Protein AF-0000000081440438 (afdb_homodimer)

Sequence (414 aa):
MAPPKVKLTYFAARGWAEASRMILHYSGVPFEDKRVTMEEWPSFKASTPFGKMPVLEYNGQTLPESQAIARFLARKYGLAGKDDWEQAQVDSVADLYKDFGQKIRAYFNVAMGRGEGDKDALLKEFMEAFEEQMGHVENFLKTAKNGFLMPSGLTWIDFLAAELHDTLGNVIPDLYKNHHEIVKHSEKVHSLPQLQEYLQNRPKTINMAPPKVKLTYFAARGWAEASRMILHYSGVPFEDKRVTMEEWPSFKASTPFGKMPVLEYNGQTLPESQAIARFLARKYGLAGKDDWEQAQVDSVADLYKDFGQKIRAYFNVAMGRGEGDKDALLKEFMEAFEEQMGHVENFLKTAKNGFLMPSGLTWIDFLAAELHDTLGNVIPDLYKNHHEIVKHSEKVHSLPQLQEYLQNRPKTIN

Nearest PDB structures (foldseek):
  4oft-assembly1_B  TM=9.667E-01  e=1.971E-19  Necator americanus
  3w8s-assembly1_A-2  TM=9.475E-01  e=1.614E-18  Necator americanus
  1tw9-assembly3_F  TM=9.546E-01  e=6.397E-17  Heligmosomoides polygyrus
  2ws2-assembly1_B  TM=9.276E-01  e=1.129E-17  Haemonchus contortus
  1tw9-assembly2_C  TM=9.507E-01  e=1.830E-16  Heligmosomoides polygyrus

Organism: NCBI:txid290746

pLDDT: mean 94.92, std 6.29, range [58.41, 98.94]

Secondary structure (DSSP, 8-state):
-PPPPEEEEEESS-GGGHHHHHHHHHTT---EEEEE-TTTHHHHHTTSSSS-S-EEEETTEEEESHHHHHHHHHHHTT-S-SSHHHHHHHHHHHHHHHHHHHHHHHHHHHHTTSS-S-HHHHHHHHHHHHHHHHHHHHHHHHHH-SSSSBTTB--HHHHHHHHHHHHHHHHSTTTTTT-HHHHHHHHHHHT-HHHHHHHHHS-----/-PPP-EEEEEESS-GGGHHHHHHHHHTT---EEEEE-TTTHHHHGGGSSSS-S-EEEETTEEEESHHHHHHHHHHHTT-S-SSHHHHHHHHHHHHHHHHHHHHHHHHHHHHTTSS-S-HHHHHHHHHHHHHHHHHHHHHHHHHH-SSSSBTTB--HHHHHHHHHHHHHHHHSTTTTTT-HHHHHHHHHHHT-HHHHHHHHHS-----

Radius of gyration: 21.21 Å; Cα contacts (8 Å, |Δi|>4): 562; chains: 2; bounding box: 56×59×46 Å

Structure (mmCIF, N/CA/C/O backbone):
data_AF-0000000081440438-model_v1
#
loop_
_entity.id
_entity.type
_entity.pdbx_description
1 polymer 'glutathione transferase'
#
loop_
_atom_site.group_PDB
_atom_site.id
_atom_site.type_symbol
_atom_site.label_atom_id
_atom_site.label_alt_id
_atom_site.label_comp_id
_atom_site.label_asym_id
_atom_site.label_entity_id
_atom_site.label_seq_id
_atom_site.pdbx_PDB_ins_code
_atom_site.Cartn_x
_atom_site.Cartn_y
_atom_site.Cartn_z
_atom_site.occupancy
_atom_site.B_iso_or_equiv
_atom_site.auth_seq_id
_atom_site.auth_comp_id
_atom_site.auth_asym_id
_atom_site.auth_atom_id
_atom_site.pdbx_PDB_model_num
ATOM 1 N N . MET A 1 1 ? 22.047 17.578 -17.219 1 61.41 1 MET A N 1
ATOM 2 C CA . MET A 1 1 ? 20.953 16.844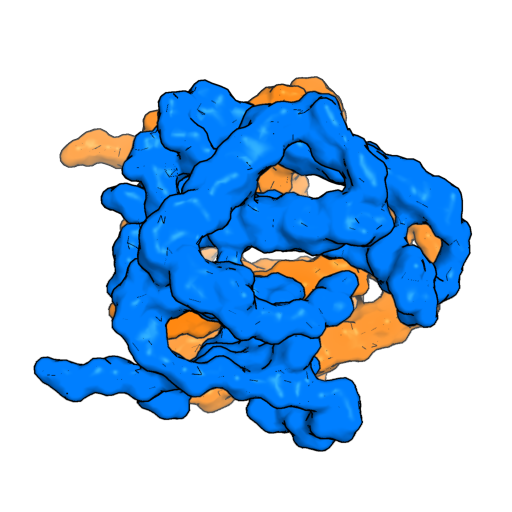 -17.844 1 61.41 1 MET A CA 1
ATOM 3 C C . MET A 1 1 ? 19.656 17.641 -17.797 1 61.41 1 MET A C 1
ATOM 5 O O . MET A 1 1 ? 19.438 18.438 -16.875 1 61.41 1 MET A O 1
ATOM 9 N N . ALA A 1 2 ? 18.844 17.578 -18.844 1 77.19 2 ALA A N 1
ATOM 10 C CA . ALA A 1 2 ? 17.609 18.359 -18.875 1 77.19 2 ALA A CA 1
ATOM 11 C C . ALA A 1 2 ? 16.688 17.969 -17.734 1 77.19 2 ALA A C 1
ATOM 13 O O . ALA A 1 2 ? 16.609 16.797 -17.344 1 77.19 2 ALA A O 1
ATOM 14 N N . PRO A 1 3 ? 16.078 18.906 -16.969 1 87.5 3 PRO A N 1
ATOM 15 C CA . PRO A 1 3 ? 15.117 18.562 -15.914 1 87.5 3 PRO A CA 1
ATOM 16 C C . PRO A 1 3 ? 14.023 17.609 -16.406 1 87.5 3 PRO A C 1
ATOM 18 O O . PRO A 1 3 ? 13.672 17.625 -17.594 1 87.5 3 PRO A O 1
ATOM 21 N N . PRO A 1 4 ? 13.648 16.719 -15.562 1 92.5 4 PRO A N 1
ATOM 22 C CA . PRO A 1 4 ? 12.578 15.812 -15.984 1 92.5 4 PRO A CA 1
ATOM 23 C C . PRO A 1 4 ? 11.281 16.547 -16.328 1 92.5 4 PRO A C 1
ATOM 25 O O . PRO A 1 4 ? 11.016 17.625 -15.789 1 92.5 4 PRO A O 1
ATOM 28 N N . LYS A 1 5 ? 10.594 16.016 -17.328 1 97.56 5 LYS A N 1
ATOM 29 C CA . LYS A 1 5 ? 9.227 16.453 -17.578 1 97.56 5 LYS A CA 1
ATOM 30 C C . LYS A 1 5 ? 8.234 15.719 -16.688 1 97.56 5 LYS A C 1
ATOM 32 O O . LYS A 1 5 ? 8.094 14.5 -16.766 1 97.56 5 LYS A O 1
ATOM 37 N N . VAL A 1 6 ? 7.543 16.516 -15.789 1 98.69 6 VAL A N 1
ATOM 38 C CA . VAL A 1 6 ? 6.68 15.93 -14.773 1 98.69 6 VAL A CA 1
ATOM 39 C C . VAL A 1 6 ? 5.262 16.484 -14.914 1 98.69 6 VAL A C 1
ATOM 41 O O . VAL A 1 6 ? 5.07 17.688 -15.055 1 98.69 6 VAL A O 1
ATOM 44 N N . LYS A 1 7 ? 4.305 15.562 -14.984 1 98.81 7 LYS A N 1
ATOM 45 C CA . LYS A 1 7 ? 2.889 15.914 -14.984 1 98.81 7 LYS A CA 1
ATOM 46 C C . LYS A 1 7 ? 2.107 15.062 -13.992 1 98.81 7 LYS A C 1
ATOM 48 O O . LYS A 1 7 ? 2.217 13.828 -14 1 98.81 7 LYS A O 1
ATOM 53 N N . LEU A 1 8 ? 1.438 15.703 -13.055 1 98.88 8 LEU A N 1
ATOM 54 C CA . LEU A 1 8 ? 0.545 15.031 -12.117 1 98.88 8 LEU A CA 1
ATOM 55 C C . LEU A 1 8 ? -0.913 15.344 -12.438 1 98.88 8 LEU A C 1
ATOM 57 O O . LEU A 1 8 ? -1.303 16.516 -12.508 1 98.88 8 LEU A O 1
ATOM 61 N N . THR A 1 9 ? -1.688 14.281 -12.656 1 98.75 9 THR A N 1
ATOM 62 C CA . THR A 1 9 ? -3.094 14.438 -13.023 1 98.75 9 THR A CA 1
ATOM 63 C C . THR A 1 9 ? -3.998 13.914 -11.914 1 98.75 9 THR A C 1
ATOM 65 O O . THR A 1 9 ? -3.834 12.781 -11.453 1 98.75 9 THR A O 1
ATOM 68 N N . TYR A 1 10 ? -4.91 14.727 -11.523 1 97.88 10 TYR A N 1
ATOM 69 C CA . TYR A 1 10 ? -5.91 14.391 -10.523 1 97.88 10 TYR A CA 1
ATOM 70 C C . TYR A 1 10 ? -7.133 15.289 -10.641 1 97.88 10 TYR A C 1
ATOM 72 O O . TYR A 1 10 ? -7.191 16.156 -11.516 1 97.88 10 TYR A O 1
ATOM 80 N N . PHE A 1 11 ? -8.141 14.992 -9.828 1 96.12 11 PHE A N 1
ATOM 81 C CA . PHE A 1 11 ? -9.312 15.859 -9.781 1 96.12 11 PHE A CA 1
ATOM 82 C C . PHE A 1 11 ? -8.945 17.25 -9.305 1 96.12 11 PHE A C 1
ATOM 84 O O . PHE A 1 11 ? -7.875 17.453 -8.719 1 96.12 11 PHE A O 1
ATOM 91 N N . ALA A 1 12 ? -9.875 18.156 -9.578 1 93.12 12 ALA A N 1
ATOM 92 C CA . ALA A 1 12 ? -9.719 19.484 -8.992 1 93.12 12 ALA A CA 1
ATOM 93 C C . ALA A 1 12 ? -9.961 19.453 -7.488 1 93.12 12 ALA A C 1
ATOM 95 O O . ALA A 1 12 ? -10.891 20.094 -6.988 1 93.12 12 ALA A O 1
ATOM 96 N N . ALA A 1 13 ? -9.078 18.781 -6.762 1 92.75 13 ALA A N 1
ATOM 97 C CA . ALA A 1 13 ? -9.117 18.531 -5.324 1 92.75 13 ALA A CA 1
ATOM 98 C C . ALA A 1 13 ? -7.742 18.125 -4.801 1 92.75 13 ALA A C 1
ATOM 100 O O . ALA A 1 13 ? -6.84 17.812 -5.582 1 92.75 13 ALA A O 1
ATOM 101 N N . ARG A 1 14 ? -7.445 18.219 -3.564 1 93.5 14 ARG A N 1
ATOM 102 C CA . ARG A 1 14 ? -6.195 17.75 -2.971 1 93.5 14 ARG A CA 1
ATOM 103 C C . ARG A 1 14 ? -6.141 16.234 -2.945 1 93.5 14 ARG A C 1
ATOM 105 O O . ARG A 1 14 ? -5.512 15.609 -3.807 1 93.5 14 ARG A O 1
ATOM 112 N N . GLY A 1 15 ? -7.07 15.664 -2.043 1 90.62 15 GLY A N 1
ATOM 113 C CA . GLY A 1 15 ? -7.27 14.219 -2.004 1 90.62 15 GLY A CA 1
ATOM 114 C C . GLY A 1 15 ? -5.969 13.438 -2.029 1 90.62 15 GLY A C 1
ATOM 115 O O . GLY A 1 15 ? -5.012 13.797 -1.344 1 90.62 15 GLY A O 1
ATOM 116 N N . TRP A 1 16 ? -5.941 12.414 -2.848 1 93.5 16 TRP A N 1
ATOM 117 C CA . TRP A 1 16 ? -4.867 11.422 -2.854 1 93.5 16 TRP A CA 1
ATOM 118 C C . TRP A 1 16 ? -3.654 11.938 -3.617 1 93.5 16 TRP A C 1
ATOM 120 O O . TRP A 1 16 ? -2.568 11.359 -3.535 1 93.5 16 TRP A O 1
ATOM 130 N N . ALA A 1 17 ? -3.73 13.031 -4.277 1 97.19 17 ALA A N 1
ATOM 131 C CA . ALA A 1 17 ? -2.611 13.562 -5.051 1 97.19 17 ALA A CA 1
ATOM 132 C C . ALA A 1 17 ? -1.821 14.586 -4.238 1 97.19 17 ALA A C 1
ATOM 134 O O . ALA A 1 17 ? -0.718 14.977 -4.625 1 97.19 17 ALA A O 1
ATOM 135 N N . GLU A 1 18 ? -2.365 14.977 -3.125 1 97.25 18 GLU A N 1
ATOM 136 C CA . GLU A 1 18 ? -1.812 16.141 -2.43 1 97.25 18 GLU A CA 1
ATOM 137 C C . GLU A 1 18 ? -0.421 15.836 -1.877 1 97.25 18 GLU A C 1
ATOM 139 O O . GLU A 1 18 ? 0.459 16.703 -1.896 1 97.25 18 GLU A O 1
ATOM 144 N N . ALA A 1 19 ? -0.237 14.664 -1.311 1 98.31 19 ALA A N 1
ATOM 145 C CA . ALA A 1 19 ? 1.097 14.336 -0.816 1 98.31 19 ALA A CA 1
ATOM 146 C C . ALA A 1 19 ? 2.139 14.461 -1.924 1 98.31 19 ALA A C 1
ATOM 148 O O . ALA A 1 19 ? 3.229 14.992 -1.704 1 98.31 19 ALA A O 1
ATOM 149 N N . SER A 1 20 ? 1.812 13.984 -3.08 1 98.88 20 SER A N 1
ATOM 150 C CA . SER A 1 20 ? 2.73 14.062 -4.211 1 98.88 20 SER A CA 1
ATOM 151 C C . SER A 1 20 ? 2.961 15.508 -4.633 1 98.88 20 SER A C 1
ATOM 153 O O . SER A 1 20 ? 4.082 15.898 -4.969 1 98.88 20 SER A O 1
ATOM 155 N N . ARG A 1 21 ? 1.903 16.328 -4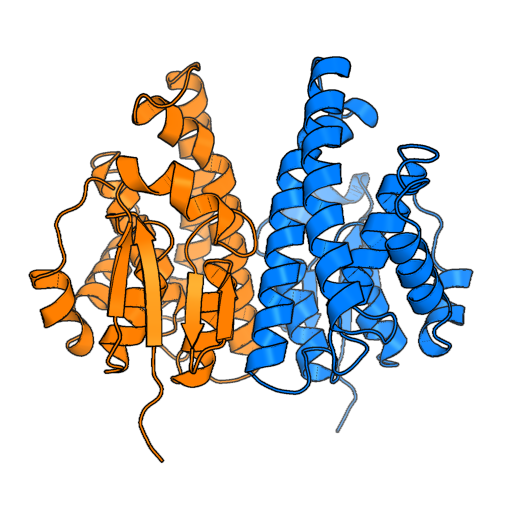.637 1 98.62 21 ARG A N 1
ATOM 156 C CA . ARG A 1 21 ? 2.062 17.75 -4.906 1 98.62 21 ARG A CA 1
ATOM 157 C C . ARG A 1 21 ? 3.031 18.391 -3.918 1 98.62 21 ARG A C 1
ATOM 159 O O . ARG A 1 21 ? 3.906 19.172 -4.309 1 98.62 21 ARG A O 1
ATOM 166 N N . MET A 1 22 ? 2.873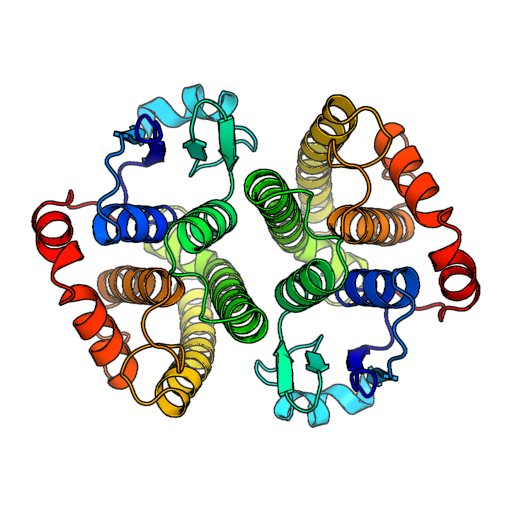 18.031 -2.689 1 98.81 22 MET A N 1
ATOM 167 C CA . MET A 1 22 ? 3.732 18.609 -1.66 1 98.81 22 MET A CA 1
ATOM 168 C C . MET A 1 22 ? 5.176 18.156 -1.834 1 98.81 22 MET A C 1
ATOM 170 O O . MET A 1 22 ? 6.109 18.922 -1.627 1 98.81 22 MET A O 1
ATOM 174 N N . ILE A 1 23 ? 5.387 16.859 -2.191 1 98.88 23 ILE A N 1
ATOM 175 C CA . ILE A 1 23 ? 6.734 16.375 -2.467 1 98.88 23 ILE A CA 1
ATOM 176 C C . ILE A 1 23 ? 7.367 17.219 -3.576 1 98.88 23 ILE A C 1
ATOM 178 O O . ILE A 1 23 ? 8.508 17.656 -3.453 1 98.88 23 ILE A O 1
ATOM 182 N N . LEU A 1 24 ? 6.629 17.422 -4.645 1 98.81 24 LEU A N 1
ATOM 183 C CA . LEU A 1 24 ? 7.152 18.125 -5.816 1 98.81 24 LEU A CA 1
ATOM 184 C C . LEU A 1 24 ? 7.465 19.578 -5.484 1 98.81 24 LEU A C 1
ATOM 186 O O . LEU A 1 24 ? 8.523 20.094 -5.855 1 98.81 24 LEU A O 1
ATOM 190 N N . HIS A 1 25 ? 6.586 20.234 -4.789 1 98.75 25 HIS A N 1
ATOM 191 C CA . HIS A 1 25 ? 6.816 21.625 -4.398 1 98.75 25 HIS A CA 1
ATOM 192 C C . HIS A 1 25 ? 7.977 21.734 -3.414 1 98.75 25 HIS A C 1
ATOM 194 O O . HIS A 1 25 ? 8.844 22.594 -3.568 1 98.75 25 HIS A O 1
ATOM 200 N N . TYR A 1 26 ? 7.953 20.891 -2.443 1 98.81 26 TYR A N 1
ATOM 201 C CA . TYR A 1 26 ? 9.016 20.891 -1.442 1 98.81 26 TYR A CA 1
ATOM 202 C C . TYR A 1 26 ? 10.383 20.719 -2.094 1 98.81 26 TYR A C 1
ATOM 204 O O . TYR A 1 26 ? 11.359 21.344 -1.674 1 98.81 26 TYR A O 1
ATOM 212 N N . SER A 1 27 ? 10.406 19.891 -3.082 1 98.5 27 SER A N 1
ATOM 213 C CA . SER A 1 27 ? 11.672 19.531 -3.715 1 98.5 27 SER A CA 1
ATOM 214 C C . SER A 1 27 ? 12.023 20.5 -4.84 1 98.5 27 SER A C 1
ATOM 216 O O . SER A 1 27 ? 13.062 20.344 -5.492 1 98.5 27 SER A O 1
ATOM 218 N N . GLY A 1 28 ? 11.148 21.406 -5.133 1 98 28 GLY A N 1
ATOM 219 C CA . GLY A 1 28 ? 11.406 22.406 -6.148 1 98 28 GLY A CA 1
ATOM 220 C C . GLY A 1 28 ? 11.359 21.859 -7.562 1 98 28 GLY A C 1
ATOM 221 O O . GLY A 1 28 ? 12.094 22.328 -8.438 1 98 28 GLY A O 1
ATOM 222 N N . VAL A 1 29 ? 10.555 20.875 -7.812 1 98.06 29 VAL A N 1
ATOM 223 C CA . VAL A 1 29 ? 10.453 20.234 -9.125 1 98.06 29 VAL A CA 1
ATOM 224 C C . VAL A 1 29 ? 9.312 20.875 -9.922 1 98.06 29 VAL A C 1
ATOM 226 O O . VAL A 1 29 ? 8.148 20.781 -9.539 1 98.06 29 VAL A O 1
ATOM 229 N N . PRO A 1 30 ? 9.664 21.547 -10.992 1 97.81 30 PRO A N 1
ATOM 230 C CA . PRO A 1 30 ? 8.578 22.016 -11.852 1 97.81 30 PRO A CA 1
ATOM 231 C C . PRO A 1 30 ? 7.73 20.875 -12.414 1 97.81 30 PRO A C 1
ATOM 233 O O . PRO A 1 30 ? 8.266 19.828 -12.766 1 97.81 30 PRO A O 1
ATOM 236 N N . PHE A 1 31 ? 6.434 21.125 -12.422 1 98.56 31 PHE A N 1
ATOM 237 C CA . PHE A 1 31 ? 5.551 20.109 -12.969 1 98.56 31 PHE A CA 1
ATOM 238 C C . PHE A 1 31 ? 4.234 20.719 -13.438 1 98.56 31 PHE A C 1
ATOM 240 O O . PHE A 1 31 ? 3.869 21.812 -13.008 1 98.56 31 PHE A O 1
ATOM 247 N N . GLU A 1 32 ? 3.6 20.016 -14.328 1 98.5 32 GLU A N 1
ATOM 248 C CA . GLU A 1 32 ? 2.229 20.344 -14.703 1 98.5 32 GLU A CA 1
ATOM 249 C C . GLU A 1 32 ? 1.225 19.688 -13.758 1 98.5 32 GLU A C 1
ATOM 251 O O . GLU A 1 32 ? 1.194 18.469 -13.617 1 98.5 32 GLU A O 1
ATOM 256 N N . ASP A 1 33 ? 0.476 20.484 -13.078 1 97.88 33 ASP A N 1
ATOM 257 C CA . ASP A 1 33 ? -0.616 20.016 -12.234 1 97.88 33 ASP A CA 1
ATOM 258 C C . ASP A 1 33 ? -1.938 20.016 -13 1 97.88 33 ASP A C 1
ATOM 260 O O . ASP A 1 33 ? -2.686 20.984 -12.961 1 97.88 33 ASP A O 1
ATOM 264 N N . LYS A 1 34 ? -2.227 18.891 -13.586 1 97.81 34 LYS A N 1
ATOM 265 C CA . LYS A 1 34 ? -3.451 18.797 -14.375 1 97.81 34 LYS A CA 1
ATOM 266 C C . LYS A 1 34 ? -4.645 18.422 -13.508 1 97.81 34 LYS A C 1
ATOM 268 O O . LYS A 1 34 ? -4.66 17.359 -12.898 1 97.81 34 LYS A O 1
ATOM 273 N N . ARG A 1 35 ? -5.566 19.234 -13.484 1 96.44 35 ARG A N 1
ATOM 274 C CA . ARG A 1 35 ? -6.777 19.031 -12.695 1 96.44 35 ARG A CA 1
ATOM 275 C C . ARG A 1 35 ? -7.965 18.688 -13.586 1 96.44 35 ARG A C 1
ATOM 277 O O . ARG A 1 35 ? -8.391 19.531 -14.391 1 96.44 35 ARG A O 1
ATOM 284 N N . VAL A 1 36 ? -8.43 17.516 -13.469 1 96.69 36 VAL A N 1
ATOM 285 C CA . VAL A 1 36 ? -9.539 17 -14.266 1 96.69 36 VAL A CA 1
ATOM 286 C C . VAL A 1 36 ? -10.859 17.297 -13.555 1 96.69 36 VAL A C 1
ATOM 288 O O . VAL A 1 36 ? -11.023 16.984 -12.375 1 96.69 36 VAL A O 1
ATOM 291 N N . THR A 1 37 ? -11.836 17.875 -14.25 1 94.44 37 THR A N 1
ATOM 292 C CA . THR A 1 37 ? -13.133 18.188 -13.672 1 94.44 37 THR A CA 1
ATOM 293 C C . THR A 1 37 ? -14.023 16.953 -13.656 1 94.44 37 THR A C 1
ATOM 295 O O . THR A 1 37 ? -13.742 15.961 -14.344 1 94.44 37 THR A O 1
ATOM 298 N N . MET A 1 38 ? -15.047 17 -12.875 1 91.94 38 MET A N 1
ATOM 299 C CA . MET A 1 38 ? -16 15.906 -12.812 1 91.94 38 MET A CA 1
ATOM 300 C C . MET A 1 38 ? -16.656 15.68 -14.172 1 91.94 38 MET A C 1
ATOM 302 O O . MET A 1 38 ? -16.984 14.539 -14.523 1 91.94 38 MET A O 1
ATOM 306 N N . GLU A 1 39 ? -16.859 16.703 -14.906 1 95.06 39 GLU A N 1
ATOM 307 C CA . GLU A 1 39 ? -17.453 16.625 -16.234 1 95.06 39 GLU A CA 1
ATOM 308 C C . GLU A 1 39 ? -16.531 15.914 -17.219 1 95.06 39 GLU A C 1
ATOM 310 O O . GLU A 1 39 ? -17 15.195 -18.109 1 95.06 39 GLU A O 1
ATOM 315 N N . GLU A 1 40 ? -15.242 16.078 -17.016 1 96.38 40 GLU A N 1
ATOM 316 C CA . GLU A 1 40 ? -14.242 15.508 -17.922 1 96.38 40 GLU A CA 1
ATOM 317 C C . GLU A 1 40 ? -13.938 14.055 -17.578 1 96.38 40 GLU A C 1
ATOM 319 O O . GLU A 1 40 ? -13.492 13.289 -18.422 1 96.38 40 GLU A O 1
ATOM 324 N N . TRP A 1 41 ? -14.219 13.664 -16.406 1 96.31 41 TRP A N 1
ATOM 325 C CA . TRP A 1 41 ? -13.727 12.422 -15.828 1 96.31 41 TRP A CA 1
ATOM 326 C C . TRP A 1 41 ? -14.227 11.219 -16.625 1 96.31 41 TRP A C 1
ATOM 328 O O . TRP A 1 41 ? -13.438 10.344 -17 1 96.31 41 TRP A O 1
ATOM 338 N N . PRO A 1 42 ? -15.5 11.172 -16.984 1 96.06 42 PRO A N 1
ATOM 339 C CA . PRO A 1 42 ? -15.984 9.969 -17.672 1 96.06 42 PRO A CA 1
ATOM 340 C C . PRO A 1 42 ? -15.211 9.688 -18.969 1 96.06 42 PRO A C 1
ATOM 342 O O . PRO A 1 42 ? -14.906 8.523 -19.266 1 96.06 42 PRO A O 1
ATOM 345 N N . SER A 1 43 ? -14.844 10.648 -19.672 1 96.44 43 SER A N 1
ATOM 346 C CA . SER A 1 43 ? -14.078 10.469 -20.906 1 96.44 43 SER A CA 1
ATOM 347 C C . SER A 1 43 ? -12.602 10.234 -20.609 1 96.44 43 SER A C 1
ATOM 349 O O . SER A 1 43 ? -11.93 9.5 -21.344 1 96.44 43 SER A O 1
ATOM 351 N N . PHE A 1 44 ? -12.133 10.828 -19.531 1 97.19 44 PHE A N 1
ATOM 352 C CA . PHE A 1 44 ? -10.711 10.766 -19.203 1 97.19 44 PHE A CA 1
ATOM 353 C C . PHE A 1 44 ? -10.367 9.414 -18.578 1 97.19 44 PHE A C 1
ATOM 355 O O . PHE A 1 44 ? -9.242 8.938 -18.703 1 97.19 44 PHE A O 1
ATOM 362 N N . LYS A 1 45 ? -11.32 8.82 -17.953 1 96.94 45 LYS A N 1
ATOM 363 C CA . LYS A 1 45 ? -11.133 7.582 -17.203 1 96.94 45 LYS A CA 1
ATOM 364 C C . LYS A 1 45 ? -10.5 6.504 -18.062 1 96.94 45 LYS A C 1
ATOM 366 O O . LYS A 1 45 ? -9.594 5.789 -17.625 1 96.94 45 LYS A O 1
ATOM 371 N N . ALA A 1 46 ? -10.898 6.391 -19.281 1 94.69 46 ALA A N 1
ATOM 372 C CA . ALA A 1 46 ? -10.438 5.352 -20.203 1 94.69 46 ALA A CA 1
ATOM 373 C C . ALA A 1 46 ? -8.969 5.551 -20.562 1 94.69 46 ALA A C 1
ATOM 375 O O . ALA A 1 46 ? -8.297 4.617 -21 1 94.69 46 ALA A O 1
ATOM 376 N N . SER A 1 47 ? -8.477 6.746 -20.328 1 95.31 47 SER A N 1
ATOM 377 C CA . SER A 1 47 ? -7.094 7.055 -20.703 1 95.31 47 SER A CA 1
ATOM 378 C C . SER A 1 47 ? -6.133 6.734 -19.562 1 95.31 47 SER A C 1
ATOM 380 O O . SER A 1 47 ? -4.914 6.758 -19.75 1 95.31 47 SER A O 1
ATOM 382 N N . THR A 1 48 ? -6.691 6.445 -18.406 1 97 48 THR A N 1
ATOM 383 C CA . THR A 1 48 ? -5.84 6.141 -17.266 1 97 48 THR A CA 1
ATOM 384 C C . THR A 1 48 ? -5.457 4.664 -17.25 1 97 48 THR A C 1
ATOM 386 O O . THR A 1 48 ? -6.203 3.82 -17.75 1 97 48 THR A O 1
ATOM 389 N N . PRO A 1 49 ? -4.332 4.352 -16.641 1 96 49 PRO A N 1
ATOM 390 C CA . PRO A 1 49 ? -3.869 2.963 -16.656 1 96 49 PRO A CA 1
ATOM 391 C C . PRO A 1 49 ? -4.832 2.01 -15.953 1 96 49 PRO A C 1
ATOM 393 O O . PRO A 1 49 ? -5.082 0.905 -16.438 1 96 49 PRO A O 1
ATOM 396 N N . PHE A 1 50 ? -5.355 2.426 -14.758 1 96.69 50 PHE A N 1
ATOM 397 C CA . PHE A 1 50 ? -6.176 1.524 -13.961 1 96.69 50 PHE A CA 1
ATOM 398 C C . PHE A 1 50 ? -7.602 2.049 -13.844 1 96.69 50 PHE A C 1
ATOM 400 O O . PHE A 1 50 ? -8.375 1.577 -13.008 1 96.69 50 PHE A O 1
ATOM 407 N N . GLY A 1 51 ? -7.945 3.086 -14.641 1 95.62 51 GLY A N 1
ATOM 408 C CA . GLY A 1 51 ? -9.273 3.662 -14.547 1 95.62 51 GLY A CA 1
ATOM 409 C C . GLY A 1 51 ? -9.469 4.523 -13.312 1 95.62 51 GLY A C 1
ATOM 410 O O . GLY A 1 51 ? -10.594 4.688 -12.828 1 95.62 51 GLY A O 1
ATOM 411 N N . LYS A 1 52 ? -8.43 4.957 -12.766 1 95.5 52 LYS A N 1
ATOM 412 C CA . LYS A 1 52 ? -8.477 5.809 -11.578 1 95.5 52 LYS A CA 1
ATOM 413 C C . LYS A 1 52 ? -7.352 6.836 -11.594 1 95.5 52 LYS A C 1
ATOM 415 O O . LYS A 1 52 ? -6.434 6.746 -12.414 1 95.5 52 LYS A O 1
ATOM 420 N N . MET A 1 53 ? -7.418 7.844 -10.805 1 97.19 53 MET A N 1
ATOM 421 C CA . MET A 1 53 ? -6.434 8.891 -10.57 1 97.19 53 MET A CA 1
ATOM 422 C C . MET A 1 53 ? -6.02 8.938 -9.102 1 97.19 53 MET A C 1
ATOM 424 O O . MET A 1 53 ? -6.73 8.422 -8.242 1 97.19 53 MET A O 1
ATOM 428 N N . PRO A 1 54 ? -4.801 9.359 -8.844 1 98.31 54 PRO A N 1
ATOM 429 C CA . PRO A 1 54 ? -3.867 10.164 -9.641 1 98.31 54 PRO A CA 1
ATOM 430 C C . PRO A 1 54 ? -3.01 9.32 -10.578 1 98.31 54 PRO A C 1
ATOM 432 O O . PRO A 1 54 ? -2.881 8.109 -10.375 1 98.31 54 PRO A O 1
ATOM 435 N N . VAL A 1 55 ? -2.516 9.984 -11.602 1 98.75 55 VAL A N 1
ATOM 436 C CA . VAL A 1 55 ? -1.548 9.438 -12.539 1 98.75 55 VAL A CA 1
ATOM 437 C C . VAL A 1 55 ? -0.369 10.398 -12.688 1 98.75 55 VAL A C 1
ATOM 439 O O . VAL A 1 55 ? -0.56 11.602 -12.883 1 98.75 55 VAL A O 1
ATOM 442 N N . LEU A 1 56 ? 0.798 9.867 -12.547 1 98.88 56 LEU A N 1
ATOM 443 C CA . LEU A 1 56 ? 2.023 10.617 -12.797 1 98.88 56 LEU A CA 1
ATOM 444 C C . LEU A 1 56 ? 2.582 10.297 -14.18 1 98.88 56 LEU A C 1
ATOM 446 O O . LEU A 1 56 ? 2.65 9.133 -14.578 1 98.88 56 LEU A O 1
ATOM 450 N N . GLU A 1 57 ? 2.83 11.258 -14.961 1 98.62 57 GLU A N 1
ATOM 451 C CA . GLU A 1 57 ? 3.701 11.133 -16.125 1 98.62 57 GLU A CA 1
ATOM 452 C C . GLU A 1 57 ? 5.098 11.672 -15.836 1 98.62 57 GLU A C 1
ATOM 454 O O . GLU A 1 57 ? 5.254 12.828 -15.438 1 98.62 57 GLU A O 1
ATOM 459 N N . TYR A 1 58 ? 6.055 10.836 -15.945 1 98.25 58 TYR A N 1
ATOM 460 C CA . TYR A 1 58 ? 7.449 11.18 -15.688 1 98.25 58 TYR A CA 1
ATOM 461 C C . TYR A 1 58 ? 8.32 10.828 -16.891 1 98.25 58 TYR A C 1
ATOM 463 O O . TYR A 1 58 ? 8.547 9.656 -17.188 1 98.25 58 TYR A O 1
ATOM 471 N N . ASN A 1 59 ? 8.836 11.812 -17.594 1 97.44 59 ASN A N 1
ATOM 472 C CA . ASN A 1 59 ? 9.625 11.656 -18.797 1 97.44 59 ASN A CA 1
ATOM 473 C C . ASN A 1 59 ? 8.922 10.742 -19.812 1 97.44 59 ASN A C 1
ATOM 475 O O . ASN A 1 59 ? 9.539 9.812 -20.344 1 97.44 59 ASN A O 1
ATOM 479 N N . GLY A 1 60 ? 7.594 10.938 -19.859 1 95.75 60 GLY A N 1
ATOM 480 C CA . GLY A 1 60 ? 6.824 10.281 -20.906 1 95.75 60 GLY A CA 1
ATOM 481 C C . GLY A 1 60 ? 6.266 8.938 -20.469 1 95.75 60 GLY A C 1
ATOM 482 O O . GLY A 1 60 ? 5.477 8.32 -21.188 1 95.75 60 GLY A O 1
ATOM 483 N N . GLN A 1 61 ? 6.613 8.5 -19.312 1 96.62 61 GLN A N 1
ATOM 484 C CA . GLN A 1 61 ? 6.074 7.242 -18.797 1 96.62 61 GLN A CA 1
ATOM 485 C C . GLN A 1 61 ? 5.023 7.496 -17.719 1 96.62 61 GLN A C 1
ATOM 487 O O . GLN A 1 61 ? 5.102 8.484 -16.984 1 96.62 61 GLN A O 1
ATOM 492 N N . THR A 1 62 ? 4.082 6.582 -17.547 1 97.88 62 THR A N 1
ATOM 493 C CA . THR A 1 62 ? 2.926 6.797 -16.688 1 97.88 62 THR A CA 1
ATOM 494 C C . THR A 1 62 ? 2.977 5.879 -15.477 1 97.88 62 THR A C 1
ATOM 496 O O . THR A 1 62 ? 3.344 4.707 -15.594 1 97.88 62 THR A O 1
ATOM 499 N N . LEU A 1 63 ? 2.623 6.426 -14.375 1 98.56 63 LEU A N 1
ATOM 500 C CA . LEU A 1 63 ? 2.568 5.699 -13.117 1 98.56 63 LEU A CA 1
ATOM 501 C C . LEU A 1 63 ? 1.26 5.98 -12.383 1 98.56 63 LEU A C 1
ATOM 503 O O . LEU A 1 63 ? 0.974 7.125 -12.031 1 98.56 63 LEU A O 1
ATOM 507 N N . PRO A 1 64 ? 0.474 4.941 -12.172 1 98.38 64 PRO A N 1
ATOM 508 C CA . PRO A 1 64 ? -0.742 5.086 -11.375 1 98.38 64 PRO A CA 1
ATOM 509 C C . PRO A 1 64 ? -0.511 4.781 -9.891 1 98.38 64 PRO A C 1
ATOM 511 O O . PRO A 1 64 ? 0.591 4.387 -9.508 1 98.38 64 PRO A O 1
ATOM 514 N N . GLU A 1 65 ? -1.552 4.953 -9.117 1 98.25 65 GLU A N 1
ATOM 515 C CA . GLU A 1 65 ? -1.613 4.664 -7.688 1 98.25 65 GLU A CA 1
ATOM 516 C C . GLU A 1 65 ? -0.918 5.75 -6.875 1 98.25 65 GLU A C 1
ATOM 518 O O . GLU A 1 65 ? 0.294 5.941 -6.992 1 98.25 65 GLU A O 1
ATOM 523 N N . SER A 1 66 ? -1.674 6.359 -6 1 98.12 66 SER A N 1
ATOM 524 C CA . SER A 1 66 ? -1.239 7.543 -5.273 1 98.12 66 SER A CA 1
ATOM 525 C C . SER A 1 66 ? 0.006 7.258 -4.441 1 98.12 66 SER A C 1
ATOM 527 O O . SER A 1 66 ? 0.978 8.016 -4.484 1 98.12 66 SER A O 1
ATOM 529 N N . GLN A 1 67 ? 0.032 6.086 -3.777 1 98.44 67 GLN A N 1
ATOM 530 C CA . GLN A 1 67 ? 1.169 5.848 -2.893 1 98.44 67 GLN A CA 1
ATOM 531 C C . GLN A 1 67 ? 2.387 5.367 -3.678 1 98.44 67 GLN A C 1
ATOM 533 O O . GLN A 1 67 ? 3.525 5.637 -3.291 1 98.44 67 GLN A O 1
ATOM 538 N N . ALA A 1 68 ? 2.15 4.676 -4.789 1 98.75 68 ALA A N 1
ATOM 539 C CA . ALA A 1 68 ? 3.271 4.34 -5.66 1 98.75 68 ALA A CA 1
ATOM 540 C C . ALA A 1 68 ? 3.938 5.598 -6.207 1 98.75 68 ALA A C 1
ATOM 542 O O . ALA A 1 68 ? 5.168 5.691 -6.242 1 98.75 68 ALA A O 1
ATOM 543 N N . ILE A 1 69 ? 3.125 6.547 -6.586 1 98.88 69 ILE A N 1
ATOM 544 C CA . ILE A 1 69 ? 3.613 7.82 -7.094 1 98.88 69 ILE A CA 1
ATOM 545 C C . ILE A 1 69 ? 4.418 8.539 -6.012 1 98.88 69 ILE A C 1
ATOM 547 O O . ILE A 1 69 ? 5.551 8.961 -6.25 1 98.88 69 ILE A O 1
ATOM 551 N N . ALA A 1 70 ? 3.854 8.602 -4.84 1 98.88 70 ALA A N 1
ATOM 552 C CA . ALA A 1 70 ? 4.512 9.297 -3.74 1 98.88 70 ALA A CA 1
ATOM 553 C C . ALA A 1 70 ? 5.828 8.625 -3.371 1 98.88 70 ALA A C 1
ATOM 555 O O . ALA A 1 70 ? 6.84 9.297 -3.148 1 98.88 70 ALA A O 1
ATOM 556 N N . ARG A 1 71 ? 5.828 7.312 -3.318 1 98.75 71 ARG A N 1
ATOM 557 C CA . ARG A 1 71 ? 7.047 6.574 -3.008 1 98.75 71 ARG A CA 1
ATOM 558 C C . ARG A 1 71 ? 8.125 6.832 -4.055 1 98.75 71 ARG A C 1
ATOM 560 O O . ARG A 1 71 ? 9.297 7.016 -3.713 1 98.75 71 ARG A O 1
ATOM 567 N N . PHE A 1 72 ? 7.734 6.84 -5.312 1 98.88 72 PHE A N 1
ATOM 568 C CA . PHE A 1 72 ? 8.672 7.074 -6.402 1 98.88 72 PHE A CA 1
ATOM 569 C C . PHE A 1 72 ? 9.297 8.461 -6.285 1 98.88 72 PHE A C 1
ATOM 571 O O . PHE A 1 72 ? 10.523 8.594 -6.301 1 98.88 72 PHE A O 1
ATOM 578 N N . LEU A 1 73 ? 8.5 9.469 -6.113 1 98.88 73 LEU A N 1
ATOM 579 C CA . LEU A 1 73 ? 8.984 10.836 -5.996 1 98.88 73 LEU A CA 1
ATOM 580 C C . LEU A 1 73 ? 9.844 11.008 -4.746 1 98.88 73 LEU A C 1
ATOM 582 O O . LEU A 1 73 ? 10.859 11.703 -4.777 1 98.88 73 LEU A O 1
ATOM 586 N N . ALA A 1 74 ? 9.398 10.367 -3.684 1 98.75 74 ALA A N 1
ATOM 587 C CA . ALA A 1 74 ? 10.133 10.461 -2.424 1 98.75 74 ALA A CA 1
ATOM 588 C C . ALA A 1 74 ? 11.547 9.891 -2.566 1 98.75 74 ALA A C 1
ATOM 590 O O . ALA A 1 74 ? 12.508 10.461 -2.043 1 98.75 74 ALA A O 1
ATOM 591 N N . ARG A 1 75 ? 11.633 8.75 -3.232 1 98.12 75 ARG A N 1
ATOM 592 C CA . ARG A 1 75 ? 12.961 8.18 -3.463 1 98.12 75 ARG A CA 1
ATOM 593 C C . ARG A 1 75 ? 13.805 9.094 -4.34 1 98.12 75 ARG A C 1
ATOM 595 O O . ARG A 1 75 ? 14.984 9.32 -4.055 1 98.12 75 ARG A O 1
ATOM 602 N N . LYS A 1 76 ? 13.203 9.625 -5.324 1 97.56 76 LYS A N 1
ATOM 603 C CA . LYS A 1 76 ? 13.906 10.469 -6.285 1 97.56 76 LYS A CA 1
ATOM 604 C C . LYS A 1 76 ? 14.43 11.742 -5.621 1 97.56 76 LYS A C 1
ATOM 606 O O . LYS A 1 76 ? 15.5 12.234 -5.977 1 97.56 76 LYS A O 1
ATOM 611 N N . TYR A 1 77 ? 13.719 12.195 -4.652 1 97.69 77 TYR A N 1
ATOM 612 C CA . TYR A 1 77 ? 14.031 13.531 -4.164 1 97.69 77 TYR A CA 1
ATOM 613 C C . TYR A 1 77 ? 14.406 13.5 -2.686 1 97.69 77 TYR A C 1
ATOM 615 O O . TYR A 1 77 ? 14.32 14.516 -1.993 1 97.69 77 TYR A O 1
ATOM 623 N N . GLY A 1 78 ? 14.703 12.359 -2.143 1 97.81 78 GLY A N 1
ATOM 624 C CA . GLY A 1 78 ? 15.359 12.234 -0.853 1 97.81 78 GLY A CA 1
ATOM 625 C C . GLY A 1 78 ? 14.406 12.359 0.32 1 97.81 78 GLY A C 1
ATOM 626 O O . GLY A 1 78 ? 14.758 12.938 1.353 1 97.81 78 GLY A O 1
ATOM 627 N N . LEU A 1 79 ? 13.203 11.836 0.198 1 98.75 79 LEU A N 1
ATOM 628 C CA . LEU A 1 79 ? 12.188 11.969 1.238 1 98.75 79 LEU A CA 1
ATOM 629 C C . LEU A 1 79 ? 11.648 10.594 1.646 1 98.75 79 LEU A C 1
ATOM 631 O O . LEU A 1 79 ? 10.586 10.5 2.256 1 98.75 79 LEU A O 1
ATOM 635 N N . ALA A 1 80 ? 12.367 9.484 1.29 1 98.56 80 ALA A N 1
ATOM 636 C CA . ALA A 1 80 ? 11.836 8.133 1.464 1 98.56 80 ALA A CA 1
ATOM 637 C C . ALA A 1 80 ? 12.273 7.543 2.801 1 98.56 80 ALA A C 1
ATOM 639 O O . ALA A 1 80 ? 11.758 6.504 3.223 1 98.56 80 ALA A O 1
ATOM 640 N N . GLY A 1 81 ? 13.148 8.188 3.549 1 98.19 81 GLY A N 1
ATOM 641 C CA . GLY A 1 81 ? 13.82 7.66 4.723 1 98.19 81 GLY A CA 1
ATOM 642 C C . GLY A 1 81 ? 15.328 7.598 4.57 1 98.19 81 GLY A C 1
ATOM 643 O O . GLY A 1 81 ? 15.844 7.512 3.451 1 98.19 81 GLY A O 1
ATOM 644 N N . LYS A 1 82 ? 16.062 7.527 5.633 1 97.81 82 LYS A N 1
ATOM 645 C CA . LYS A 1 82 ? 17.516 7.688 5.605 1 97.81 82 LYS A CA 1
ATOM 646 C C . LYS A 1 82 ? 18.188 6.406 5.129 1 97.81 82 LYS A C 1
ATOM 648 O O . LYS A 1 82 ? 19.359 6.43 4.738 1 97.81 82 LYS A O 1
ATOM 653 N N . ASP A 1 83 ? 17.547 5.305 5.285 1 97.12 83 ASP A N 1
ATOM 654 C CA . ASP A 1 83 ? 18.078 4.012 4.863 1 97.12 83 ASP A CA 1
ATOM 655 C C . ASP A 1 83 ? 16.953 3.021 4.59 1 97.12 83 ASP A C 1
ATOM 657 O O . ASP A 1 83 ? 15.773 3.381 4.641 1 97.12 83 ASP A O 1
ATOM 661 N N . ASP A 1 84 ? 17.312 1.819 4.301 1 96.31 84 ASP A N 1
ATOM 662 C CA . ASP A 1 84 ? 16.344 0.804 3.887 1 96.31 84 ASP A CA 1
ATOM 663 C C . ASP A 1 84 ? 15.336 0.519 4.996 1 96.31 84 ASP A C 1
ATOM 665 O O . ASP A 1 84 ? 14.148 0.323 4.727 1 96.31 84 ASP A O 1
ATOM 669 N N . TRP A 1 85 ? 15.828 0.488 6.168 1 97.69 85 TRP A N 1
ATOM 670 C CA . TRP A 1 85 ? 14.938 0.16 7.273 1 97.69 85 TRP A CA 1
ATOM 671 C C . TRP A 1 85 ? 13.945 1.288 7.527 1 97.69 85 TRP A C 1
ATOM 673 O O . TRP A 1 85 ? 12.742 1.043 7.703 1 97.69 85 TRP A O 1
ATOM 683 N N . GLU A 1 86 ? 14.422 2.516 7.578 1 98.31 86 GLU A N 1
ATOM 684 C CA . GLU A 1 86 ? 13.5 3.625 7.797 1 98.31 86 GLU A CA 1
ATOM 685 C C . GLU A 1 86 ? 12.516 3.762 6.641 1 98.31 86 GLU A C 1
ATOM 687 O O . GLU A 1 86 ? 11.344 4.109 6.852 1 98.31 86 GLU A O 1
ATOM 692 N N . GLN A 1 87 ? 12.984 3.545 5.395 1 98.56 87 GLN A N 1
ATOM 693 C CA . GLN A 1 87 ? 12.062 3.518 4.266 1 98.56 87 GLN A CA 1
ATOM 694 C C . GLN A 1 87 ? 10.961 2.48 4.48 1 98.56 87 GLN A C 1
ATOM 696 O O . GLN A 1 87 ? 9.805 2.713 4.121 1 98.56 87 GLN A O 1
ATOM 701 N N . ALA A 1 88 ? 11.297 1.354 5.051 1 98.75 88 ALA A N 1
ATOM 702 C CA . ALA A 1 88 ? 10.312 0.312 5.344 1 98.75 88 ALA A CA 1
ATOM 703 C C . ALA A 1 88 ? 9.32 0.779 6.406 1 98.75 88 ALA A C 1
ATOM 705 O O . ALA A 1 88 ? 8.125 0.489 6.316 1 98.75 88 ALA A O 1
ATOM 706 N N . GLN A 1 89 ? 9.82 1.441 7.367 1 98.44 89 GLN A N 1
ATOM 707 C CA . GLN A 1 89 ? 8.93 2.002 8.383 1 98.44 89 GLN A CA 1
ATOM 708 C C . GLN A 1 89 ? 7.969 3.018 7.777 1 98.44 89 GLN A C 1
ATOM 710 O O . GLN A 1 89 ? 6.781 3.023 8.102 1 98.44 89 GLN A O 1
ATOM 715 N N . VAL A 1 90 ? 8.5 3.818 6.914 1 98.75 90 VAL A N 1
ATOM 716 C CA . VAL A 1 90 ? 7.676 4.785 6.199 1 98.75 90 VAL A CA 1
ATOM 717 C C . VAL A 1 90 ? 6.578 4.055 5.426 1 98.75 90 VAL A C 1
ATOM 719 O O . VAL A 1 90 ? 5.406 4.434 5.496 1 98.75 90 VAL A O 1
ATOM 722 N N . ASP A 1 91 ? 6.961 3.02 4.738 1 98.62 91 ASP A N 1
ATOM 723 C CA . ASP A 1 91 ? 6 2.223 3.986 1 98.62 91 ASP A CA 1
ATOM 724 C C . ASP A 1 91 ? 4.926 1.64 4.906 1 98.62 91 ASP A C 1
ATOM 726 O O . ASP A 1 91 ? 3.756 1.559 4.531 1 98.62 91 ASP A O 1
ATOM 730 N N . SER A 1 92 ? 5.305 1.204 6.047 1 98.5 92 SER A N 1
ATOM 731 C CA . SER A 1 92 ? 4.352 0.629 6.996 1 98.5 92 SER A CA 1
ATOM 732 C C . SER A 1 92 ? 3.328 1.664 7.445 1 98.5 92 SER A C 1
ATOM 734 O O . SER A 1 92 ? 2.137 1.36 7.555 1 98.5 92 SER A O 1
ATOM 736 N N . VAL A 1 93 ? 3.783 2.84 7.699 1 98.25 93 VAL A N 1
ATOM 737 C CA . VAL A 1 93 ? 2.881 3.916 8.102 1 98.25 93 VAL A CA 1
ATOM 738 C C . VAL A 1 93 ? 1.961 4.281 6.938 1 98.25 93 VAL A C 1
ATOM 740 O O . VAL A 1 93 ? 0.773 4.547 7.137 1 98.25 93 VAL A O 1
ATOM 743 N N . ALA A 1 94 ? 2.518 4.305 5.738 1 98.12 94 ALA A N 1
ATOM 744 C CA . ALA A 1 94 ? 1.709 4.578 4.551 1 98.12 94 ALA A CA 1
ATOM 745 C C . ALA A 1 94 ? 0.585 3.555 4.41 1 98.12 94 ALA A C 1
ATOM 747 O O . ALA A 1 94 ? -0.553 3.912 4.102 1 98.12 94 ALA A O 1
ATOM 748 N N . ASP A 1 95 ? 0.951 2.297 4.594 1 97.19 95 ASP A N 1
ATOM 749 C CA . ASP A 1 95 ? -0.047 1.236 4.504 1 97.19 95 ASP A CA 1
ATOM 750 C C . ASP A 1 95 ? -1.104 1.383 5.598 1 97.19 95 ASP A C 1
ATOM 752 O O . ASP A 1 95 ? -2.285 1.115 5.367 1 97.19 95 ASP A O 1
ATOM 756 N N . LEU A 1 96 ? -0.685 1.769 6.77 1 96.19 96 LEU A N 1
ATOM 757 C CA . LEU A 1 96 ? -1.604 2.061 7.863 1 96.19 96 LEU A CA 1
ATOM 758 C C . LEU A 1 96 ? -2.613 3.129 7.453 1 96.19 96 LEU A C 1
ATOM 760 O O . LEU A 1 96 ? -3.814 2.979 7.688 1 96.19 96 LEU A O 1
ATOM 764 N N . TYR A 1 97 ? -2.109 4.148 6.832 1 96 97 TYR A N 1
ATOM 765 C CA . TYR A 1 97 ? -2.977 5.238 6.398 1 96 97 TYR A CA 1
ATOM 766 C C . TYR A 1 97 ? -3.914 4.781 5.285 1 96 97 TYR A C 1
ATOM 768 O O . TYR A 1 97 ? -5.066 5.211 5.219 1 96 97 TYR A O 1
ATOM 776 N N . LYS A 1 98 ? -3.396 4 4.418 1 94.5 98 LYS A N 1
ATOM 777 C CA . LYS A 1 98 ? -4.246 3.484 3.348 1 94.5 98 LYS A CA 1
ATOM 778 C C . LYS A 1 98 ? -5.402 2.66 3.914 1 94.5 98 LYS A C 1
ATOM 780 O O . LYS A 1 98 ? -6.547 2.816 3.49 1 94.5 98 LYS A O 1
ATOM 785 N N . ASP A 1 99 ? -5.117 1.765 4.836 1 92.94 99 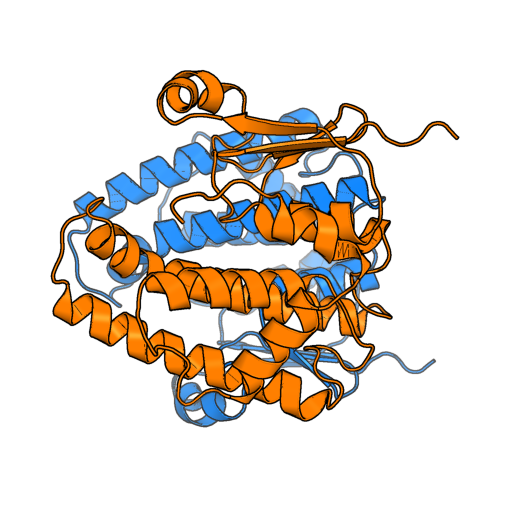ASP A N 1
ATOM 786 C CA . ASP A 1 99 ? -6.141 0.949 5.48 1 92.94 99 ASP A CA 1
ATOM 787 C C . ASP A 1 99 ? -7.16 1.821 6.211 1 92.94 99 ASP A C 1
ATOM 789 O O . ASP A 1 99 ? -8.359 1.554 6.164 1 92.94 99 ASP A O 1
ATOM 793 N N . PHE A 1 100 ? -6.68 2.818 6.879 1 94.56 100 PHE A N 1
ATOM 794 C CA . PHE A 1 100 ? -7.551 3.746 7.59 1 94.56 100 PHE A CA 1
ATOM 795 C C . PHE A 1 100 ? -8.484 4.461 6.621 1 94.56 100 PHE A C 1
ATOM 797 O O . PHE A 1 100 ? -9.688 4.562 6.871 1 94.56 100 PHE A O 1
ATOM 804 N N . GLY A 1 101 ? -7.918 4.941 5.504 1 90.31 101 GLY A N 1
ATOM 805 C CA . GLY A 1 101 ? -8.727 5.605 4.496 1 90.31 101 GLY A CA 1
ATOM 806 C C . GLY A 1 101 ? -9.859 4.742 3.98 1 90.31 101 GLY A C 1
ATOM 807 O O . GLY A 1 101 ? -10.969 5.234 3.76 1 90.31 101 GLY A O 1
ATOM 808 N N . GLN A 1 102 ? -9.57 3.506 3.848 1 87.56 102 GLN A N 1
ATOM 809 C CA . GLN A 1 102 ? -10.594 2.576 3.369 1 87.56 102 GLN A CA 1
ATOM 810 C C . GLN A 1 102 ? -11.68 2.369 4.414 1 87.56 102 GLN A C 1
ATOM 812 O O . GLN A 1 102 ? -12.859 2.271 4.078 1 87.56 102 GLN A O 1
ATOM 817 N N . LYS A 1 103 ? -11.297 2.285 5.629 1 87.81 103 LYS A N 1
ATOM 818 C CA . LYS A 1 103 ? -12.234 2.049 6.723 1 87.81 103 LYS A CA 1
ATOM 819 C C . LYS A 1 103 ? -13.219 3.207 6.859 1 87.81 103 LYS A C 1
ATOM 821 O O . LYS A 1 103 ? -14.375 3.006 7.242 1 87.81 103 LYS A O 1
ATOM 826 N N . ILE A 1 104 ? -12.758 4.348 6.562 1 89.56 104 ILE A N 1
ATOM 827 C CA . ILE A 1 104 ? -13.578 5.508 6.887 1 89.56 104 ILE A CA 1
ATOM 828 C C . ILE A 1 104 ? -14.312 5.988 5.641 1 89.56 104 ILE A C 1
ATOM 830 O O . ILE A 1 104 ? -15.078 6.953 5.691 1 89.56 104 ILE A O 1
ATOM 834 N N . ARG A 1 105 ? -14.07 5.363 4.543 1 84.94 105 ARG A N 1
ATOM 835 C CA . ARG A 1 105 ? -14.602 5.801 3.258 1 84.94 105 ARG A CA 1
ATOM 836 C C . ARG A 1 105 ? -16.125 5.883 3.291 1 84.94 105 ARG A C 1
ATOM 838 O O . ARG A 1 105 ? -16.719 6.82 2.754 1 84.94 105 ARG A O 1
ATOM 845 N N . ALA A 1 106 ? -16.734 4.883 3.912 1 84.88 106 ALA A N 1
ATOM 846 C CA . ALA A 1 106 ? -18.203 4.828 3.936 1 84.88 106 ALA A CA 1
ATOM 847 C C . ALA A 1 106 ? -18.781 6.047 4.648 1 84.88 106 ALA A C 1
ATOM 849 O O . ALA A 1 106 ? -19.766 6.637 4.18 1 84.88 106 ALA A O 1
ATOM 850 N N . TYR A 1 107 ? -18.219 6.422 5.699 1 89.56 107 TYR A N 1
ATOM 851 C CA . TYR A 1 107 ? -18.703 7.582 6.441 1 89.56 107 TYR A CA 1
ATOM 852 C C . TYR A 1 107 ? -18.578 8.852 5.605 1 89.56 107 TYR A C 1
ATOM 854 O O . TYR A 1 107 ? -19.531 9.633 5.52 1 89.56 107 TYR A O 1
ATOM 862 N N . PHE A 1 108 ? -17.516 9 4.938 1 83.75 108 PHE A N 1
ATOM 863 C CA . PHE A 1 108 ? -17.281 10.219 4.176 1 83.75 108 PHE A CA 1
ATOM 864 C C . PHE A 1 108 ? -18.188 10.289 2.959 1 83.75 108 PHE A C 1
ATOM 866 O O . PHE A 1 108 ? -18.656 11.367 2.588 1 83.75 108 PHE A O 1
ATOM 873 N N . ASN A 1 109 ? -18.375 9.156 2.381 1 82.94 109 ASN A N 1
ATOM 874 C CA . ASN A 1 109 ? -19.312 9.125 1.263 1 82.94 109 ASN A CA 1
ATOM 875 C C . ASN A 1 109 ? -20.703 9.594 1.683 1 82.94 109 ASN A C 1
ATOM 877 O O . ASN A 1 109 ? -21.344 10.383 0.978 1 82.94 109 ASN A O 1
ATOM 881 N N . VAL A 1 110 ? -21.125 9.156 2.822 1 85 110 VAL A N 1
ATOM 882 C CA . VAL A 1 110 ? -22.453 9.516 3.32 1 85 110 VAL A CA 1
ATOM 883 C C . VAL A 1 110 ? -22.438 10.969 3.801 1 85 110 VAL A C 1
ATOM 885 O O . VAL A 1 110 ? -23.359 11.727 3.506 1 85 110 VAL A O 1
ATOM 888 N N . ALA A 1 111 ? -21.438 11.297 4.512 1 81.69 111 ALA A N 1
ATOM 889 C CA . ALA A 1 111 ? -21.328 12.641 5.07 1 81.69 111 ALA A CA 1
ATOM 890 C C . ALA A 1 111 ? -21.266 13.688 3.963 1 81.69 111 ALA A C 1
ATOM 892 O O . ALA A 1 111 ? -21.75 14.812 4.133 1 81.69 111 ALA A O 1
ATOM 893 N N . MET A 1 112 ? -20.766 13.281 2.807 1 77.38 112 MET A N 1
ATOM 894 C CA . MET A 1 112 ? -20.625 14.211 1.688 1 77.38 112 MET A CA 1
ATOM 895 C C . MET A 1 112 ? -21.812 14.086 0.73 1 77.38 112 MET A C 1
ATOM 897 O O . MET A 1 112 ? -21.812 14.695 -0.34 1 77.38 112 MET A O 1
ATOM 901 N N . GLY A 1 113 ? -22.75 13.242 1.039 1 79.06 113 GLY A N 1
ATOM 902 C CA . GLY A 1 113 ? -23.969 13.117 0.262 1 79.06 113 GLY A CA 1
ATOM 903 C C . GLY A 1 113 ? -23.797 12.25 -0.974 1 79.06 113 GLY A C 1
ATOM 904 O O . GLY A 1 113 ? -24.578 12.367 -1.928 1 79.06 113 GLY A O 1
ATOM 905 N N . ARG A 1 114 ? -22.781 11.398 -1.011 1 76.62 114 ARG A N 1
ATOM 906 C CA . ARG A 1 114 ? -22.469 10.586 -2.182 1 76.62 114 ARG A CA 1
ATOM 907 C C . ARG A 1 114 ? -22.891 9.133 -1.971 1 76.62 114 ARG A C 1
ATOM 909 O O . ARG A 1 114 ? -22.641 8.281 -2.824 1 76.62 114 ARG A O 1
ATOM 916 N N . GLY A 1 115 ? -23.484 8.914 -0.831 1 80.5 115 GLY A N 1
ATOM 917 C CA . GLY A 1 115 ? -23.891 7.559 -0.506 1 80.5 115 GLY A CA 1
ATOM 918 C C . GLY A 1 115 ? -25.016 7.492 0.51 1 80.5 115 GLY A C 1
ATOM 919 O O . GLY A 1 115 ? -25.438 8.523 1.032 1 80.5 115 GLY A O 1
ATOM 920 N N . GLU A 1 116 ? -25.547 6.281 0.585 1 86 116 GLU A N 1
ATOM 921 C CA . GLU A 1 116 ? -26.609 6.043 1.548 1 86 116 GLU A CA 1
ATOM 922 C C . GLU A 1 116 ? -26.141 5.117 2.67 1 86 116 GLU A C 1
ATOM 924 O O . GLU A 1 116 ? -25.203 4.34 2.494 1 86 116 GLU A O 1
ATOM 929 N N . GLY A 1 117 ? -26.719 5.445 3.893 1 87.5 117 GLY A N 1
ATOM 930 C CA . GLY A 1 117 ? -26.406 4.602 5.035 1 87.5 117 GLY A CA 1
ATOM 931 C C . GLY A 1 117 ? -26.75 5.25 6.363 1 87.5 117 GLY A C 1
ATOM 932 O O . GLY A 1 117 ? -27.203 6.398 6.402 1 87.5 117 GLY A O 1
ATOM 933 N N . ASP A 1 118 ? -26.594 4.453 7.387 1 91.75 118 ASP A N 1
ATOM 934 C CA . ASP A 1 118 ? -26.797 4.949 8.742 1 91.75 118 ASP A CA 1
ATOM 935 C C . ASP A 1 118 ? -25.625 5.801 9.203 1 91.75 118 ASP A C 1
ATOM 937 O O . ASP A 1 118 ? -24.625 5.273 9.695 1 91.75 118 ASP A O 1
ATOM 941 N N . LYS A 1 119 ? -25.844 7.059 9.117 1 89.38 119 LYS A N 1
ATOM 942 C CA . LYS A 1 119 ? -24.766 8.008 9.391 1 89.38 119 LYS A CA 1
ATOM 943 C C . LYS A 1 119 ? -24.25 7.844 10.812 1 89.38 119 LYS A C 1
ATOM 945 O O . LYS A 1 119 ? -23.031 7.91 11.039 1 89.38 119 LYS A O 1
ATOM 950 N N . ASP A 1 120 ? -25.125 7.617 11.703 1 91.75 120 ASP A N 1
ATOM 951 C CA . ASP A 1 120 ? -24.719 7.492 13.102 1 91.75 120 ASP A CA 1
ATOM 952 C C . ASP A 1 120 ? -23.891 6.227 13.328 1 91.75 120 ASP A C 1
ATOM 954 O O . ASP A 1 120 ? -22.891 6.254 14.055 1 91.75 120 ASP A O 1
ATOM 958 N N . ALA A 1 121 ? -24.297 5.176 12.734 1 93.38 121 ALA A N 1
ATOM 959 C CA . ALA A 1 121 ? -23.547 3.93 12.844 1 93.38 121 ALA A CA 1
ATOM 960 C C . ALA A 1 121 ? -22.172 4.062 12.188 1 93.38 121 ALA A C 1
ATOM 962 O O . ALA A 1 121 ? -21.172 3.58 12.719 1 93.38 121 ALA A O 1
ATOM 963 N N . LEU A 1 122 ? -22.141 4.754 11.109 1 92.56 122 LEU A N 1
ATOM 964 C CA . LEU A 1 122 ? -20.891 4.949 10.383 1 92.56 122 LEU A CA 1
ATOM 965 C C . LEU A 1 122 ? -19.953 5.879 11.148 1 92.56 122 LEU A C 1
ATOM 967 O O . LEU A 1 122 ? -18.734 5.691 11.125 1 92.56 122 LEU A O 1
ATOM 971 N N . LEU A 1 123 ? -20.516 6.859 11.766 1 92.62 123 LEU A N 1
ATOM 972 C CA . LEU A 1 123 ? -19.703 7.777 12.562 1 92.62 123 LEU A CA 1
ATOM 973 C C . LEU A 1 123 ? -19.047 7.051 13.727 1 92.62 123 LEU A C 1
ATOM 975 O O . LEU A 1 123 ? -17.891 7.32 14.062 1 92.62 123 LEU A O 1
ATOM 979 N N . LYS A 1 124 ? -19.797 6.168 14.328 1 94.62 124 LYS A N 1
ATOM 980 C CA . LYS A 1 124 ? -19.234 5.383 15.422 1 94.62 124 LYS A CA 1
ATOM 981 C C . LYS A 1 124 ? -18.047 4.555 14.953 1 94.62 124 LYS A C 1
ATOM 983 O O . LYS A 1 124 ? -17.016 4.516 15.609 1 94.62 124 LYS A O 1
ATOM 988 N N . GLU A 1 125 ? -18.188 3.953 13.844 1 93.12 125 GLU A N 1
ATOM 989 C CA . GLU A 1 125 ? -17.109 3.176 13.25 1 93.12 125 GLU A CA 1
ATOM 990 C C . GLU A 1 125 ? -15.914 4.066 12.898 1 93.12 125 GLU A C 1
ATOM 992 O O . GLU A 1 125 ? -14.766 3.686 13.109 1 93.12 125 GLU A O 1
ATOM 997 N N . PHE A 1 126 ? -16.297 5.191 12.406 1 94.75 126 PHE A N 1
ATOM 998 C CA . PHE A 1 126 ? -15.273 6.176 12.055 1 94.75 126 PHE A CA 1
ATOM 999 C C . PHE A 1 126 ? -14.461 6.578 13.281 1 94.75 126 PHE A C 1
ATOM 1001 O O . PHE A 1 126 ? -13.234 6.57 13.25 1 94.75 126 PHE A O 1
ATOM 1008 N N . MET A 1 127 ? -15.148 6.883 14.32 1 95.69 127 MET A N 1
ATOM 1009 C CA . MET A 1 127 ? -14.484 7.383 15.516 1 95.69 127 MET A CA 1
ATOM 1010 C C . MET A 1 127 ? -13.594 6.309 16.125 1 95.69 127 MET A C 1
ATOM 1012 O O . MET A 1 127 ? -12.508 6.609 16.641 1 95.69 127 MET A O 1
ATOM 1016 N N . GLU A 1 128 ? -14.023 5.094 16.109 1 95.44 128 GLU A N 1
ATOM 1017 C CA . GLU A 1 128 ? -13.211 3.992 16.609 1 95.44 128 GLU A CA 1
ATOM 1018 C C . GLU A 1 128 ? -11.93 3.838 15.781 1 95.44 128 GLU A C 1
ATOM 1020 O O . GLU A 1 128 ? -10.836 3.723 16.344 1 95.44 128 GLU A O 1
ATOM 1025 N N . ALA A 1 129 ? -12.117 3.844 14.516 1 95.5 129 ALA A N 1
ATOM 1026 C CA . ALA A 1 129 ? -10.969 3.732 13.617 1 95.5 129 ALA A CA 1
ATOM 1027 C C . ALA A 1 129 ? -10.031 4.93 13.766 1 95.5 129 ALA A C 1
ATOM 1029 O O . ALA A 1 129 ? -8.812 4.773 13.75 1 95.5 129 ALA A O 1
ATOM 1030 N N . PHE A 1 130 ? -10.633 6.07 13.938 1 96.94 130 PHE A N 1
ATOM 1031 C CA . PHE A 1 130 ? -9.883 7.316 14.086 1 96.94 130 PHE A CA 1
ATOM 1032 C C . PHE A 1 130 ? -9.008 7.277 15.336 1 96.94 130 PHE A C 1
ATOM 1034 O O . PHE A 1 130 ? -7.809 7.559 15.266 1 96.94 130 PHE A O 1
ATOM 1041 N N . GLU A 1 131 ? -9.547 6.871 16.406 1 97.19 131 GLU A N 1
ATOM 1042 C CA . GLU A 1 131 ? -8.797 6.84 17.672 1 97.19 131 GLU A CA 1
ATOM 1043 C C . GLU A 1 131 ? -7.676 5.809 17.625 1 97.19 131 GLU A C 1
ATOM 1045 O O . GLU A 1 131 ? -6.578 6.055 18.125 1 97.19 131 GLU A O 1
ATOM 1050 N N . GLU A 1 132 ? -7.957 4.738 17.031 1 95.56 132 GLU A N 1
ATOM 1051 C CA . GLU A 1 132 ? -6.914 3.73 16.859 1 95.56 132 GLU A CA 1
ATOM 1052 C C . GLU A 1 132 ? -5.766 4.266 16.016 1 95.56 132 GLU A C 1
ATOM 1054 O O . GLU A 1 132 ? -4.598 4.125 16.391 1 95.56 132 GLU A O 1
ATOM 1059 N N . GLN A 1 133 ? -6.109 4.848 14.93 1 96.25 133 GLN A N 1
ATOM 1060 C CA . GLN A 1 133 ? -5.117 5.398 14.016 1 96.25 133 GLN A CA 1
ATOM 1061 C C . GLN A 1 133 ? -4.289 6.492 14.688 1 96.25 133 GLN A C 1
ATOM 1063 O O . GLN A 1 133 ? -3.068 6.539 14.531 1 96.25 133 GLN A O 1
ATOM 1068 N N . MET A 1 134 ? -4.906 7.375 15.406 1 97.25 134 MET A N 1
ATOM 1069 C CA . MET A 1 134 ? -4.207 8.461 16.078 1 97.25 134 MET A CA 1
ATOM 1070 C C . MET A 1 134 ? -3.25 7.926 17.141 1 97.25 134 MET A C 1
ATOM 1072 O O . MET A 1 134 ? -2.166 8.477 17.344 1 97.25 134 MET A O 1
ATOM 1076 N N . GLY A 1 135 ? -3.682 6.859 17.781 1 96.94 135 GLY A N 1
ATOM 1077 C CA . GLY A 1 135 ? -2.777 6.23 18.734 1 96.94 135 GLY A CA 1
ATOM 1078 C C . GLY A 1 135 ? -1.473 5.777 18.094 1 96.94 135 GLY A C 1
ATOM 1079 O O . GLY A 1 135 ? -0.395 6.031 18.641 1 96.94 135 GLY A O 1
ATOM 1080 N N . HIS A 1 136 ? -1.54 5.164 16.969 1 96.81 136 HIS A N 1
ATOM 1081 C CA . HIS A 1 136 ? -0.348 4.707 16.266 1 96.81 136 HIS A CA 1
ATOM 1082 C C . HIS A 1 136 ? 0.512 5.887 15.82 1 96.81 136 HIS A C 1
ATOM 1084 O O . HIS A 1 136 ? 1.731 5.875 16 1 96.81 136 HIS A O 1
ATOM 1090 N N . VAL A 1 137 ? -0.126 6.895 15.266 1 97.25 137 VAL A N 1
ATOM 1091 C CA . VAL A 1 137 ? 0.583 8.062 14.758 1 97.25 137 VAL A CA 1
ATOM 1092 C C . VAL A 1 137 ? 1.306 8.766 15.906 1 97.25 137 VAL A C 1
ATOM 1094 O O . VAL A 1 137 ? 2.473 9.148 15.773 1 97.25 137 VAL A O 1
ATOM 1097 N N . GLU A 1 138 ? 0.655 8.906 16.969 1 97.88 138 GLU A N 1
ATOM 1098 C CA . GLU A 1 138 ? 1.248 9.562 18.125 1 97.88 138 GLU A CA 1
ATOM 1099 C C . GLU A 1 138 ? 2.434 8.773 18.672 1 97.88 138 GLU A C 1
ATOM 1101 O O . GLU A 1 138 ? 3.41 9.352 19.141 1 97.88 138 GLU A O 1
ATOM 1106 N N . ASN A 1 139 ? 2.375 7.453 18.609 1 97.06 139 ASN A N 1
ATOM 1107 C CA . ASN A 1 139 ? 3.512 6.633 19 1 97.06 139 ASN A CA 1
ATOM 1108 C C . ASN A 1 139 ? 4.738 6.91 18.141 1 97.06 139 ASN A C 1
ATOM 1110 O O . ASN A 1 139 ? 5.859 6.973 18.656 1 97.06 139 ASN A O 1
ATOM 1114 N N . PHE A 1 140 ? 4.543 7.113 16.891 1 97.88 140 PHE A N 1
ATOM 1115 C CA . PHE A 1 140 ? 5.656 7.445 16 1 97.88 140 PHE A CA 1
ATOM 1116 C C . PHE A 1 140 ? 6.234 8.812 16.344 1 97.88 140 PHE A C 1
ATOM 1118 O O . PHE A 1 140 ? 7.453 8.984 16.391 1 97.88 140 PHE A O 1
ATOM 1125 N N . LEU A 1 141 ? 5.379 9.75 16.609 1 98.38 141 LEU A N 1
ATOM 1126 C CA . LEU A 1 141 ? 5.82 11.102 16.953 1 98.38 141 LEU A CA 1
ATOM 1127 C C . LEU A 1 141 ? 6.602 11.102 18.25 1 98.38 141 LEU A C 1
ATOM 1129 O O . LEU A 1 141 ? 7.645 11.75 18.359 1 98.38 141 LEU A O 1
ATOM 1133 N N . LYS A 1 142 ? 6.09 10.328 19.156 1 97.25 142 LYS A N 1
ATOM 1134 C CA . LYS A 1 142 ? 6.738 10.242 20.469 1 97.25 142 LYS A CA 1
ATOM 1135 C C . LYS A 1 142 ? 8.102 9.57 20.359 1 97.25 142 LYS A C 1
ATOM 1137 O O . LYS A 1 142 ? 9.031 9.914 21.094 1 97.25 142 LYS A O 1
ATOM 1142 N N . THR A 1 143 ? 8.219 8.648 19.516 1 96.31 143 THR A N 1
ATOM 1143 C CA . THR A 1 143 ? 9.469 7.918 19.312 1 96.31 143 THR A CA 1
ATOM 1144 C C . THR A 1 143 ? 10.492 8.781 18.578 1 96.31 143 THR A C 1
ATOM 1146 O O . THR A 1 143 ? 11.664 8.805 18.953 1 96.31 143 THR A O 1
ATOM 1149 N N . ALA A 1 144 ? 10.062 9.492 17.625 1 97.75 144 ALA A N 1
ATOM 1150 C CA . ALA A 1 144 ? 10.969 10.297 16.812 1 97.75 144 ALA A CA 1
ATOM 1151 C C . ALA A 1 144 ? 11.438 11.531 17.562 1 97.75 144 ALA A C 1
ATOM 1153 O O . ALA A 1 144 ? 12.586 11.961 17.422 1 97.75 144 ALA A O 1
ATOM 1154 N N . LYS A 1 145 ? 10.562 12.188 18.266 1 97.25 145 LYS A N 1
ATOM 1155 C CA . LYS A 1 145 ? 10.82 13.305 19.188 1 97.25 145 LYS A CA 1
ATOM 1156 C C . LYS A 1 145 ? 11.336 14.523 18.422 1 97.25 145 LYS A C 1
ATOM 1158 O O . LYS A 1 145 ? 12.078 15.336 18.984 1 97.25 145 LYS A O 1
ATOM 1163 N N . ASN A 1 146 ? 11.062 14.664 17.172 1 98.31 146 ASN A N 1
ATOM 1164 C CA . ASN A 1 146 ? 11.547 15.805 16.406 1 98.31 146 ASN A CA 1
ATOM 1165 C C . ASN A 1 146 ? 10.406 16.516 15.688 1 98.31 146 ASN A C 1
ATOM 1167 O O . ASN A 1 146 ? 10.648 17.438 14.891 1 98.31 146 ASN A O 1
ATOM 1171 N N . GLY A 1 147 ? 9.219 16.031 15.93 1 98.38 147 GLY A N 1
ATOM 1172 C CA . GLY A 1 147 ? 8.039 16.672 15.352 1 98.38 147 GLY A CA 1
ATOM 1173 C C . GLY A 1 147 ? 7.621 16.047 14.031 1 98.38 147 GLY A C 1
ATOM 1174 O O . GLY A 1 147 ? 6.594 16.422 13.461 1 98.38 147 GLY A O 1
ATOM 1175 N N . PHE A 1 148 ? 8.422 15.164 13.492 1 98.88 148 PHE A N 1
ATOM 1176 C CA . PHE A 1 148 ? 8.07 14.375 12.32 1 98.88 148 PHE A CA 1
ATOM 1177 C C . PHE A 1 148 ? 7.852 12.914 12.695 1 98.88 148 PHE A C 1
ATOM 1179 O O . PHE A 1 148 ? 8.039 12.531 13.852 1 98.88 148 PHE A O 1
ATOM 1186 N N . LEU A 1 149 ? 7.461 12.102 11.766 1 98.75 149 LEU A N 1
ATOM 1187 C CA . LEU A 1 149 ? 7.043 10.734 12.062 1 98.75 149 LEU A CA 1
ATOM 1188 C C . LEU A 1 149 ? 8.25 9.805 12.125 1 98.75 149 LEU A C 1
ATOM 1190 O O . LEU A 1 149 ? 8.188 8.758 12.773 1 98.75 149 LEU A O 1
ATOM 1194 N N . MET A 1 150 ? 9.344 10.227 11.477 1 98.69 150 MET A N 1
ATOM 1195 C CA . MET A 1 150 ? 10.531 9.375 11.461 1 98.69 150 MET A CA 1
ATOM 1196 C C . MET A 1 150 ? 11.664 10.016 12.258 1 98.69 150 MET A C 1
ATOM 1198 O O . MET A 1 150 ? 11.789 11.242 12.297 1 98.69 150 MET A O 1
ATOM 1202 N N . PRO A 1 151 ? 12.492 9.188 12.797 1 98 151 PRO A N 1
ATOM 1203 C CA . PRO A 1 151 ? 13.609 9.711 13.586 1 98 151 PRO A CA 1
ATOM 1204 C C . PRO A 1 151 ? 14.57 10.562 12.758 1 98 151 PRO A C 1
ATOM 1206 O O . PRO A 1 151 ? 15.211 11.477 13.289 1 98 151 PRO A O 1
ATOM 1209 N N . SER A 1 152 ? 14.68 10.32 11.477 1 97.88 152 SER A N 1
ATOM 1210 C CA . SER A 1 152 ? 15.617 11.078 10.641 1 97.88 152 SER A CA 1
ATOM 1211 C C . SER A 1 152 ? 15.055 12.453 10.289 1 97.88 152 SER A C 1
ATOM 1213 O O . SER A 1 152 ? 15.789 13.32 9.812 1 97.88 152 SER A O 1
ATOM 1215 N N . GLY A 1 153 ? 13.82 12.594 10.547 1 98.38 153 GLY A N 1
ATOM 1216 C CA . GLY A 1 153 ? 13.172 13.852 10.203 1 98.38 153 GLY A CA 1
ATOM 1217 C C . GLY A 1 153 ? 12.102 13.688 9.141 1 98.38 153 GLY A C 1
ATOM 1218 O O . GLY A 1 153 ? 11.359 12.703 9.141 1 98.38 153 GLY A O 1
ATOM 1219 N N . LEU A 1 154 ? 12.008 14.695 8.281 1 98.88 154 LEU A N 1
ATOM 1220 C CA . LEU A 1 154 ? 10.93 14.805 7.305 1 98.88 154 LEU A CA 1
ATOM 1221 C C . LEU A 1 154 ? 11.023 13.688 6.273 1 98.88 154 LEU A C 1
ATOM 1223 O O . LEU A 1 154 ? 12.086 13.453 5.699 1 98.88 154 LEU A O 1
ATOM 1227 N N . THR A 1 155 ? 9.945 13 6.078 1 98.88 155 THR A N 1
ATOM 1228 C CA . THR A 1 155 ? 9.727 12.102 4.949 1 98.88 155 THR A CA 1
ATOM 1229 C C . THR A 1 155 ? 8.375 12.375 4.289 1 98.88 155 THR A C 1
ATOM 1231 O O . THR A 1 155 ? 7.598 13.195 4.777 1 98.88 155 THR A O 1
ATOM 1234 N N . TRP A 1 156 ? 8.07 11.633 3.223 1 98.81 156 TRP A N 1
ATOM 1235 C CA . TRP A 1 156 ? 6.844 11.914 2.477 1 98.81 156 TRP A CA 1
ATOM 1236 C C . TRP A 1 156 ? 5.609 11.539 3.293 1 98.81 156 TRP A C 1
ATOM 1238 O O . TRP A 1 156 ? 4.516 12.055 3.049 1 98.81 156 TRP A O 1
ATOM 1248 N N . ILE A 1 157 ? 5.766 10.68 4.312 1 98.81 157 ILE A N 1
ATOM 1249 C CA . ILE A 1 157 ? 4.602 10.242 5.074 1 98.81 157 ILE A CA 1
ATOM 1250 C C . ILE A 1 157 ? 4.074 11.406 5.914 1 98.81 157 ILE A C 1
ATOM 1252 O O . ILE A 1 157 ? 2.904 11.414 6.305 1 98.81 157 ILE A O 1
ATOM 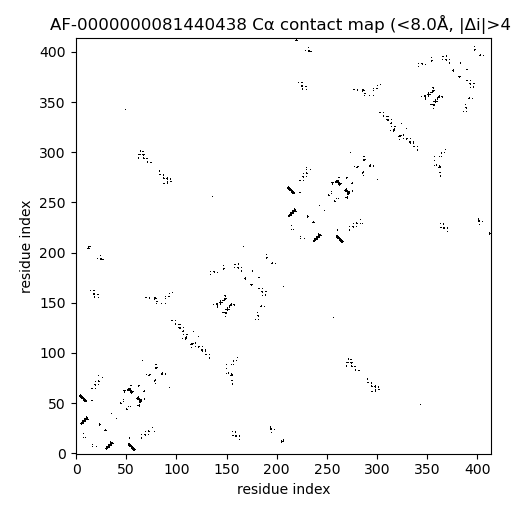1256 N N . ASP A 1 158 ? 4.945 12.336 6.227 1 98.94 158 ASP A N 1
ATOM 1257 C CA . ASP A 1 158 ? 4.504 13.523 6.941 1 98.94 158 ASP A CA 1
ATOM 1258 C C . ASP A 1 158 ? 3.514 14.336 6.105 1 98.94 158 ASP A C 1
ATOM 1260 O O . ASP A 1 158 ? 2.564 14.914 6.637 1 98.94 158 ASP A O 1
ATOM 1264 N N . PHE A 1 159 ? 3.742 14.398 4.789 1 98.88 159 PHE A N 1
ATOM 1265 C CA . PHE A 1 159 ? 2.838 15.117 3.895 1 98.88 159 PHE A CA 1
ATOM 1266 C C . PHE A 1 159 ? 1.479 14.43 3.838 1 98.88 159 PHE A C 1
ATOM 1268 O O . PHE A 1 159 ? 0.439 15.094 3.867 1 98.88 159 PHE A O 1
ATOM 1275 N N . LEU A 1 160 ? 1.487 13.164 3.748 1 98.19 160 LEU A N 1
ATOM 1276 C CA . LEU A 1 160 ? 0.249 12.391 3.734 1 98.19 160 LEU A CA 1
ATOM 1277 C C . LEU A 1 160 ? -0.534 12.594 5.027 1 98.19 160 LEU A C 1
ATOM 1279 O O . LEU A 1 160 ? -1.745 12.828 4.996 1 98.19 160 LEU A O 1
ATOM 1283 N N . ALA A 1 161 ? 0.17 12.516 6.137 1 98.19 161 ALA A N 1
ATOM 1284 C CA . ALA A 1 161 ? -0.462 12.664 7.445 1 98.19 161 ALA A CA 1
ATOM 1285 C C . ALA A 1 161 ? -1.058 14.062 7.605 1 98.19 161 ALA A C 1
ATOM 1287 O O . ALA A 1 161 ? -2.18 14.211 8.102 1 98.19 161 ALA A O 1
ATOM 1288 N N . ALA A 1 162 ? -0.31 15.031 7.227 1 97.88 162 ALA A N 1
ATOM 1289 C CA . ALA A 1 162 ? -0.784 16.406 7.352 1 97.88 162 ALA A CA 1
ATOM 1290 C C . ALA A 1 162 ? -2.008 16.656 6.469 1 97.88 162 ALA A C 1
ATOM 1292 O O . ALA A 1 162 ? -2.951 17.328 6.883 1 97.88 162 ALA A O 1
ATOM 1293 N N . GLU A 1 163 ? -1.948 16.141 5.266 1 95.81 163 GLU A N 1
ATOM 1294 C CA . GLU A 1 163 ? -3.098 16.281 4.379 1 95.81 163 GLU A CA 1
ATOM 1295 C C . GLU A 1 163 ? -4.336 15.609 4.969 1 95.81 163 GLU A C 1
ATOM 1297 O O . GLU A 1 163 ? -5.438 16.156 4.895 1 95.81 163 GLU A O 1
ATOM 1302 N N . LEU A 1 164 ? -4.188 14.438 5.496 1 94.62 164 LEU A N 1
ATOM 1303 C CA . LEU A 1 164 ? -5.316 13.742 6.113 1 94.62 164 LEU A CA 1
ATOM 1304 C C . LEU A 1 164 ? -5.863 14.539 7.293 1 94.62 164 LEU A C 1
ATOM 1306 O O . LEU A 1 164 ? -7.078 14.656 7.465 1 94.62 164 LEU A O 1
ATOM 1310 N N . HIS A 1 165 ? -4.949 15.031 8.094 1 95.25 165 HIS A N 1
ATOM 1311 C CA . HIS A 1 165 ? -5.352 15.883 9.203 1 95.25 165 HIS A CA 1
ATOM 1312 C C . HIS A 1 165 ? -6.211 17.047 8.719 1 95.25 165 HIS A C 1
ATOM 1314 O O . HIS A 1 165 ? -7.273 17.312 9.281 1 95.25 165 HIS A O 1
ATOM 1320 N N . ASP A 1 166 ? -5.754 17.719 7.68 1 93.31 166 ASP A N 1
ATOM 1321 C CA . ASP A 1 166 ? -6.48 18.859 7.145 1 93.31 166 ASP A CA 1
ATOM 1322 C C . ASP A 1 166 ? -7.863 18.453 6.645 1 93.31 166 ASP A C 1
ATOM 1324 O O . ASP A 1 166 ? -8.859 19.109 6.938 1 93.31 166 ASP A O 1
ATOM 1328 N N . THR A 1 167 ? -7.926 17.406 5.906 1 90.94 167 THR A N 1
ATOM 1329 C CA . THR A 1 167 ? -9.164 16.969 5.273 1 90.94 167 THR A CA 1
ATOM 1330 C C . THR A 1 167 ? -10.18 16.531 6.32 1 90.94 167 THR A C 1
ATOM 1332 O O . THR A 1 167 ? -11.336 16.953 6.285 1 90.94 167 THR A O 1
ATOM 1335 N N . LEU A 1 168 ? -9.758 15.727 7.273 1 92.25 168 LEU A N 1
ATOM 1336 C CA . LEU A 1 168 ? -10.672 15.234 8.289 1 92.25 168 LEU A CA 1
ATOM 1337 C C . LEU A 1 168 ? -11.133 16.359 9.211 1 92.25 168 LEU A C 1
ATOM 1339 O O . LEU A 1 168 ? -12.297 16.422 9.594 1 92.25 168 LEU A O 1
ATOM 1343 N N . GLY A 1 169 ? -10.203 17.188 9.562 1 90.75 169 GLY A N 1
ATOM 1344 C CA . GLY A 1 169 ? -10.539 18.328 10.414 1 90.75 169 GLY A CA 1
ATOM 1345 C C . GLY A 1 169 ? -11.539 19.266 9.789 1 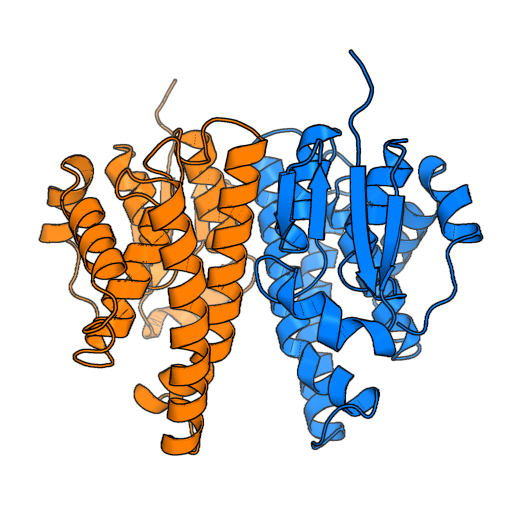90.75 169 GLY A C 1
ATOM 1346 O O . GLY A 1 169 ? -12.32 19.922 10.492 1 90.75 169 GLY A O 1
ATOM 1347 N N . ASN A 1 170 ? -11.484 19.391 8.5 1 86.56 170 ASN A N 1
ATOM 1348 C CA . ASN A 1 170 ? -12.438 20.219 7.777 1 86.56 170 ASN A CA 1
ATOM 1349 C C . ASN A 1 170 ? -13.828 19.609 7.766 1 86.56 170 ASN A C 1
ATOM 1351 O O . ASN A 1 170 ? -14.828 20.328 7.754 1 86.56 170 ASN A O 1
ATOM 1355 N N . VAL A 1 171 ? -13.922 18.312 7.73 1 84.31 171 VAL A N 1
ATOM 1356 C CA . VAL A 1 171 ? -15.203 17.625 7.637 1 84.31 171 VAL A CA 1
ATOM 1357 C C . VAL A 1 171 ? -15.828 17.5 9.023 1 84.31 171 VAL A C 1
ATOM 1359 O O . VAL A 1 171 ? -17.047 17.609 9.172 1 84.31 171 VAL A O 1
ATOM 1362 N N . ILE A 1 172 ? -15 17.25 10.016 1 89.06 172 ILE A N 1
ATOM 1363 C CA . ILE A 1 172 ? -15.484 17.109 11.383 1 89.06 172 ILE A CA 1
ATOM 1364 C C . ILE A 1 172 ? -14.797 18.125 12.281 1 89.06 172 ILE A C 1
ATOM 1366 O O . ILE A 1 172 ? -13.633 17.953 12.656 1 89.06 172 ILE A O 1
ATOM 1370 N N . PRO A 1 173 ? -15.531 19.062 12.695 1 88.69 173 PRO A N 1
ATOM 1371 C CA . PRO A 1 173 ? -14.938 20.078 13.562 1 88.69 173 PRO A CA 1
ATOM 1372 C C . PRO A 1 173 ? -14.422 19.5 14.883 1 88.69 173 PRO A C 1
ATOM 1374 O O . PRO A 1 173 ? -15.039 18.594 15.445 1 88.69 173 PRO A O 1
ATOM 1377 N N . ASP A 1 174 ? -13.281 19.922 15.352 1 93.25 174 ASP A N 1
ATOM 1378 C CA . ASP A 1 174 ? -12.68 19.594 16.641 1 93.25 174 ASP A CA 1
ATOM 1379 C C . ASP A 1 174 ? -12.273 18.125 16.703 1 93.25 174 ASP A C 1
ATOM 1381 O O . ASP A 1 174 ? -12.094 17.578 17.797 1 93.25 174 ASP A O 1
ATOM 1385 N N . LEU A 1 175 ? -12.242 17.516 15.602 1 95.69 175 LEU A N 1
ATOM 1386 C CA . LEU A 1 175 ? -11.914 16.094 15.562 1 95.69 175 LEU A CA 1
ATOM 1387 C C . LEU A 1 175 ? -10.609 15.82 16.297 1 95.69 175 LEU A C 1
ATOM 1389 O O . LEU A 1 175 ? -10.469 14.781 16.953 1 95.69 175 LEU A O 1
ATOM 1393 N N . TYR A 1 176 ? -9.656 16.766 16.234 1 97.56 176 TYR A N 1
ATOM 1394 C CA . TYR A 1 176 ? -8.305 16.531 16.734 1 97.56 176 TYR A CA 1
ATOM 1395 C C . TYR A 1 176 ? -8.07 17.25 18.047 1 97.56 176 TYR A C 1
ATOM 1397 O O . TYR A 1 176 ? -6.926 17.391 18.484 1 97.56 176 TYR A O 1
ATOM 1405 N N . LYS A 1 177 ? -9.078 17.719 18.656 1 96.44 177 LYS A N 1
ATOM 1406 C CA . LYS A 1 177 ? -8.961 18.562 19.844 1 96.44 177 LYS A CA 1
ATOM 1407 C C . LYS A 1 177 ? -8.172 17.859 20.938 1 96.44 177 LYS A C 1
ATOM 1409 O O . LYS A 1 177 ? -7.477 18.5 21.719 1 96.44 177 LYS A O 1
ATOM 1414 N N . ASN A 1 178 ? -8.219 16.516 21.016 1 96.62 178 ASN A N 1
ATOM 1415 C CA . ASN A 1 178 ? -7.512 15.773 22.047 1 96.62 178 ASN A CA 1
ATOM 1416 C C . ASN A 1 178 ? -6.227 15.148 21.516 1 96.62 178 ASN A C 1
ATOM 1418 O O . ASN A 1 178 ? -5.602 14.32 22.188 1 96.62 178 ASN A O 1
ATOM 1422 N N . HIS A 1 179 ? -5.82 15.531 20.328 1 98 179 HIS A N 1
ATOM 1423 C CA . HIS A 1 179 ? -4.625 15 19.672 1 98 179 HIS A CA 1
ATOM 1424 C C . HIS A 1 179 ? -3.65 16.109 19.312 1 98 179 HIS A C 1
ATOM 1426 O O . HIS A 1 179 ? -3.309 16.281 18.141 1 98 179 HIS A O 1
ATOM 1432 N N . HIS A 1 180 ? -3.143 16.703 20.359 1 97.06 180 HIS A N 1
ATOM 1433 C CA . HIS A 1 180 ? -2.352 17.922 20.219 1 97.06 180 HIS A CA 1
ATOM 1434 C C . HIS A 1 180 ? -1.045 17.641 19.484 1 97.06 180 HIS A C 1
ATOM 1436 O O . HIS A 1 180 ? -0.555 18.5 18.734 1 97.06 180 HIS A O 1
ATOM 1442 N N . GLU A 1 181 ? -0.487 16.453 19.703 1 97.56 181 GLU A N 1
ATOM 1443 C CA . GLU A 1 181 ? 0.774 16.125 19.047 1 97.56 181 GLU A CA 1
ATOM 1444 C C . GLU A 1 181 ? 0.602 16.047 17.531 1 97.56 181 GLU A C 1
ATOM 1446 O O . GLU A 1 181 ? 1.513 16.391 16.781 1 97.56 181 GLU A O 1
ATOM 1451 N N . ILE A 1 182 ? -0.517 15.57 17.141 1 98.38 182 ILE A N 1
ATOM 1452 C CA . ILE A 1 182 ? -0.804 15.461 15.719 1 98.38 182 ILE A CA 1
ATOM 1453 C C . ILE A 1 182 ? -1.023 16.844 15.125 1 98.38 182 ILE A C 1
ATOM 1455 O O . ILE A 1 182 ? -0.586 17.125 14.008 1 98.38 182 ILE A O 1
ATOM 1459 N N . VAL A 1 183 ? -1.705 17.672 15.867 1 98.12 183 VAL A N 1
ATOM 1460 C CA . VAL A 1 183 ? -1.923 19.047 15.438 1 98.12 183 VAL A CA 1
ATOM 1461 C C . VAL A 1 183 ? -0.58 19.766 15.273 1 98.12 183 VAL A C 1
ATOM 1463 O O . VAL A 1 183 ? -0.326 20.406 14.25 1 98.12 183 VAL A O 1
ATOM 1466 N N . LYS A 1 184 ? 0.271 19.609 16.234 1 98.5 184 LYS A N 1
ATOM 1467 C CA . LYS A 1 184 ? 1.597 20.219 16.188 1 98.5 184 LYS A CA 1
ATOM 1468 C C . LYS A 1 184 ? 2.391 19.719 14.984 1 98.5 184 LYS A C 1
ATOM 1470 O O . LYS A 1 184 ? 3.1 20.484 14.328 1 98.5 184 LYS A O 1
ATOM 1475 N N . HIS A 1 185 ? 2.283 18.438 14.766 1 98.81 185 HIS A N 1
ATOM 1476 C CA . HIS A 1 185 ? 2.926 17.828 13.602 1 98.81 185 HIS A CA 1
ATOM 1477 C C . HIS A 1 185 ? 2.451 18.484 12.305 1 98.81 185 HIS A C 1
ATOM 1479 O O . HIS A 1 185 ? 3.266 18.859 11.453 1 98.81 185 HIS A O 1
ATOM 1485 N N . SER A 1 186 ? 1.176 18.594 12.156 1 98.38 186 SER A N 1
ATOM 1486 C CA . SER A 1 186 ? 0.609 19.188 10.945 1 98.38 186 SER A CA 1
ATOM 1487 C C 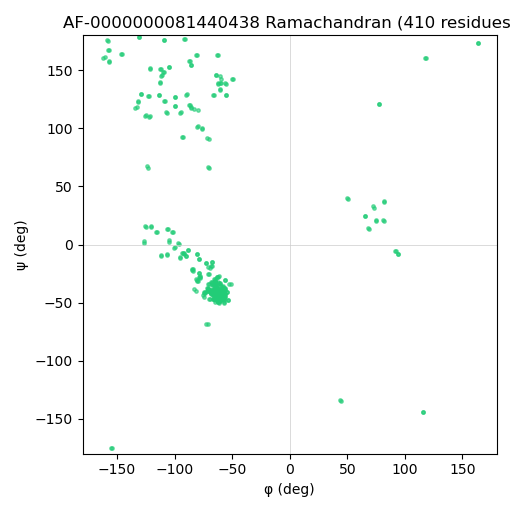. SER A 1 186 ? 1.047 20.641 10.789 1 98.38 186 SER A C 1
ATOM 1489 O O . SER A 1 186 ? 1.376 21.078 9.68 1 98.38 186 SER A O 1
ATOM 1491 N N . GLU A 1 187 ? 1.065 21.359 11.852 1 98.44 187 GLU A N 1
ATOM 1492 C CA . GLU A 1 187 ? 1.529 22.75 11.828 1 98.44 187 GLU A CA 1
ATOM 1493 C C . GLU A 1 187 ? 2.988 22.828 11.391 1 98.44 187 GLU A C 1
ATOM 1495 O O . GLU A 1 187 ? 3.359 23.719 10.625 1 98.44 187 GLU A O 1
ATOM 1500 N N . LYS A 1 188 ? 3.781 21.984 11.891 1 98.81 188 LYS A N 1
ATOM 1501 C CA . LYS A 1 188 ? 5.191 21.953 11.508 1 98.81 188 LYS A CA 1
ATOM 1502 C C . LYS A 1 188 ? 5.348 21.703 10.008 1 98.81 188 LYS A C 1
ATOM 1504 O O . LYS A 1 188 ? 6.133 22.391 9.344 1 98.81 188 LYS A O 1
ATOM 1509 N N . VAL A 1 189 ? 4.621 20.75 9.5 1 98.81 189 VAL A N 1
ATOM 1510 C CA . VAL A 1 189 ? 4.676 20.453 8.07 1 98.81 189 VAL A CA 1
ATOM 1511 C C . VAL A 1 189 ? 4.25 21.672 7.27 1 98.81 189 VAL A C 1
ATOM 1513 O O . VAL A 1 189 ? 4.914 22.047 6.305 1 98.81 189 VAL A O 1
ATOM 1516 N N . HIS A 1 190 ? 3.23 22.344 7.719 1 98.38 190 HIS A N 1
ATOM 1517 C CA . HIS A 1 190 ? 2.686 23.484 7.008 1 98.38 190 HIS A CA 1
ATOM 1518 C C . HIS A 1 190 ? 3.611 24.703 7.117 1 98.38 190 HIS A C 1
ATOM 1520 O O . HIS A 1 190 ? 3.502 25.641 6.332 1 98.38 190 HIS A O 1
ATOM 1526 N N . SER A 1 191 ? 4.48 24.641 8.016 1 98.56 191 SER A N 1
ATOM 1527 C CA . SER A 1 191 ? 5.367 25.781 8.227 1 98.56 191 SER A CA 1
ATOM 1528 C C . SER A 1 191 ? 6.648 25.656 7.41 1 98.56 191 SER A C 1
ATOM 1530 O O . SER A 1 191 ? 7.48 26.562 7.395 1 98.56 191 SER A O 1
ATOM 1532 N N . LEU A 1 192 ? 6.832 24.531 6.781 1 98.81 192 LEU A N 1
ATOM 1533 C CA . LEU A 1 192 ? 8.031 24.359 5.973 1 98.81 192 LEU A CA 1
ATOM 1534 C C . LEU A 1 192 ? 8.156 25.453 4.934 1 98.81 192 LEU A C 1
ATOM 1536 O O . LEU A 1 192 ? 7.223 25.688 4.156 1 98.81 192 LEU A O 1
ATOM 1540 N N . PRO A 1 193 ? 9.258 26.078 4.867 1 98.62 193 PRO A N 1
ATOM 1541 C CA . PRO A 1 193 ? 9.406 27.219 3.951 1 98.62 193 PRO A CA 1
ATOM 1542 C C . PRO A 1 193 ? 9.172 26.828 2.492 1 98.62 193 PRO A C 1
ATOM 1544 O O . PRO A 1 193 ? 8.602 27.609 1.728 1 98.62 193 PRO A O 1
ATOM 1547 N N . GLN A 1 194 ? 9.562 25.688 2.104 1 98.62 194 GLN A N 1
ATOM 1548 C CA . GLN A 1 194 ? 9.5 25.234 0.72 1 98.62 194 GLN A CA 1
ATOM 1549 C C . GLN A 1 194 ? 8.055 25.047 0.268 1 98.62 194 GLN A C 1
ATOM 1551 O O . GLN A 1 194 ? 7.777 24.969 -0.93 1 98.62 194 GLN A O 1
ATOM 1556 N N . LEU A 1 195 ? 7.125 25.016 1.246 1 98.69 195 LEU A N 1
ATOM 1557 C CA . LEU A 1 195 ? 5.738 24.719 0.899 1 98.69 195 LEU A CA 1
ATOM 1558 C C . LEU A 1 195 ? 4.879 25.984 0.976 1 98.69 195 LEU A C 1
ATOM 1560 O O . LEU A 1 195 ? 3.717 25.969 0.56 1 98.69 195 LEU A O 1
ATOM 1564 N N . GLN A 1 196 ? 5.348 27.062 1.473 1 98.38 196 GLN A N 1
ATOM 1565 C CA . GLN A 1 196 ? 4.535 28.219 1.822 1 98.38 196 GLN A CA 1
ATOM 1566 C C . GLN A 1 196 ? 3.84 28.797 0.592 1 98.38 196 GLN A C 1
ATOM 1568 O O . GLN A 1 196 ? 2.643 29.078 0.626 1 98.38 196 GLN A O 1
ATOM 1573 N N . GLU A 1 197 ? 4.648 28.984 -0.458 1 97.88 197 GLU A N 1
ATOM 1574 C CA . GLU A 1 197 ? 4.055 29.547 -1.666 1 97.88 197 GLU A CA 1
ATOM 1575 C C . GLU A 1 197 ? 2.91 28.688 -2.178 1 97.88 197 GLU A C 1
ATOM 1577 O O . GLU A 1 197 ? 1.853 29.188 -2.553 1 97.88 197 GLU A O 1
ATOM 1582 N N . TYR A 1 198 ? 3.139 27.422 -2.18 1 97.94 198 TYR A N 1
ATOM 1583 C CA . TYR A 1 198 ? 2.121 26.5 -2.664 1 97.94 198 TYR A CA 1
ATOM 1584 C C . TYR A 1 198 ? 0.887 26.531 -1.77 1 97.94 198 TYR A C 1
ATOM 1586 O O . TYR A 1 198 ? -0.238 26.672 -2.258 1 97.94 198 TYR A O 1
ATOM 1594 N N . LEU A 1 199 ? 1.055 26.422 -0.444 1 97.19 199 LEU A N 1
ATOM 1595 C CA . LEU A 1 199 ? -0.046 26.328 0.509 1 97.19 199 LEU A CA 1
ATOM 1596 C C . LEU A 1 199 ? -0.878 27.609 0.513 1 97.19 199 LEU A C 1
ATOM 1598 O O . LEU A 1 199 ? -2.096 27.562 0.703 1 97.19 199 LEU A O 1
ATOM 1602 N N . GLN A 1 200 ? -0.271 28.656 0.238 1 96.19 200 GLN A N 1
ATOM 1603 C CA . GLN A 1 200 ? -0.965 29.938 0.241 1 96.19 200 GLN A CA 1
ATOM 1604 C C . GLN A 1 200 ? -1.785 30.125 -1.033 1 96.19 200 GLN A C 1
ATOM 1606 O O . GLN A 1 200 ? -2.824 30.781 -1.018 1 96.19 200 GLN A O 1
ATOM 1611 N N . ASN A 1 201 ? -1.295 29.453 -2.129 1 95.25 201 ASN A N 1
ATOM 1612 C CA . ASN A 1 201 ? -1.892 29.766 -3.422 1 95.25 201 ASN A CA 1
ATOM 1613 C C . ASN A 1 201 ? -2.699 28.594 -3.971 1 95.25 201 ASN A C 1
ATOM 1615 O O . ASN A 1 201 ? -3.408 28.734 -4.969 1 95.25 201 ASN A O 1
ATOM 1619 N N . ARG A 1 202 ? -2.568 27.484 -3.328 1 93.5 202 ARG A N 1
ATOM 1620 C CA . ARG A 1 202 ? -3.25 26.344 -3.92 1 93.5 202 ARG A CA 1
ATOM 1621 C C . ARG A 1 202 ? -4.762 26.547 -3.926 1 93.5 202 ARG A C 1
ATOM 1623 O O . ARG A 1 202 ? -5.309 27.203 -3.039 1 93.5 202 ARG A O 1
ATOM 1630 N N . PRO A 1 203 ? -5.352 26.031 -4.934 1 90.25 203 PRO A N 1
ATOM 1631 C CA . PRO A 1 203 ? -6.801 26.203 -5.039 1 90.25 203 PRO A CA 1
ATOM 1632 C C . PRO A 1 203 ? -7.547 25.688 -3.807 1 90.25 203 PRO A C 1
ATOM 1634 O O . PRO A 1 203 ? -7.168 24.672 -3.229 1 90.25 203 PRO A O 1
ATOM 1637 N N . LYS A 1 204 ? -8.523 26.469 -3.451 1 86.5 204 LYS A N 1
ATOM 1638 C CA . LYS A 1 204 ? -9.414 26.016 -2.387 1 86.5 204 LYS A CA 1
ATOM 1639 C C . LYS A 1 204 ? -10.469 25.047 -2.924 1 86.5 204 LYS A C 1
ATOM 1641 O O . LYS A 1 204 ? -11.328 25.438 -3.713 1 86.5 204 LYS A O 1
ATOM 1646 N N . THR A 1 205 ? -10.156 23.859 -2.666 1 80.5 205 THR A N 1
ATOM 1647 C CA . THR A 1 205 ? -11.062 22.844 -3.18 1 80.5 205 THR A CA 1
ATOM 1648 C C . THR A 1 205 ? -11.836 22.188 -2.043 1 80.5 205 THR A C 1
ATOM 1650 O O . THR A 1 205 ? -11.461 22.312 -0.875 1 80.5 205 THR A O 1
ATOM 1653 N N . ILE A 1 206 ? -13.141 21.781 -2.451 1 60.44 206 ILE A N 1
ATOM 1654 C CA . ILE A 1 206 ? -13.953 21.031 -1.487 1 60.44 206 ILE A CA 1
ATOM 1655 C C . ILE A 1 206 ? -13.367 19.641 -1.293 1 60.44 206 ILE A C 1
ATOM 1657 O O . ILE A 1 206 ? -13.125 18.922 -2.266 1 60.44 206 ILE A O 1
ATOM 1661 N N . ASN A 1 207 ? -12.477 19.578 -0.303 1 58.41 207 ASN A N 1
ATOM 1662 C CA . ASN A 1 207 ? -12.039 18.188 -0.129 1 58.41 207 ASN A CA 1
ATOM 1663 C C . ASN A 1 207 ? -13.164 17.312 0.42 1 58.41 207 ASN A C 1
ATOM 1665 O O . ASN A 1 207 ? -14.016 17.781 1.169 1 58.41 207 ASN A O 1
ATOM 1669 N N . MET B 1 1 ? 30.078 -10.672 7.773 1 61.59 1 MET B N 1
ATOM 1670 C CA . MET B 1 1 ? 29.094 -10.219 8.75 1 61.59 1 MET B CA 1
ATOM 1671 C C . MET B 1 1 ? 28.109 -11.328 9.086 1 61.59 1 MET B C 1
ATOM 1673 O O . MET B 1 1 ? 27.812 -12.18 8.234 1 61.59 1 MET B O 1
ATOM 1677 N N . ALA B 1 2 ? 27.703 -11.469 10.336 1 76.69 2 ALA B N 1
ATOM 1678 C CA . ALA B 1 2 ? 26.797 -12.531 10.734 1 76.69 2 ALA B CA 1
ATOM 1679 C C . ALA B 1 2 ? 25.469 -12.422 9.984 1 76.69 2 ALA B C 1
ATOM 1681 O O . ALA B 1 2 ? 24.984 -11.32 9.719 1 76.69 2 ALA B O 1
ATOM 1682 N N . PRO B 1 3 ? 24.906 -13.5 9.406 1 86.69 3 PRO B N 1
ATOM 1683 C CA . PRO B 1 3 ? 23.594 -13.445 8.75 1 86.69 3 PRO B CA 1
ATOM 1684 C C . PRO B 1 3 ? 22.531 -12.781 9.617 1 86.69 3 PRO B C 1
ATOM 1686 O O . PRO B 1 3 ? 22.609 -12.836 10.844 1 86.69 3 PRO B O 1
ATOM 1689 N N . PRO B 1 4 ? 21.656 -12.016 9.008 1 93 4 PRO B N 1
ATOM 1690 C CA . PRO B 1 4 ? 20.609 -11.383 9.797 1 93 4 PRO B CA 1
ATOM 1691 C C . PRO B 1 4 ? 19.719 -12.398 10.523 1 93 4 PRO B C 1
ATOM 1693 O O . PRO B 1 4 ? 19.562 -13.523 10.055 1 93 4 PRO B O 1
ATOM 1696 N N . LYS B 1 5 ? 19.328 -12.07 11.719 1 97.5 5 LYS B N 1
ATOM 1697 C CA . LYS B 1 5 ? 18.266 -12.82 12.391 1 97.5 5 LYS B CA 1
ATOM 1698 C C . LYS B 1 5 ? 16.891 -12.398 11.906 1 97.5 5 LYS B C 1
ATOM 1700 O O . LYS B 1 5 ? 16.484 -11.25 12.102 1 97.5 5 LYS B O 1
ATOM 1705 N N . VAL B 1 6 ? 16.156 -13.32 11.266 1 98.69 6 VAL B N 1
ATOM 1706 C CA . VAL B 1 6 ? 14.883 -13.008 10.633 1 98.69 6 VAL B CA 1
ATOM 1707 C C . VAL B 1 6 ? 13.773 -13.875 11.219 1 98.69 6 VAL B C 1
ATOM 1709 O O . VAL B 1 6 ? 13.945 -15.094 11.359 1 98.69 6 VAL B O 1
ATOM 1712 N N . LYS B 1 7 ? 12.703 -13.227 11.648 1 98.81 7 LYS B N 1
ATOM 1713 C CA . LYS B 1 7 ? 11.5 -13.922 12.109 1 98.81 7 LYS B CA 1
ATOM 1714 C C . LYS B 1 7 ? 10.242 -13.328 11.469 1 98.81 7 LYS B C 1
ATOM 1716 O O . LYS B 1 7 ? 10.047 -12.109 11.5 1 98.81 7 LYS B O 1
ATOM 1721 N N . LEU B 1 8 ? 9.469 -14.148 10.805 1 98.88 8 LEU B N 1
ATOM 1722 C CA . LEU B 1 8 ? 8.172 -13.75 10.25 1 98.88 8 LEU B CA 1
ATOM 1723 C C . LEU B 1 8 ? 7.031 -14.391 11.031 1 98.88 8 LEU B C 1
ATOM 1725 O O . LEU B 1 8 ? 6.988 -15.617 11.18 1 98.88 8 LEU B O 1
ATOM 1729 N N . THR B 1 9 ? 6.141 -13.547 11.539 1 98.69 9 THR B N 1
ATOM 1730 C CA . THR B 1 9 ? 5.023 -14.023 12.344 1 98.69 9 THR B CA 1
ATOM 1731 C C . THR B 1 9 ? 3.697 -13.781 11.625 1 98.69 9 THR B C 1
ATOM 1733 O O . THR B 1 9 ? 3.414 -12.664 11.188 1 98.69 9 THR B O 1
ATOM 1736 N N . TYR B 1 10 ? 2.934 -14.812 11.539 1 97.88 10 TYR B N 1
ATOM 1737 C CA . TYR B 1 10 ? 1.601 -14.766 10.945 1 97.88 10 TYR B CA 1
ATOM 1738 C C . TYR B 1 10 ? 0.751 -15.938 11.438 1 97.88 10 TYR B C 1
ATOM 1740 O O . TYR B 1 10 ? 1.204 -16.75 12.25 1 97.88 10 TYR B O 1
ATOM 1748 N N . PHE B 1 11 ? -0.51 -15.945 11.016 1 96.06 11 PHE B N 1
ATOM 1749 C CA . PHE B 1 11 ? -1.383 -17.062 11.328 1 96.06 11 PHE B CA 1
ATOM 1750 C C . PHE B 1 11 ? -0.865 -18.344 10.688 1 96.06 11 PHE B C 1
ATOM 1752 O O . PHE B 1 11 ? -0.037 -18.312 9.773 1 96.06 11 PHE B O 1
ATOM 1759 N N . ALA B 1 12 ? -1.398 -19.438 11.227 1 93.12 12 ALA B N 1
ATOM 1760 C CA . ALA B 1 12 ? -1.138 -20.703 10.562 1 93.12 12 ALA B CA 1
ATOM 1761 C C . ALA B 1 12 ? -1.875 -20.797 9.227 1 93.12 12 ALA B C 1
ATOM 1763 O O . ALA B 1 12 ? -2.734 -21.656 9.039 1 93.12 12 ALA B O 1
ATOM 1764 N N . ALA B 1 13 ? -1.493 -19.953 8.281 1 92.81 13 ALA B N 1
ATOM 1765 C CA . ALA B 1 13 ? -2.072 -19.766 6.953 1 92.81 13 ALA B CA 1
ATOM 1766 C C . ALA B 1 13 ? -1.093 -19.078 6.016 1 92.81 13 ALA B C 1
ATOM 1768 O O . ALA B 1 13 ? -0.079 -18.531 6.461 1 92.81 13 ALA B O 1
ATOM 1769 N N . ARG B 1 14 ? -1.222 -19.125 4.75 1 93.5 14 ARG B N 1
ATOM 1770 C CA . ARG B 1 14 ? -0.396 -18.406 3.791 1 93.5 14 ARG B CA 1
ATOM 1771 C C . ARG B 1 14 ? -0.724 -16.906 3.807 1 93.5 14 ARG B C 1
ATOM 1773 O O . ARG B 1 14 ? -0.009 -16.125 4.422 1 93.5 14 ARG B O 1
ATOM 1780 N N . GLY B 1 15 ? -2.016 -16.625 3.297 1 90.5 15 GLY B N 1
ATOM 1781 C CA . GLY B 1 15 ? -2.561 -15.273 3.383 1 90.5 15 GLY B CA 1
ATOM 1782 C C . GLY B 1 15 ? -1.559 -14.195 3.01 1 90.5 15 GLY B C 1
ATOM 1783 O O . GLY B 1 15 ? -0.83 -14.336 2.025 1 90.5 15 GLY B O 1
ATOM 1784 N N . TRP B 1 16 ? -1.501 -13.172 3.809 1 93.38 16 TRP B N 1
ATOM 1785 C CA . TRP B 1 16 ? -0.765 -11.953 3.502 1 93.38 16 TRP B CA 1
ATOM 1786 C C . TRP B 1 16 ? 0.723 -12.125 3.791 1 93.38 16 TRP B C 1
ATOM 1788 O O . TRP B 1 16 ? 1.543 -11.305 3.373 1 93.38 16 TRP B O 1
ATOM 1798 N N . ALA B 1 17 ? 1.143 -13.18 4.395 1 97.19 17 ALA B N 1
ATOM 1799 C CA . ALA B 1 17 ? 2.551 -13.391 4.727 1 97.19 17 ALA B CA 1
ATOM 1800 C C . ALA B 1 17 ? 3.248 -14.219 3.652 1 97.19 17 ALA B C 1
ATOM 1802 O O . ALA B 1 17 ? 4.477 -14.312 3.633 1 97.19 17 ALA B O 1
ATOM 1803 N N . GLU B 1 18 ? 2.479 -14.781 2.771 1 97.25 18 GLU B N 1
ATOM 1804 C CA . GLU B 1 18 ? 3.033 -15.797 1.885 1 97.25 18 GLU B CA 1
ATOM 1805 C C . GLU B 1 18 ? 4.039 -15.188 0.909 1 97.25 18 GLU B C 1
ATOM 1807 O O . GLU B 1 18 ? 5.055 -15.812 0.591 1 97.25 18 GLU B O 1
ATOM 1812 N N . ALA B 1 19 ? 3.727 -14.039 0.364 1 98.38 19 ALA B N 1
ATOM 1813 C CA . ALA B 1 19 ? 4.691 -13.414 -0.537 1 98.38 19 ALA B CA 1
ATOM 1814 C C . ALA B 1 19 ? 6.043 -13.227 0.15 1 98.38 19 ALA B C 1
ATOM 1816 O O . ALA B 1 19 ? 7.09 -13.484 -0.448 1 98.38 19 ALA B O 1
ATOM 1817 N N . SER B 1 20 ? 6.02 -12.797 1.37 1 98.88 20 SER B N 1
ATOM 1818 C CA . SER B 1 20 ? 7.258 -12.602 2.123 1 98.88 20 SER B CA 1
ATOM 1819 C C . SER B 1 20 ? 7.961 -13.93 2.381 1 98.88 20 SER B C 1
ATOM 1821 O O . SER B 1 20 ? 9.188 -14.016 2.299 1 98.88 20 SER B O 1
ATOM 1823 N N . ARG B 1 21 ? 7.199 -14.984 2.703 1 98.62 21 ARG B N 1
ATOM 1824 C CA . ARG B 1 21 ? 7.781 -16.312 2.842 1 98.62 21 ARG B CA 1
ATOM 1825 C C . ARG B 1 21 ? 8.484 -16.75 1.559 1 98.62 21 ARG B C 1
ATOM 1827 O O . ARG B 1 21 ? 9.602 -17.266 1.601 1 98.62 21 ARG B O 1
ATOM 1834 N N . MET B 1 22 ? 7.844 -16.484 0.474 1 98.81 22 MET B N 1
ATOM 1835 C CA . MET B 1 22 ? 8.422 -16.875 -0.81 1 98.81 22 MET B CA 1
ATOM 1836 C C . MET B 1 22 ? 9.68 -16.078 -1.113 1 98.81 22 MET B C 1
ATOM 1838 O O . MET B 1 22 ? 10.648 -16.609 -1.658 1 98.81 22 MET B O 1
ATOM 1842 N N . ILE B 1 23 ? 9.68 -14.742 -0.792 1 98.88 23 ILE B N 1
ATOM 1843 C CA . ILE B 1 23 ? 10.883 -13.938 -0.966 1 98.88 23 ILE B CA 1
ATOM 1844 C C . ILE B 1 23 ? 12.031 -14.547 -0.173 1 98.88 23 ILE B C 1
ATOM 1846 O O . ILE B 1 23 ? 13.141 -14.703 -0.694 1 98.88 23 ILE B O 1
ATOM 1850 N N . LEU B 1 24 ? 11.773 -14.898 1.067 1 98.81 24 LEU B N 1
ATOM 1851 C CA . LEU B 1 24 ? 12.812 -15.398 1.96 1 98.81 24 LEU B CA 1
ATOM 1852 C C . LEU B 1 24 ? 13.336 -16.75 1.482 1 98.81 24 LEU B C 1
ATOM 1854 O O . LEU B 1 24 ? 14.547 -16.969 1.452 1 98.81 24 LEU B O 1
ATOM 1858 N N . HIS B 1 25 ? 12.461 -17.609 1.095 1 98.75 25 HIS B N 1
ATOM 1859 C CA . HIS B 1 25 ? 12.875 -18.922 0.589 1 98.75 25 HIS B CA 1
ATOM 1860 C C . HIS B 1 25 ? 13.625 -18.781 -0.733 1 98.75 25 HIS B C 1
ATOM 1862 O O . HIS B 1 25 ? 14.672 -19.406 -0.923 1 98.75 25 HIS B O 1
ATOM 1868 N N . TYR B 1 26 ? 13.07 -18 -1.604 1 98.81 26 TYR B N 1
ATOM 1869 C CA . TYR B 1 26 ? 13.703 -17.797 -2.904 1 98.81 26 TYR B CA 1
ATOM 1870 C C . TYR B 1 26 ? 15.125 -17.266 -2.744 1 98.81 26 TYR B C 1
ATOM 1872 O O . TYR B 1 26 ? 16.016 -17.656 -3.494 1 98.81 26 TYR B O 1
ATOM 1880 N N . SER B 1 27 ? 15.281 -16.422 -1.789 1 98.5 27 SER B N 1
ATOM 1881 C CA . SER B 1 27 ? 16.562 -15.742 -1.604 1 98.5 27 SER B CA 1
ATOM 1882 C C . SER B 1 27 ? 17.484 -16.547 -0.707 1 98.5 27 SER B C 1
ATOM 1884 O O . SER B 1 27 ? 18.625 -16.125 -0.44 1 98.5 27 SER B O 1
ATOM 1886 N N . GLY B 1 28 ? 17.016 -17.625 -0.177 1 98 28 GLY B N 1
ATOM 1887 C CA . GLY B 1 28 ? 17.828 -18.5 0.647 1 98 28 GLY B CA 1
ATOM 1888 C C . GLY B 1 28 ? 18.141 -17.922 2.016 1 98 28 GLY B C 1
ATOM 1889 O O . GLY B 1 28 ? 19.203 -18.156 2.572 1 98 28 GLY B O 1
ATOM 1890 N N . VAL B 1 29 ? 17.234 -17.156 2.57 1 98.06 29 VAL B N 1
ATOM 1891 C CA . VAL B 1 29 ? 17.438 -16.5 3.861 1 98.06 29 VAL B CA 1
ATOM 1892 C C . VAL B 1 29 ? 16.828 -17.359 4.969 1 98.06 29 VAL B C 1
ATOM 1894 O O . VAL B 1 29 ? 15.609 -17.562 5.004 1 98.06 29 VAL B O 1
ATOM 1897 N N . PRO B 1 30 ? 17.672 -17.891 5.82 1 97.81 30 PRO B N 1
ATOM 1898 C CA . PRO B 1 30 ? 17.094 -18.578 6.977 1 97.81 30 PRO B CA 1
ATOM 1899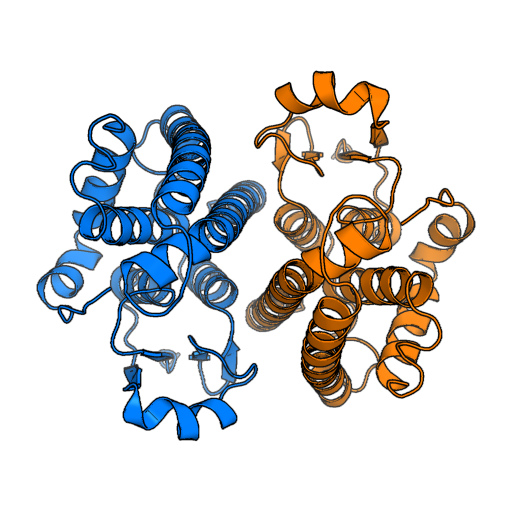 C C . PRO B 1 30 ? 16.234 -17.656 7.84 1 97.81 30 PRO B C 1
ATOM 1901 O O . PRO B 1 30 ? 16.578 -16.5 8.039 1 97.81 30 PRO B O 1
ATOM 1904 N N . PHE B 1 31 ? 15.125 -18.219 8.281 1 98.56 31 PHE B N 1
ATOM 1905 C CA . PHE B 1 31 ? 14.25 -17.422 9.141 1 98.56 31 PHE B CA 1
ATOM 1906 C C . PHE B 1 31 ? 13.359 -18.312 9.992 1 98.56 31 PHE B C 1
ATOM 1908 O O . PHE B 1 31 ? 13.156 -19.484 9.664 1 98.56 31 PHE B O 1
ATOM 1915 N N . GLU B 1 32 ? 12.906 -17.75 11.062 1 98.5 32 GLU B N 1
ATOM 1916 C CA . GLU B 1 32 ? 11.867 -18.391 11.867 1 98.5 32 GLU B CA 1
ATOM 1917 C C . GLU B 1 32 ? 10.477 -18.047 11.336 1 98.5 32 GLU B C 1
ATOM 1919 O O . GLU B 1 32 ? 10.102 -16.875 11.281 1 98.5 32 GLU B O 1
ATOM 1924 N N . ASP B 1 33 ? 9.766 -19.016 10.922 1 97.94 33 ASP B N 1
ATOM 1925 C CA . ASP B 1 33 ? 8.375 -18.859 10.516 1 97.94 33 ASP B CA 1
ATOM 1926 C C . ASP B 1 33 ? 7.43 -19.141 11.688 1 97.94 33 ASP B C 1
ATOM 1928 O O . ASP B 1 33 ? 6.98 -20.281 11.867 1 97.94 33 ASP B O 1
ATOM 1932 N N . LYS B 1 34 ? 7.082 -18.109 12.383 1 97.81 34 LYS B N 1
ATOM 1933 C CA . LYS B 1 34 ? 6.219 -18.281 13.547 1 97.81 34 LYS B CA 1
ATOM 1934 C C . LYS B 1 34 ? 4.746 -18.234 13.148 1 97.81 34 LYS B C 1
ATOM 1936 O O . LYS B 1 34 ? 4.262 -17.234 12.648 1 97.81 34 LYS B O 1
ATOM 1941 N N . ARG B 1 35 ? 4.105 -19.25 13.406 1 96.44 35 ARG B N 1
ATOM 1942 C CA . ARG B 1 35 ? 2.686 -19.375 13.086 1 96.44 35 ARG B CA 1
ATOM 1943 C C . ARG B 1 35 ? 1.831 -19.312 14.344 1 96.44 35 ARG B C 1
ATOM 1945 O O . ARG B 1 35 ? 1.93 -20.188 15.211 1 96.44 35 ARG B O 1
ATOM 1952 N N . VAL B 1 36 ? 1.069 -18.297 14.43 1 96.69 36 VAL B N 1
ATOM 1953 C CA . VAL B 1 36 ? 0.203 -18.031 15.578 1 96.69 36 VAL B CA 1
ATOM 1954 C C . VAL B 1 36 ? -1.166 -18.672 15.344 1 96.69 36 VAL B C 1
ATOM 1956 O O . VAL B 1 36 ? -1.787 -18.453 14.305 1 96.69 36 VAL B O 1
ATOM 1959 N N . THR B 1 37 ? -1.662 -19.453 16.312 1 94.38 37 THR B N 1
ATOM 1960 C CA . THR B 1 37 ? -2.969 -20.078 16.188 1 94.38 37 THR B CA 1
ATOM 1961 C C . THR B 1 37 ? -4.082 -19.094 16.531 1 94.38 37 THR B C 1
ATOM 1963 O O . THR B 1 37 ? -3.83 -18.047 17.125 1 94.38 37 THR B O 1
ATOM 1966 N N . MET B 1 38 ? -5.266 -19.438 16.125 1 91.94 38 MET B N 1
ATOM 1967 C CA . MET B 1 38 ? -6.426 -18.609 16.453 1 91.94 38 MET B CA 1
ATOM 1968 C C . MET B 1 38 ? -6.621 -18.5 17.953 1 91.94 38 MET B C 1
ATOM 1970 O O . MET B 1 38 ? -7.07 -17.469 18.453 1 91.94 38 MET B O 1
ATOM 1974 N N . GLU B 1 39 ? -6.305 -19.5 18.672 1 95 39 GLU B N 1
ATOM 1975 C CA . GLU B 1 39 ? -6.422 -19.516 20.125 1 95 39 GLU B CA 1
ATOM 1976 C C . GLU B 1 39 ? -5.418 -18.562 20.766 1 95 39 GLU B C 1
ATOM 1978 O O . GLU B 1 39 ? -5.711 -17.953 21.797 1 95 39 GLU B O 1
ATOM 1983 N N . GLU B 1 40 ? -4.281 -18.422 20.141 1 96.38 40 GLU B N 1
ATOM 1984 C CA . GLU B 1 40 ? -3.207 -17.594 20.688 1 96.38 40 GLU B CA 1
ATOM 1985 C C . GLU B 1 40 ? -3.396 -16.125 20.312 1 96.38 40 GLU B C 1
ATOM 1987 O O . GLU B 1 40 ? -2.887 -15.234 21 1 96.38 40 GLU B O 1
ATOM 1992 N N . TRP B 1 41 ? -4.125 -15.852 19.328 1 96.25 41 TRP B N 1
ATOM 1993 C CA . TRP B 1 41 ? -4.18 -14.555 18.672 1 96.25 41 TRP B CA 1
ATOM 1994 C C . TRP B 1 41 ? -4.652 -13.477 19.656 1 96.25 41 TRP B C 1
ATOM 1996 O O . TRP B 1 41 ? -4.023 -12.422 19.781 1 96.25 41 TRP B O 1
ATOM 2006 N N . PRO B 1 42 ? -5.715 -13.734 20.438 1 95.94 42 PRO B N 1
ATOM 2007 C CA . PRO B 1 42 ? -6.207 -12.664 21.297 1 95.94 42 PRO B CA 1
ATOM 2008 C C . PRO B 1 42 ? -5.141 -12.148 22.266 1 95.94 42 PRO B C 1
ATOM 2010 O O . PRO B 1 42 ? -5.047 -10.938 22.484 1 95.94 42 PRO B O 1
ATOM 2013 N N . SER B 1 43 ? -4.324 -12.953 22.75 1 96.31 43 SER B N 1
ATOM 2014 C CA . SER B 1 43 ? -3.258 -12.547 23.656 1 96.31 43 SER B CA 1
ATOM 2015 C C . SER B 1 43 ? -2.07 -11.969 22.891 1 96.31 43 SER B C 1
ATOM 2017 O O . SER B 1 43 ? -1.397 -11.055 23.375 1 96.31 43 SER B O 1
ATOM 2019 N N . PHE B 1 44 ? -1.86 -12.477 21.688 1 97.12 44 PHE B N 1
ATOM 2020 C CA . PHE B 1 44 ? -0.701 -12.086 20.906 1 97.12 44 PHE B CA 1
ATOM 2021 C C . PHE B 1 44 ? -0.922 -10.719 20.266 1 97.12 44 PHE B C 1
ATOM 2023 O O . PHE B 1 44 ? 0.033 -9.977 20.016 1 97.12 44 PHE B O 1
ATOM 2030 N N . LYS B 1 45 ? -2.148 -10.391 20.016 1 96.88 45 LYS B N 1
ATOM 2031 C CA . LYS B 1 45 ? -2.533 -9.172 19.297 1 96.88 45 LYS B CA 1
ATOM 2032 C C . LYS B 1 45 ? -1.925 -7.938 19.953 1 96.88 45 LYS B C 1
ATOM 2034 O O . LYS B 1 45 ? -1.43 -7.043 19.266 1 96.88 45 LYS B O 1
ATOM 2039 N N . ALA B 1 46 ? -1.905 -7.879 21.234 1 94.69 46 ALA B N 1
ATOM 2040 C CA . ALA B 1 46 ? -1.425 -6.727 22 1 94.69 46 ALA B CA 1
ATOM 2041 C C . ALA B 1 46 ? 0.08 -6.547 21.828 1 94.69 46 ALA B C 1
ATOM 2043 O O . ALA B 1 46 ? 0.611 -5.457 22.062 1 94.69 46 ALA B O 1
ATOM 2044 N N . SER B 1 47 ? 0.744 -7.59 21.391 1 95.25 47 SER B N 1
ATOM 2045 C CA . SER B 1 47 ? 2.195 -7.535 21.266 1 95.25 47 SER B CA 1
ATOM 2046 C C . SER B 1 47 ? 2.602 -7.035 19.875 1 95.25 47 SER B C 1
ATOM 2048 O O . SER B 1 47 ? 3.777 -6.758 19.625 1 95.25 47 SER B O 1
ATOM 2050 N N . THR B 1 48 ? 1.636 -6.941 18.984 1 97 48 THR B N 1
ATOM 2051 C CA . THR B 1 48 ? 1.942 -6.488 17.641 1 97 48 THR B CA 1
ATOM 2052 C C . THR B 1 48 ? 1.929 -4.965 17.562 1 97 48 THR B C 1
ATOM 2054 O O . THR B 1 48 ? 1.22 -4.305 18.328 1 97 48 THR B O 1
ATOM 2057 N N . PRO B 1 49 ? 2.666 -4.406 16.609 1 96.06 49 PRO B N 1
ATOM 2058 C CA . PRO B 1 49 ? 2.758 -2.945 16.547 1 96.06 49 PRO B CA 1
ATOM 2059 C C . PRO B 1 49 ? 1.414 -2.283 16.25 1 96.06 49 PRO B C 1
ATOM 2061 O O . PRO B 1 49 ? 1.086 -1.253 16.844 1 96.06 49 PRO B O 1
ATOM 2064 N N . PHE B 1 50 ? 0.638 -2.871 15.289 1 96.69 50 PHE B N 1
ATOM 2065 C CA . PHE B 1 50 ? -0.597 -2.229 14.859 1 96.69 50 PHE B CA 1
ATOM 2066 C C . PHE B 1 50 ? -1.806 -3.088 15.203 1 96.69 50 PHE B C 1
ATOM 2068 O O . PHE B 1 50 ? -2.906 -2.855 14.703 1 96.69 50 PHE B O 1
ATOM 2075 N N . GLY B 1 51 ? -1.604 -4.145 16.016 1 95.62 51 GLY B N 1
ATOM 2076 C CA . GLY B 1 51 ? -2.709 -5.027 16.359 1 95.62 51 GLY B CA 1
ATOM 2077 C C . GLY B 1 51 ? -3.092 -5.961 15.219 1 95.62 51 GLY B C 1
ATOM 2078 O O . GLY B 1 51 ? -4.238 -6.41 15.141 1 95.62 51 GLY B O 1
ATOM 2079 N N . LYS B 1 52 ? -2.234 -6.164 14.344 1 95.5 52 LYS B N 1
ATOM 2080 C CA . LYS B 1 52 ? -2.471 -7.047 13.203 1 95.5 52 LYS B CA 1
ATOM 2081 C C . LYS B 1 52 ? -1.188 -7.766 12.789 1 95.5 52 LYS B C 1
ATOM 2083 O O . LYS B 1 52 ? -0.099 -7.414 13.25 1 95.5 52 LYS B O 1
ATOM 2088 N N . MET B 1 53 ? -1.273 -8.781 12.031 1 97.19 53 MET B N 1
ATOM 2089 C CA . MET B 1 53 ? -0.197 -9.562 11.43 1 97.19 53 MET B CA 1
ATOM 2090 C C . MET B 1 53 ? -0.311 -9.562 9.906 1 97.19 53 MET B C 1
ATOM 2092 O O . MET B 1 53 ? -1.375 -9.273 9.359 1 97.19 53 MET B O 1
ATOM 2096 N N . PRO B 1 54 ? 0.826 -9.695 9.227 1 98.31 54 PRO B N 1
ATOM 2097 C CA . PRO B 1 54 ? 2.137 -10.211 9.625 1 98.31 54 PRO B CA 1
ATOM 2098 C C . PRO B 1 54 ? 3.029 -9.141 10.25 1 98.31 54 PRO B C 1
ATOM 2100 O O . PRO B 1 54 ? 2.785 -7.949 10.078 1 98.31 54 PRO B O 1
ATOM 2103 N N . VAL B 1 55 ? 3.99 -9.625 11.008 1 98.75 55 VAL B N 1
ATOM 2104 C CA . VAL B 1 55 ? 5.055 -8.82 11.594 1 98.75 55 VAL B CA 1
ATOM 2105 C C . VAL B 1 55 ? 6.41 -9.453 11.289 1 98.75 55 VAL B C 1
ATOM 2107 O O . VAL B 1 55 ? 6.594 -10.656 11.477 1 98.75 55 VAL B O 1
ATOM 2110 N N . LEU B 1 56 ? 7.301 -8.672 10.797 1 98.88 56 LEU B N 1
ATOM 2111 C CA . LEU B 1 56 ? 8.68 -9.086 10.586 1 98.88 56 LEU B CA 1
ATOM 2112 C C . LEU B 1 56 ? 9.578 -8.586 11.711 1 98.88 56 LEU B C 1
ATOM 2114 O O . LEU B 1 56 ? 9.492 -7.422 12.109 1 98.88 56 LEU B O 1
ATOM 2118 N N . GLU B 1 57 ? 10.297 -9.406 12.32 1 98.62 57 GLU B N 1
ATOM 2119 C CA . GLU B 1 57 ? 11.445 -9.023 13.133 1 98.62 57 GLU B CA 1
ATOM 2120 C C . GLU B 1 57 ? 12.75 -9.219 12.367 1 98.62 57 GLU B C 1
ATOM 2122 O O . GLU B 1 57 ? 13.039 -10.32 11.891 1 98.62 57 GLU B O 1
ATOM 2127 N N . TYR B 1 58 ? 13.461 -8.18 12.172 1 98.31 58 TYR B N 1
ATOM 2128 C CA . TYR B 1 58 ? 14.727 -8.18 11.453 1 98.31 58 TYR B CA 1
ATOM 2129 C C . TYR B 1 58 ? 15.836 -7.582 12.297 1 98.31 58 TYR B C 1
ATOM 2131 O O . TYR B 1 58 ? 15.852 -6.375 12.555 1 98.31 58 TYR B O 1
ATOM 2139 N N . ASN B 1 59 ? 16.781 -8.367 12.727 1 97.38 59 ASN B N 1
ATOM 2140 C CA . ASN B 1 59 ? 17.875 -7.969 13.617 1 97.38 59 ASN B CA 1
ATOM 2141 C C . ASN B 1 59 ? 17.344 -7.219 14.844 1 97.38 59 ASN B C 1
ATOM 2143 O O . ASN B 1 59 ? 17.859 -6.148 15.188 1 97.38 59 ASN B O 1
ATOM 2147 N N . GLY B 1 60 ? 16.203 -7.746 15.336 1 95.75 60 GLY B N 1
ATOM 2148 C CA . GLY B 1 60 ? 15.688 -7.25 16.609 1 95.75 60 GLY B CA 1
ATOM 2149 C C . GLY B 1 60 ? 14.711 -6.102 16.438 1 95.75 60 GLY B C 1
ATOM 2150 O O . GLY B 1 60 ? 14.086 -5.672 17.422 1 95.75 60 GLY B O 1
ATOM 2151 N N . GLN B 1 61 ? 14.539 -5.641 15.242 1 96.69 61 GLN B N 1
ATOM 2152 C CA . GLN B 1 61 ? 13.57 -4.578 14.992 1 96.69 61 GLN B CA 1
ATOM 2153 C C . GLN B 1 61 ? 12.312 -5.129 14.328 1 96.69 61 GLN B C 1
ATOM 2155 O O . GLN B 1 61 ? 12.375 -6.098 13.57 1 96.69 61 GLN B O 1
ATOM 2160 N N . THR B 1 62 ? 11.18 -4.477 14.531 1 97.88 62 THR B N 1
ATOM 2161 C CA . THR B 1 62 ? 9.891 -5.008 14.102 1 97.88 62 THR B CA 1
ATOM 2162 C C . THR B 1 62 ? 9.297 -4.152 12.984 1 97.88 62 THR B C 1
ATOM 2164 O O . THR B 1 62 ? 9.391 -2.924 13.023 1 97.88 62 THR B O 1
ATOM 2167 N N . LEU B 1 63 ? 8.727 -4.805 12.055 1 98.56 63 LEU B N 1
ATOM 2168 C CA . LEU B 1 63 ? 8.07 -4.168 10.922 1 98.56 63 LEU B CA 1
ATOM 2169 C C . LEU B 1 63 ? 6.707 -4.793 10.656 1 98.56 63 LEU B C 1
ATOM 2171 O O . LEU B 1 63 ? 6.613 -5.988 10.383 1 98.56 63 LEU B O 1
ATOM 2175 N N . PRO B 1 64 ? 5.668 -3.996 10.781 1 98.38 64 PRO B N 1
ATOM 2176 C CA . PRO B 1 64 ? 4.324 -4.469 10.422 1 98.38 64 PRO B CA 1
ATOM 2177 C C . PRO B 1 64 ? 3.965 -4.18 8.969 1 98.38 64 PRO B C 1
ATOM 2179 O O . PRO B 1 64 ? 4.742 -3.545 8.25 1 98.38 64 PRO B O 1
ATOM 2182 N N . GLU B 1 65 ? 2.791 -4.637 8.586 1 98.25 65 GLU B N 1
ATOM 2183 C CA . GLU B 1 65 ? 2.18 -4.426 7.281 1 98.25 65 GLU B CA 1
ATOM 2184 C C . GLU B 1 65 ? 2.801 -5.344 6.23 1 98.25 65 GLU B C 1
ATOM 2186 O O . GLU B 1 65 ? 3.99 -5.234 5.926 1 98.25 65 GLU B O 1
ATOM 2191 N N . SER B 1 66 ? 1.972 -6.148 5.629 1 98.19 66 SER B N 1
ATOM 2192 C CA . SER B 1 66 ? 2.408 -7.223 4.742 1 98.19 66 SER B CA 1
ATOM 2193 C C . SER B 1 66 ? 3.189 -6.672 3.553 1 98.19 66 SER B C 1
ATOM 2195 O O . SER B 1 66 ? 4.273 -7.168 3.232 1 98.19 66 SER B O 1
ATOM 2197 N N . GLN B 1 67 ? 2.703 -5.566 2.971 1 98.5 67 GLN B N 1
ATOM 2198 C CA . GLN B 1 67 ? 3.379 -5.094 1.768 1 98.5 67 GLN B CA 1
ATOM 2199 C C . GLN B 1 67 ? 4.637 -4.301 2.117 1 98.5 67 GLN B C 1
ATOM 2201 O O . GLN B 1 67 ? 5.609 -4.309 1.36 1 98.5 67 GLN B O 1
ATOM 2206 N N . ALA B 1 68 ? 4.633 -3.631 3.268 1 98.75 68 ALA B N 1
ATOM 2207 C CA . ALA B 1 68 ? 5.863 -2.994 3.725 1 98.75 68 ALA B CA 1
ATOM 2208 C C . ALA B 1 68 ? 6.961 -4.027 3.961 1 98.75 68 ALA B C 1
ATOM 2210 O O . ALA B 1 68 ? 8.109 -3.818 3.576 1 98.75 68 ALA B O 1
ATOM 2211 N N . ILE B 1 69 ? 6.574 -5.129 4.547 1 98.88 69 ILE B N 1
ATOM 2212 C CA . ILE B 1 69 ? 7.504 -6.227 4.805 1 98.88 69 ILE B CA 1
ATOM 2213 C C . ILE B 1 69 ? 8.047 -6.766 3.484 1 98.88 69 ILE B C 1
ATOM 2215 O O . ILE B 1 69 ? 9.258 -6.895 3.309 1 98.88 69 ILE B O 1
ATOM 2219 N N . ALA B 1 70 ? 7.156 -7.02 2.572 1 98.88 70 ALA B N 1
ATOM 2220 C CA . ALA B 1 70 ? 7.555 -7.582 1.284 1 98.88 70 ALA B CA 1
ATOM 2221 C C . ALA B 1 70 ? 8.461 -6.621 0.521 1 98.88 70 ALA B C 1
ATOM 2223 O O . ALA B 1 70 ? 9.469 -7.035 -0.059 1 98.88 70 ALA B O 1
ATOM 2224 N N . ARG B 1 71 ? 8.117 -5.34 0.528 1 98.75 71 ARG B N 1
ATOM 2225 C CA . ARG B 1 71 ? 8.945 -4.34 -0.141 1 98.75 71 ARG B CA 1
ATOM 2226 C C . ARG B 1 71 ? 10.336 -4.285 0.467 1 98.75 71 ARG B C 1
ATOM 2228 O O . ARG B 1 71 ? 11.336 -4.188 -0.256 1 98.75 71 ARG B O 1
ATOM 2235 N N . PHE B 1 72 ? 10.406 -4.332 1.784 1 98.88 72 PHE B N 1
ATOM 2236 C CA . PHE B 1 72 ? 11.688 -4.289 2.479 1 98.88 72 PHE B CA 1
ATOM 2237 C C . PHE B 1 72 ? 12.555 -5.48 2.096 1 98.88 72 PHE B C 1
ATOM 2239 O O . PHE B 1 72 ? 13.703 -5.312 1.692 1 98.88 72 PHE B O 1
ATOM 2246 N N . LEU B 1 73 ? 12.016 -6.672 2.164 1 98.88 73 LEU B N 1
ATOM 2247 C CA . LEU B 1 73 ? 12.75 -7.887 1.831 1 98.88 73 LEU B CA 1
ATOM 2248 C C . LEU B 1 73 ? 13.148 -7.891 0.36 1 98.88 73 LEU B C 1
ATOM 2250 O O . LEU B 1 73 ? 14.258 -8.32 0.014 1 98.88 73 LEU B O 1
ATOM 2254 N N . ALA B 1 74 ? 12.234 -7.422 -0.465 1 98.75 74 ALA B N 1
ATOM 2255 C CA . ALA B 1 74 ? 12.5 -7.395 -1.901 1 98.75 74 ALA B CA 1
ATOM 2256 C C . ALA B 1 74 ? 13.688 -6.496 -2.221 1 98.75 74 ALA B C 1
ATOM 2258 O O . ALA B 1 74 ? 14.523 -6.836 -3.059 1 98.75 74 ALA B O 1
ATOM 2259 N N . ARG B 1 75 ? 13.719 -5.328 -1.58 1 98.12 75 ARG B N 1
ATOM 2260 C CA . ARG B 1 75 ? 14.859 -4.441 -1.785 1 98.12 75 ARG B CA 1
ATOM 2261 C C . ARG B 1 75 ? 16.156 -5.086 -1.287 1 98.12 75 ARG B C 1
ATOM 2263 O O . ARG B 1 75 ? 17.188 -5.031 -1.965 1 98.12 75 ARG B O 1
ATOM 2270 N N . LYS B 1 76 ? 16.062 -5.707 -0.176 1 97.62 76 LYS B N 1
ATOM 2271 C CA . LYS B 1 76 ? 17.234 -6.309 0.453 1 97.62 76 LYS B CA 1
ATOM 2272 C C . LYS B 1 76 ? 17.797 -7.441 -0.401 1 97.62 76 LYS B C 1
ATOM 2274 O O . LYS B 1 76 ? 19.016 -7.645 -0.451 1 97.62 76 LYS B O 1
ATOM 2279 N N . TYR B 1 77 ? 16.938 -8.094 -1.093 1 97.75 77 TYR B N 1
ATOM 2280 C CA . TYR B 1 77 ? 17.375 -9.336 -1.72 1 97.75 77 TYR B CA 1
ATOM 2281 C C . TYR B 1 77 ? 17.203 -9.273 -3.232 1 97.75 77 TYR B C 1
ATOM 2283 O O . TYR B 1 77 ? 17.141 -10.312 -3.898 1 97.75 77 TYR B O 1
ATOM 2291 N N . GLY B 1 78 ? 17.016 -8.125 -3.805 1 97.88 78 GLY B N 1
ATOM 2292 C CA . GLY B 1 78 ? 17.156 -7.898 -5.234 1 97.88 78 GLY B CA 1
ATOM 2293 C C . GLY B 1 78 ? 15.914 -8.297 -6.02 1 97.88 78 GLY B C 1
ATOM 2294 O O . GLY B 1 78 ? 16.031 -8.812 -7.137 1 97.88 78 GLY B O 1
ATOM 2295 N N . LEU B 1 79 ? 14.742 -8.086 -5.465 1 98.75 79 LEU B N 1
ATOM 2296 C CA . LEU B 1 79 ? 13.492 -8.5 -6.105 1 98.75 79 LEU B CA 1
ATOM 2297 C C . LEU B 1 79 ? 12.539 -7.324 -6.25 1 98.75 79 LEU B C 1
ATOM 2299 O O . LEU B 1 79 ? 11.336 -7.516 -6.457 1 98.75 79 LEU B O 1
ATOM 2303 N N . ALA B 1 80 ? 13.039 -6.055 -6.098 1 98.56 80 ALA B N 1
ATOM 2304 C CA . ALA B 1 80 ? 12.18 -4.879 -6.031 1 98.56 80 ALA B CA 1
ATOM 2305 C C . ALA B 1 80 ? 11.984 -4.262 -7.41 1 98.56 80 ALA B C 1
ATOM 2307 O O . ALA B 1 80 ? 11.125 -3.395 -7.594 1 98.56 80 ALA B O 1
ATOM 2308 N N . GLY B 1 81 ? 12.688 -4.715 -8.445 1 98.19 81 GLY B N 1
ATOM 2309 C CA . GLY B 1 81 ? 12.773 -4.094 -9.75 1 98.19 81 GLY B CA 1
ATOM 2310 C C . GLY B 1 81 ? 14.18 -3.656 -10.117 1 98.19 81 GLY B C 1
ATOM 2311 O O . GLY B 1 81 ? 15 -3.402 -9.234 1 98.19 81 GLY B O 1
ATOM 2312 N N . LYS B 1 82 ? 14.469 -3.451 -11.352 1 97.81 82 LYS B N 1
ATOM 2313 C CA . LYS B 1 82 ? 15.828 -3.246 -11.828 1 97.81 82 LYS B CA 1
ATOM 2314 C C . LYS B 1 82 ? 16.297 -1.821 -11.555 1 97.81 82 LYS B C 1
ATOM 2316 O O . LYS B 1 82 ? 17.5 -1.543 -11.578 1 97.81 82 LYS B O 1
ATOM 2321 N N . ASP B 1 83 ? 15.398 -0.916 -11.438 1 97.06 83 ASP B N 1
ATOM 2322 C CA . ASP B 1 83 ? 15.703 0.484 -11.156 1 97.06 83 ASP B CA 1
ATOM 2323 C C . ASP B 1 83 ? 14.531 1.18 -10.477 1 97.06 83 ASP B C 1
ATOM 2325 O O . ASP B 1 83 ? 13.531 0.539 -10.141 1 97.06 83 ASP B O 1
ATOM 2329 N N . ASP B 1 84 ? 14.656 2.443 -10.266 1 96.31 84 ASP B N 1
ATOM 2330 C CA . ASP B 1 84 ? 13.672 3.209 -9.508 1 96.31 84 ASP B CA 1
ATOM 2331 C C . ASP B 1 84 ? 12.312 3.189 -10.203 1 96.31 84 ASP B C 1
ATOM 2333 O O . ASP B 1 84 ? 11.273 3.1 -9.539 1 96.31 84 ASP B O 1
ATOM 2337 N N . TRP B 1 85 ? 12.352 3.297 -11.461 1 97.75 85 TRP B N 1
ATOM 2338 C CA . TRP B 1 85 ? 11.086 3.35 -12.188 1 97.75 85 TRP B CA 1
ATOM 2339 C C . TRP B 1 85 ? 10.375 2.002 -12.141 1 97.75 85 TRP B C 1
ATOM 2341 O O . TRP B 1 85 ? 9.172 1.938 -11.883 1 97.75 85 TRP B O 1
ATOM 2351 N N . GLU B 1 86 ? 11.094 0.927 -12.406 1 98.25 86 GLU B N 1
ATOM 2352 C CA . GLU B 1 86 ? 10.453 -0.384 -12.352 1 98.25 86 GLU B CA 1
ATOM 2353 C C . GLU B 1 86 ? 9.977 -0.708 -10.938 1 98.25 86 GLU B C 1
ATOM 2355 O O . GLU B 1 86 ? 8.938 -1.34 -10.758 1 98.25 86 GLU B O 1
ATOM 2360 N N . GLN B 1 87 ? 10.781 -0.328 -9.906 1 98.62 87 GLN B N 1
ATOM 2361 C CA . GLN B 1 87 ? 10.312 -0.479 -8.531 1 98.62 87 GLN B CA 1
ATOM 2362 C C . GLN B 1 87 ? 8.992 0.248 -8.312 1 98.62 87 GLN B C 1
ATOM 2364 O O . GLN B 1 87 ? 8.109 -0.244 -7.598 1 98.62 87 GLN B O 1
ATOM 2369 N N . ALA B 1 88 ? 8.82 1.393 -8.922 1 98.75 88 ALA B N 1
ATOM 2370 C CA . ALA B 1 88 ? 7.578 2.148 -8.82 1 98.75 88 ALA B CA 1
ATOM 2371 C C . ALA B 1 88 ? 6.43 1.404 -9.5 1 98.75 88 ALA B C 1
ATOM 2373 O O . ALA B 1 88 ? 5.305 1.395 -9 1 98.75 88 ALA B O 1
ATOM 2374 N N . GLN B 1 89 ? 6.719 0.841 -10.609 1 98.5 89 GLN B N 1
ATOM 2375 C CA . GLN B 1 89 ? 5.711 0.036 -11.289 1 98.5 89 GLN B CA 1
ATOM 2376 C C . GLN B 1 89 ? 5.289 -1.156 -10.438 1 98.5 89 GLN B C 1
ATOM 2378 O O . GLN B 1 89 ? 4.102 -1.468 -10.344 1 98.5 89 GLN B O 1
ATOM 2383 N N . VAL B 1 90 ? 6.262 -1.763 -9.836 1 98.75 90 VAL B N 1
ATOM 2384 C CA . VAL B 1 90 ? 5.992 -2.867 -8.922 1 98.75 90 VAL B CA 1
ATOM 2385 C C . VAL B 1 90 ? 5.078 -2.396 -7.797 1 98.75 90 VAL B C 1
ATOM 2387 O O . VAL B 1 90 ? 4.082 -3.053 -7.48 1 98.75 90 VAL B O 1
ATOM 2390 N N . ASP B 1 91 ? 5.398 -1.271 -7.234 1 98.62 91 ASP B N 1
ATOM 2391 C CA . ASP B 1 91 ? 4.582 -0.701 -6.168 1 98.62 91 ASP B CA 1
ATOM 2392 C C . ASP B 1 91 ? 3.156 -0.441 -6.645 1 98.62 91 ASP B C 1
ATOM 2394 O O . ASP B 1 91 ? 2.197 -0.633 -5.895 1 98.62 91 ASP B O 1
ATOM 2398 N N . SER B 1 92 ? 3.008 0.026 -7.828 1 98.56 92 SER B N 1
ATOM 2399 C CA . SER B 1 92 ? 1.682 0.307 -8.367 1 98.56 92 SER B CA 1
ATOM 2400 C C . SER B 1 92 ? 0.854 -0.967 -8.492 1 98.56 92 SER B C 1
ATOM 2402 O O . SER B 1 92 ? -0.338 -0.973 -8.18 1 98.56 92 SER B O 1
ATOM 2404 N N . VAL B 1 93 ? 1.46 -2.016 -8.938 1 98.31 93 VAL B N 1
ATOM 2405 C CA . VAL B 1 93 ? 0.772 -3.299 -9.055 1 98.31 93 VAL B CA 1
ATOM 2406 C C . VAL B 1 93 ? 0.415 -3.826 -7.668 1 98.31 93 VAL B C 1
ATOM 2408 O O . VAL B 1 93 ? -0.666 -4.383 -7.469 1 98.31 93 VAL B O 1
ATOM 2411 N N . ALA B 1 94 ? 1.338 -3.65 -6.727 1 98.12 94 ALA B N 1
ATOM 2412 C CA . ALA B 1 94 ? 1.07 -4.055 -5.352 1 98.12 94 ALA B CA 1
ATOM 2413 C C . ALA B 1 94 ? -0.154 -3.332 -4.793 1 98.12 94 ALA B C 1
ATOM 2415 O O . ALA B 1 94 ? -0.995 -3.943 -4.133 1 98.12 94 ALA B O 1
ATOM 2416 N N . ASP B 1 95 ? -0.191 -2.055 -5.039 1 97.19 95 ASP B N 1
ATOM 2417 C CA . ASP B 1 95 ? -1.327 -1.266 -4.57 1 97.19 95 ASP B CA 1
ATOM 2418 C C . ASP B 1 95 ? -2.619 -1.708 -5.254 1 97.19 95 ASP B C 1
ATOM 2420 O O . ASP B 1 95 ? -3.682 -1.728 -4.625 1 97.19 95 ASP B O 1
ATOM 2424 N N . LEU B 1 96 ? -2.537 -2.021 -6.52 1 96.25 96 LEU B N 1
ATOM 2425 C CA . LEU B 1 96 ? -3.672 -2.572 -7.25 1 96.25 96 LEU B CA 1
ATOM 2426 C C . LEU B 1 96 ? -4.191 -3.836 -6.574 1 96.25 96 LEU B C 1
ATOM 2428 O O . LEU B 1 96 ? -5.402 -3.992 -6.383 1 96.25 96 LEU B O 1
ATOM 2432 N N . TYR B 1 97 ? -3.279 -4.672 -6.188 1 95.94 97 TYR B N 1
ATOM 2433 C CA . TYR B 1 97 ? -3.656 -5.922 -5.539 1 95.94 97 TYR B CA 1
ATOM 2434 C C . TYR B 1 97 ? -4.242 -5.664 -4.156 1 95.94 97 TYR B C 1
ATOM 2436 O O . TYR B 1 97 ? -5.16 -6.363 -3.723 1 95.94 97 TYR B O 1
ATOM 2444 N N . LYS B 1 98 ? -3.67 -4.75 -3.484 1 94.5 98 LYS B N 1
ATOM 2445 C CA . LYS B 1 98 ? -4.211 -4.41 -2.172 1 94.5 98 LYS B CA 1
ATOM 2446 C C . LYS B 1 98 ? -5.648 -3.918 -2.277 1 94.5 98 LYS B C 1
ATOM 2448 O O . LYS B 1 98 ? -6.512 -4.332 -1.501 1 94.5 98 LYS B O 1
ATOM 2453 N N . ASP B 1 99 ? -5.914 -3.016 -3.205 1 92.94 99 ASP B N 1
ATOM 2454 C CA . ASP B 1 99 ? -7.262 -2.506 -3.43 1 92.94 99 ASP B CA 1
ATOM 2455 C C . ASP B 1 99 ? -8.219 -3.633 -3.812 1 92.94 99 ASP B C 1
ATOM 2457 O O . ASP B 1 99 ? -9.359 -3.668 -3.352 1 92.94 99 ASP B O 1
ATOM 2461 N N . PHE B 1 100 ? -7.766 -4.512 -4.641 1 94.5 100 PHE B N 1
ATOM 2462 C CA . PHE B 1 100 ? -8.57 -5.656 -5.059 1 94.5 100 PHE B CA 1
ATOM 2463 C C . PHE B 1 100 ? -8.914 -6.535 -3.863 1 94.5 100 PHE B C 1
ATOM 2465 O O . PHE B 1 100 ? -10.062 -6.945 -3.697 1 94.5 100 PHE B O 1
ATOM 2472 N N . GLY B 1 101 ? -7.906 -6.805 -3.033 1 90.19 101 GLY B N 1
ATOM 2473 C CA . GLY B 1 101 ? -8.141 -7.602 -1.838 1 90.19 101 GLY B CA 1
ATOM 2474 C C . GLY B 1 101 ? -9.211 -7.023 -0.933 1 90.19 101 GLY B C 1
ATOM 2475 O O . GLY B 1 101 ? -10.023 -7.762 -0.373 1 90.19 101 GLY B O 1
ATOM 2476 N N . GLN B 1 102 ? -9.195 -5.758 -0.841 1 87.31 102 GLN B N 1
ATOM 2477 C CA . GLN B 1 102 ? -10.188 -5.086 -0.007 1 87.31 102 GLN B CA 1
ATOM 2478 C C . GLN B 1 102 ? -11.586 -5.199 -0.612 1 87.31 102 GLN B C 1
ATOM 2480 O O . GLN B 1 102 ? -12.57 -5.383 0.11 1 87.31 102 GLN B O 1
ATOM 2485 N N . LYS B 1 103 ? -11.672 -5.086 -1.899 1 87.69 103 LYS B N 1
ATOM 2486 C CA . LYS B 1 103 ? -12.953 -5.133 -2.596 1 87.69 103 LYS B CA 1
ATOM 2487 C C . LYS B 1 103 ? -13.609 -6.504 -2.445 1 87.69 103 LYS B C 1
ATOM 2489 O O . LYS B 1 103 ? -14.836 -6.609 -2.408 1 87.69 103 LYS B O 1
ATOM 2494 N N . ILE B 1 104 ? -12.805 -7.48 -2.357 1 89.38 104 ILE B N 1
ATOM 2495 C CA . ILE B 1 104 ? -13.375 -8.82 -2.439 1 89.38 104 ILE B CA 1
ATOM 2496 C C . ILE B 1 104 ? -13.508 -9.414 -1.037 1 89.38 104 ILE B C 1
ATOM 2498 O O . ILE B 1 104 ? -13.992 -10.531 -0.873 1 89.38 104 ILE B O 1
ATOM 2502 N N . ARG B 1 105 ? -13.07 -8.703 -0.073 1 84.62 105 ARG B N 1
ATOM 2503 C CA . ARG B 1 105 ? -13.016 -9.203 1.298 1 84.62 105 ARG B CA 1
ATOM 2504 C C . ARG B 1 105 ? -14.391 -9.648 1.772 1 84.62 105 ARG B C 1
ATOM 2506 O O . ARG B 1 105 ? -14.523 -10.68 2.434 1 84.62 105 ARG B O 1
ATOM 2513 N N . ALA B 1 106 ? -15.398 -8.859 1.449 1 84.69 106 ALA B N 1
ATOM 2514 C CA . ALA B 1 106 ? -16.75 -9.156 1.918 1 84.69 106 ALA B CA 1
ATOM 2515 C C . ALA B 1 106 ? -17.219 -10.516 1.396 1 84.69 106 ALA B C 1
ATOM 2517 O O . ALA B 1 106 ? -17.812 -11.297 2.139 1 84.69 106 ALA B O 1
ATOM 2518 N N . TYR B 1 107 ? -16.984 -10.789 0.183 1 89.44 107 TYR B N 1
ATOM 2519 C CA . TYR B 1 107 ? -17.375 -12.062 -0.403 1 89.44 107 TYR B CA 1
ATOM 2520 C C . TYR B 1 107 ? -16.688 -13.227 0.295 1 89.44 107 TYR B C 1
ATOM 2522 O O . TYR B 1 107 ? -17.328 -14.211 0.663 1 89.44 107 TYR B O 1
ATOM 2530 N N . PHE B 1 108 ? -15.453 -13.07 0.565 1 83.69 108 PHE B N 1
ATOM 2531 C CA . PHE B 1 108 ? -14.68 -14.156 1.148 1 83.69 108 PHE B CA 1
ATOM 2532 C C . PHE B 1 108 ? -15.086 -14.398 2.598 1 83.69 108 PHE B C 1
ATOM 2534 O O . PHE B 1 108 ? -15.125 -15.539 3.059 1 83.69 108 PHE B O 1
ATOM 2541 N N . ASN B 1 109 ? -15.336 -13.32 3.266 1 82.69 109 ASN B N 1
ATOM 2542 C CA . ASN B 1 109 ? -15.82 -13.469 4.633 1 82.69 109 ASN B CA 1
ATOM 2543 C C . ASN B 1 109 ? -17.109 -14.281 4.688 1 82.69 109 ASN B C 1
ATOM 2545 O O . ASN B 1 109 ? -17.266 -15.164 5.531 1 82.69 109 ASN B O 1
ATOM 2549 N N . VAL B 1 110 ? -17.984 -14.016 3.768 1 84.94 110 VAL B N 1
ATOM 2550 C CA . VAL B 1 110 ? -19.266 -14.711 3.732 1 84.94 110 VAL B CA 1
ATOM 2551 C C . VAL B 1 110 ? -19.078 -16.125 3.217 1 84.94 110 VAL B C 1
ATOM 2553 O O . VAL B 1 110 ? -19.625 -17.078 3.775 1 84.94 110 VAL B O 1
ATOM 2556 N N . ALA B 1 111 ? -18.297 -16.234 2.189 1 81.75 111 ALA B N 1
ATOM 2557 C CA . ALA B 1 111 ? -18.062 -17.531 1.569 1 81.75 111 ALA B CA 1
ATOM 2558 C C . ALA B 1 111 ? -17.391 -18.484 2.541 1 81.75 111 ALA B C 1
ATOM 2560 O O . ALA B 1 111 ? -17.609 -19.703 2.496 1 81.75 111 ALA B O 1
ATOM 2561 N N . MET B 1 112 ? -16.641 -17.922 3.473 1 77.38 112 MET B N 1
ATOM 2562 C CA . MET B 1 112 ? -15.906 -18.734 4.438 1 77.38 112 MET B CA 1
ATOM 2563 C C . MET B 1 112 ? -16.688 -18.875 5.738 1 77.38 112 MET B C 1
ATOM 2565 O O . MET B 1 112 ? -16.188 -19.422 6.719 1 77.38 112 MET B O 1
ATOM 2569 N N . GLY B 1 113 ? -17.859 -18.297 5.809 1 78.88 113 GLY B N 1
ATOM 2570 C CA . GLY B 1 113 ? -18.75 -18.438 6.953 1 78.88 113 GLY B CA 1
ATOM 2571 C C . GLY B 1 113 ? -18.391 -17.516 8.102 1 78.88 113 GLY B C 1
ATOM 2572 O O . GLY B 1 113 ? -18.75 -17.781 9.25 1 78.88 113 GLY B O 1
ATOM 2573 N N . ARG B 1 114 ? -17.656 -16.438 7.824 1 76 114 ARG B N 1
ATOM 2574 C CA . ARG B 1 114 ? -17.188 -15.531 8.859 1 76 114 ARG B CA 1
ATOM 2575 C C . ARG B 1 114 ? -17.984 -14.234 8.867 1 76 114 ARG B C 1
ATOM 2577 O O . ARG B 1 114 ? -17.688 -13.312 9.633 1 76 114 ARG B O 1
ATOM 2584 N N . GLY B 1 115 ? -18.969 -14.234 8.008 1 80.19 115 GLY B N 1
ATOM 2585 C CA . GLY B 1 115 ? -19.781 -13.031 7.898 1 80.19 115 GLY B CA 1
ATOM 2586 C C . GLY B 1 115 ? -21.156 -13.289 7.32 1 80.19 115 GLY B C 1
ATOM 2587 O O . GLY B 1 115 ? -21.469 -14.406 6.902 1 80.19 115 GLY B O 1
ATOM 2588 N N . GLU B 1 116 ? -21.953 -12.242 7.488 1 85.81 116 GLU B N 1
ATOM 2589 C CA . GLU B 1 116 ? -23.312 -12.312 6.949 1 85.81 116 GLU B CA 1
ATOM 2590 C C . GLU B 1 116 ? -23.484 -11.352 5.777 1 85.81 116 GLU B C 1
ATOM 2592 O O . GLU B 1 116 ? -22.766 -10.359 5.664 1 85.81 116 GLU B O 1
ATOM 2597 N N . GLY B 1 117 ? -24.344 -11.852 4.812 1 87.38 117 GLY B N 1
ATOM 2598 C CA . GLY B 1 117 ? -24.641 -11 3.668 1 87.38 117 GLY B CA 1
ATOM 2599 C C . GLY B 1 117 ? -25.25 -11.766 2.506 1 87.38 117 GLY B C 1
ATOM 2600 O O . GLY B 1 117 ? -25.391 -12.992 2.566 1 87.38 117 GLY B O 1
ATOM 2601 N N . ASP B 1 118 ? -25.641 -10.992 1.528 1 91.62 118 ASP B N 1
ATOM 2602 C CA . ASP B 1 118 ? -26.172 -11.578 0.3 1 91.62 118 ASP B CA 1
ATOM 2603 C C . ASP B 1 118 ? -25.047 -12.141 -0.569 1 91.62 118 ASP B C 1
ATOM 2605 O O . ASP B 1 118 ? -24.422 -11.406 -1.342 1 91.62 118 ASP B O 1
ATOM 2609 N N . LYS B 1 119 ? -24.906 -13.414 -0.46 1 89.5 119 LYS B N 1
ATOM 2610 C CA . LYS B 1 119 ? -23.797 -14.078 -1.121 1 89.5 119 LYS B CA 1
ATOM 2611 C C . LYS B 1 119 ? -23.828 -13.859 -2.631 1 89.5 119 LYS B C 1
ATOM 2613 O O . LYS B 1 119 ? -22.797 -13.633 -3.26 1 89.5 119 LYS B O 1
ATOM 2618 N N . ASP B 1 120 ? -24.984 -13.883 -3.168 1 91.62 120 ASP B N 1
ATOM 2619 C CA . ASP B 1 120 ? -25.125 -13.727 -4.613 1 91.62 120 ASP B CA 1
ATOM 2620 C C . ASP B 1 120 ? -24.75 -12.312 -5.051 1 91.62 120 ASP B C 1
ATOM 2622 O O . ASP B 1 120 ? -24.094 -12.125 -6.07 1 91.62 120 ASP B O 1
ATOM 2626 N N . ALA B 1 121 ? -25.188 -11.375 -4.305 1 93.25 121 ALA B N 1
ATOM 2627 C CA . ALA B 1 121 ? -24.844 -9.984 -4.609 1 93.25 121 ALA B CA 1
ATOM 2628 C C . ALA B 1 121 ? -23.344 -9.75 -4.461 1 93.25 121 ALA B C 1
ATOM 2630 O O . ALA B 1 121 ? -22.734 -9.062 -5.281 1 93.25 121 ALA B O 1
ATOM 2631 N N . LEU B 1 122 ? -22.781 -10.367 -3.504 1 92.44 122 LEU B N 1
ATOM 2632 C CA . LEU B 1 122 ? -21.344 -10.219 -3.248 1 92.44 122 LEU B CA 1
ATOM 2633 C C . LEU B 1 122 ? -20.531 -10.922 -4.324 1 92.44 122 LEU B C 1
ATOM 2635 O O . LEU B 1 122 ? -19.469 -10.445 -4.707 1 92.44 122 LEU B O 1
ATOM 2639 N N . LEU B 1 123 ? -21.016 -12.031 -4.75 1 92.62 123 LEU B N 1
ATOM 2640 C CA . LEU B 1 123 ? -20.328 -12.758 -5.812 1 92.62 123 LEU B CA 1
ATOM 2641 C C . LEU B 1 123 ? -20.297 -11.938 -7.098 1 92.62 123 LEU B C 1
ATOM 2643 O O . LEU B 1 123 ? -19.297 -11.93 -7.816 1 92.62 123 LEU B O 1
ATOM 2647 N N . LYS B 1 124 ? -21.391 -11.305 -7.367 1 94.62 124 LYS B N 1
ATOM 2648 C CA . LYS B 1 124 ? -21.438 -10.453 -8.555 1 94.62 124 LYS B CA 1
ATOM 2649 C C . LYS B 1 124 ? -20.406 -9.336 -8.477 1 94.62 124 LYS B C 1
ATOM 2651 O O . LYS B 1 124 ? -19.703 -9.078 -9.453 1 94.62 124 LYS B O 1
ATOM 2656 N N . GLU B 1 125 ? -20.312 -8.734 -7.363 1 93.06 125 GLU B N 1
ATOM 2657 C CA . GLU B 1 125 ? -19.312 -7.688 -7.145 1 93.06 125 GLU B CA 1
ATOM 2658 C C . GLU B 1 125 ? -17.891 -8.242 -7.25 1 93.06 125 GLU B C 1
ATOM 2660 O O . GLU B 1 125 ? -17.016 -7.602 -7.824 1 93.06 125 GLU B O 1
ATOM 2665 N N . PHE B 1 126 ? -17.781 -9.414 -6.707 1 94.69 126 PHE B N 1
ATOM 2666 C CA . PHE B 1 126 ? -16.5 -10.102 -6.766 1 94.69 126 PHE B CA 1
ATOM 2667 C C . PHE B 1 126 ? -16.094 -10.344 -8.211 1 94.69 126 PHE B C 1
ATOM 2669 O O . PHE B 1 126 ? -14.961 -10.039 -8.602 1 94.69 126 PHE B O 1
ATOM 2676 N N . MET B 1 127 ? -16.984 -10.844 -8.961 1 95.69 127 MET B N 1
ATOM 2677 C CA . MET B 1 127 ? -16.656 -11.211 -10.336 1 95.69 127 MET B CA 1
ATOM 2678 C C . MET B 1 127 ? -16.328 -9.984 -11.164 1 95.69 127 MET B C 1
ATOM 2680 O O . MET B 1 127 ? -15.438 -10.023 -12.023 1 95.69 127 MET B O 1
ATOM 2684 N N . GLU B 1 128 ? -17.016 -8.914 -10.953 1 95.44 128 GLU B N 1
ATOM 2685 C CA . GLU B 1 128 ? -16.703 -7.664 -11.648 1 95.44 128 GLU B CA 1
ATOM 2686 C C . GLU B 1 128 ? -15.305 -7.164 -11.297 1 95.44 128 GLU B C 1
ATOM 2688 O O . GLU B 1 128 ? -14.531 -6.809 -12.188 1 95.44 128 GLU B O 1
ATOM 2693 N N . ALA B 1 129 ? -15.039 -7.172 -10.047 1 95.44 129 ALA B N 1
ATOM 2694 C CA . ALA B 1 129 ? -13.719 -6.742 -9.578 1 95.44 129 ALA B CA 1
ATOM 2695 C C . ALA B 1 129 ? -12.625 -7.676 -10.094 1 95.44 129 ALA B C 1
ATOM 2697 O O . ALA B 1 129 ? -11.547 -7.223 -10.484 1 95.44 129 ALA B O 1
ATOM 2698 N N . PHE B 1 130 ? -12.953 -8.938 -10.102 1 96.94 130 PHE B N 1
ATOM 2699 C CA . PHE B 1 130 ? -12.016 -9.961 -10.547 1 96.94 130 PHE B CA 1
ATOM 2700 C C . PHE B 1 130 ? -11.656 -9.766 -12.016 1 96.94 130 PHE B C 1
ATOM 2702 O O . PHE B 1 130 ? -10.477 -9.734 -12.375 1 96.94 130 PHE B O 1
ATOM 2709 N N . GLU B 1 131 ? -12.594 -9.547 -12.828 1 97.19 131 GLU B N 1
ATOM 2710 C CA . GLU B 1 131 ? -12.352 -9.391 -14.266 1 97.19 131 GLU B CA 1
ATOM 2711 C C . GLU B 1 131 ? -11.57 -8.109 -14.547 1 97.19 131 GLU B C 1
ATOM 2713 O O . GLU B 1 131 ? -10.68 -8.102 -15.398 1 97.19 131 GLU B O 1
ATOM 2718 N N . GLU B 1 132 ? -11.906 -7.105 -13.867 1 95.5 132 GLU B N 1
ATOM 2719 C CA . GLU B 1 132 ? -11.148 -5.863 -14.008 1 95.5 132 GLU B CA 1
ATOM 2720 C C . GLU B 1 132 ? -9.68 -6.066 -13.625 1 95.5 132 GLU B C 1
ATOM 2722 O O . GLU B 1 132 ? -8.781 -5.652 -14.359 1 95.5 132 GLU B O 1
ATOM 2727 N N . GLN B 1 133 ? -9.484 -6.691 -12.516 1 96.25 133 GLN B N 1
ATOM 2728 C CA . GLN B 1 133 ? -8.133 -6.938 -12.016 1 96.25 133 GLN B CA 1
ATOM 2729 C C . GLN B 1 133 ? -7.344 -7.816 -12.977 1 96.25 133 GLN B C 1
ATOM 2731 O O . GLN B 1 133 ? -6.168 -7.559 -13.242 1 96.25 133 GLN B O 1
ATOM 2736 N N . MET B 1 134 ? -7.93 -8.836 -13.477 1 97.31 134 MET B N 1
ATOM 2737 C CA . MET B 1 134 ? -7.254 -9.742 -14.391 1 97.31 134 MET B CA 1
ATOM 2738 C C . MET B 1 134 ? -6.875 -9.031 -15.688 1 97.31 134 MET B C 1
ATOM 2740 O O . MET B 1 134 ? -5.82 -9.305 -16.266 1 97.31 134 MET B O 1
ATOM 2744 N N . GLY B 1 135 ? -7.75 -8.141 -16.109 1 96.94 135 GLY B N 1
ATOM 2745 C CA . GLY B 1 135 ? -7.402 -7.344 -17.266 1 96.94 135 GLY B CA 1
ATOM 2746 C C . GLY B 1 135 ? -6.113 -6.562 -17.094 1 96.94 135 GLY B C 1
ATOM 2747 O O . GLY B 1 135 ? -5.254 -6.562 -17.984 1 96.94 135 GLY B O 1
ATOM 2748 N N . HIS B 1 136 ? -5.949 -5.941 -15.977 1 96.88 136 HIS B N 1
ATOM 2749 C CA . HIS B 1 136 ? -4.738 -5.18 -15.688 1 96.88 136 HIS B CA 1
ATOM 2750 C C . HIS B 1 136 ? -3.518 -6.09 -15.617 1 96.88 136 HIS B C 1
ATOM 2752 O O . HIS B 1 136 ? -2.473 -5.785 -16.203 1 96.88 136 HIS B O 1
ATOM 2758 N N . VAL B 1 137 ? -3.66 -7.199 -14.922 1 97.38 137 VAL B N 1
ATOM 2759 C CA . VAL B 1 137 ? -2.555 -8.133 -14.742 1 97.38 137 VAL B CA 1
ATOM 2760 C C . VAL B 1 137 ? -2.113 -8.688 -16.094 1 97.38 137 VAL B C 1
ATOM 2762 O O . VAL B 1 137 ? -0.916 -8.758 -16.375 1 97.38 137 VAL B O 1
ATOM 2765 N N . GLU B 1 138 ? -3.033 -9.016 -16.875 1 97.88 138 GLU B N 1
ATOM 2766 C CA . GLU B 1 138 ? -2.725 -9.555 -18.203 1 97.88 138 GLU B CA 1
ATOM 2767 C C . GLU B 1 138 ? -2.02 -8.516 -19.062 1 97.88 138 GLU B C 1
ATOM 2769 O O . GLU B 1 138 ? -1.149 -8.859 -19.875 1 97.88 138 GLU B O 1
ATOM 2774 N N . ASN B 1 139 ? -2.375 -7.254 -18.938 1 97.06 139 ASN B N 1
ATOM 2775 C CA . ASN B 1 139 ? -1.678 -6.199 -19.656 1 97.06 139 ASN B CA 1
ATOM 2776 C C . ASN B 1 139 ? -0.203 -6.133 -19.266 1 97.06 139 ASN B C 1
ATOM 2778 O O . ASN B 1 139 ? 0.661 -5.938 -20.125 1 97.06 139 ASN B O 1
ATOM 2782 N N . PHE B 1 140 ? 0.09 -6.328 -18.031 1 97.88 140 PHE B N 1
ATOM 2783 C CA . PHE B 1 140 ? 1.479 -6.344 -17.578 1 97.88 140 PHE B CA 1
ATOM 2784 C C . PHE B 1 140 ? 2.221 -7.539 -18.172 1 97.88 140 PHE B C 1
ATOM 2786 O O . PHE B 1 140 ? 3.355 -7.406 -18.625 1 97.88 140 PHE B O 1
ATOM 2793 N N . LEU B 1 141 ? 1.593 -8.664 -18.172 1 98.38 141 LEU B N 1
ATOM 2794 C CA . LEU B 1 141 ? 2.209 -9.875 -18.703 1 98.38 141 LEU B CA 1
ATOM 2795 C C . LEU B 1 141 ? 2.477 -9.734 -20.203 1 98.38 141 LEU B C 1
ATOM 2797 O O . LEU B 1 141 ? 3.549 -10.109 -20.672 1 98.38 141 LEU B O 1
ATOM 2801 N N . LYS B 1 142 ? 1.506 -9.156 -20.844 1 97.25 142 LYS B N 1
ATOM 2802 C CA . LYS B 1 142 ? 1.632 -8.961 -22.281 1 97.25 142 LYS B CA 1
ATOM 2803 C C . LYS B 1 142 ? 2.746 -7.973 -22.609 1 97.25 142 LYS B C 1
ATOM 2805 O O . LYS B 1 142 ? 3.426 -8.109 -23.625 1 97.25 142 LYS B O 1
ATOM 2810 N N . THR B 1 143 ? 2.918 -7.023 -21.812 1 96.31 143 THR B N 1
ATOM 2811 C CA . THR B 1 143 ? 3.939 -6.004 -22.016 1 96.31 143 THR B CA 1
ATOM 2812 C C . THR B 1 143 ? 5.328 -6.555 -21.703 1 96.31 143 THR B C 1
ATOM 2814 O O . THR B 1 143 ? 6.281 -6.305 -22.438 1 96.31 143 THR B O 1
ATOM 2817 N N . ALA B 1 144 ? 5.441 -7.309 -20.672 1 97.75 144 ALA B N 1
ATOM 2818 C CA . ALA B 1 144 ? 6.734 -7.836 -20.25 1 97.75 144 ALA B CA 1
ATOM 2819 C C . ALA B 1 144 ? 7.207 -8.953 -21.172 1 97.75 144 ALA B C 1
ATOM 2821 O O . ALA B 1 144 ? 8.406 -9.07 -21.453 1 97.75 144 ALA B O 1
ATOM 2822 N N . LYS B 1 145 ? 6.336 -9.828 -21.578 1 97.25 145 LYS B N 1
ATOM 2823 C CA . LYS B 1 145 ? 6.527 -10.883 -22.578 1 97.25 145 LYS B CA 1
ATOM 2824 C C . LYS B 1 145 ? 7.551 -11.906 -22.094 1 97.25 145 LYS B C 1
ATOM 2826 O O . LYS B 1 145 ? 8.227 -12.547 -22.906 1 97.25 145 LYS B O 1
ATOM 2831 N N . ASN B 1 146 ? 7.762 -12.062 -20.828 1 98.31 146 ASN B N 1
ATOM 2832 C CA . ASN B 1 146 ? 8.742 -13.008 -20.312 1 98.31 146 ASN B CA 1
ATOM 2833 C C . ASN B 1 146 ? 8.125 -13.961 -19.297 1 98.31 146 ASN B C 1
ATOM 2835 O O . ASN B 1 146 ? 8.828 -14.75 -18.672 1 98.31 146 ASN B O 1
ATOM 2839 N N . GLY B 1 147 ? 6.832 -13.789 -19.094 1 98.38 147 GLY B N 1
ATOM 2840 C CA . GLY B 1 147 ? 6.113 -14.664 -18.188 1 98.38 147 GLY B CA 1
ATOM 2841 C C . GLY B 1 147 ? 6.023 -14.109 -16.766 1 98.38 147 GLY B C 1
ATOM 2842 O O . GLY B 1 147 ? 5.371 -14.703 -15.906 1 98.38 147 GLY B O 1
ATOM 2843 N N . PHE B 1 148 ? 6.723 -13.031 -16.5 1 98.88 148 PHE B N 1
ATOM 2844 C CA . PHE B 1 148 ? 6.609 -12.305 -15.242 1 98.88 148 PHE B CA 1
ATOM 2845 C C . PHE B 1 148 ? 5.922 -10.961 -15.453 1 98.88 148 PHE B C 1
ATOM 2847 O O . PHE B 1 148 ? 5.609 -10.586 -16.594 1 98.88 148 PHE B O 1
ATOM 2854 N N . LEU B 1 149 ? 5.676 -10.234 -14.414 1 98.81 149 LEU B N 1
ATOM 2855 C CA . LEU B 1 149 ? 4.863 -9.031 -14.492 1 98.81 149 LEU B CA 1
ATOM 2856 C C . LEU B 1 149 ? 5.707 -7.832 -14.922 1 98.81 149 LEU B C 1
ATOM 2858 O O . LEU B 1 149 ? 5.18 -6.859 -15.469 1 98.81 149 LEU B O 1
ATOM 2862 N N . MET B 1 150 ? 7.031 -7.941 -14.695 1 98.69 150 MET B N 1
ATOM 2863 C CA . MET B 1 150 ? 7.91 -6.832 -15.047 1 98.69 150 MET B CA 1
ATOM 2864 C C . MET B 1 150 ? 8.82 -7.203 -16.203 1 98.69 150 MET B C 1
ATOM 2866 O O . MET B 1 150 ? 9.219 -8.359 -16.344 1 98.69 150 MET B O 1
ATOM 2870 N N . PRO B 1 151 ? 9.195 -6.219 -16.953 1 98 151 PRO B N 1
ATOM 2871 C CA . PRO B 1 151 ? 10.07 -6.484 -18.109 1 98 151 PRO B CA 1
ATOM 2872 C C . PRO B 1 151 ? 11.43 -7.043 -17.688 1 98 151 PRO B C 1
ATOM 2874 O O . PRO B 1 151 ? 12.055 -7.797 -18.453 1 98 151 PRO B O 1
ATOM 2877 N N . SER B 1 152 ? 11.906 -6.73 -16.5 1 97.81 152 SER B N 1
ATOM 2878 C CA . SER B 1 152 ? 13.219 -7.203 -16.078 1 97.81 152 SER B CA 1
ATOM 2879 C C . SER B 1 152 ? 13.164 -8.656 -15.617 1 97.81 152 SER B C 1
ATOM 2881 O O . SER B 1 152 ? 14.203 -9.297 -15.453 1 97.81 152 SER B O 1
ATOM 2883 N N . GLY B 1 153 ? 11.992 -9.102 -15.438 1 98.38 153 GLY B N 1
ATOM 2884 C CA . GLY B 1 153 ? 11.82 -10.461 -14.945 1 98.38 153 GLY B CA 1
ATOM 2885 C C . GLY B 1 153 ? 11.172 -10.523 -13.578 1 98.38 153 GLY B C 1
ATOM 2886 O O . GLY B 1 153 ? 10.258 -9.75 -13.281 1 98.38 153 GLY B O 1
ATOM 2887 N N . LEU B 1 154 ? 11.617 -11.492 -12.789 1 98.88 154 LEU B N 1
ATOM 2888 C CA . LEU B 1 154 ? 11 -11.82 -11.516 1 98.88 154 LEU B CA 1
ATOM 2889 C C . LEU B 1 154 ? 11.156 -10.672 -10.523 1 98.88 154 LEU B C 1
ATOM 2891 O O . LEU B 1 154 ? 12.258 -10.156 -10.336 1 98.88 154 LEU B O 1
ATOM 2895 N N . THR B 1 155 ? 10.078 -10.266 -9.938 1 98.88 155 THR B N 1
ATOM 2896 C CA . THR B 1 155 ? 10.031 -9.398 -8.766 1 98.88 155 THR B CA 1
ATOM 2897 C C . THR B 1 155 ? 9.094 -9.969 -7.703 1 98.88 155 THR B C 1
ATOM 2899 O O . THR B 1 155 ? 8.422 -10.969 -7.938 1 98.88 155 THR B O 1
ATOM 2902 N N . TRP B 1 156 ? 8.984 -9.273 -6.57 1 98.81 156 TRP B N 1
ATOM 2903 C CA . TRP B 1 156 ? 8.195 -9.82 -5.469 1 98.81 156 TRP B CA 1
ATOM 2904 C C . TRP B 1 156 ? 6.707 -9.789 -5.805 1 98.81 156 TRP B C 1
ATOM 2906 O O . TRP B 1 156 ? 5.922 -10.547 -5.227 1 98.81 156 TRP B O 1
ATOM 2916 N N . ILE B 1 157 ? 6.293 -8.977 -6.762 1 98.81 157 ILE B N 1
ATOM 2917 C CA . ILE B 1 157 ? 4.867 -8.883 -7.062 1 98.81 157 ILE B CA 1
ATOM 2918 C C . ILE B 1 157 ? 4.395 -10.164 -7.734 1 98.81 157 ILE B C 1
ATOM 2920 O O . ILE B 1 157 ? 3.205 -10.484 -7.715 1 98.81 157 ILE B O 1
ATOM 2924 N N . ASP B 1 158 ? 5.312 -10.852 -8.375 1 98.94 158 ASP B N 1
ATOM 2925 C CA . ASP B 1 158 ? 4.969 -12.148 -8.953 1 98.94 158 ASP B CA 1
ATOM 2926 C C . ASP B 1 158 ? 4.547 -13.141 -7.867 1 98.94 158 ASP B C 1
ATOM 2928 O O . ASP B 1 158 ? 3.646 -13.953 -8.078 1 98.94 158 ASP B O 1
ATOM 2932 N N . PHE B 1 159 ? 5.215 -13.102 -6.699 1 98.88 159 PHE B N 1
ATOM 2933 C CA . PHE B 1 159 ? 4.867 -13.969 -5.586 1 98.88 159 PHE B CA 1
ATOM 2934 C C . PHE B 1 159 ? 3.48 -13.641 -5.051 1 98.88 159 PHE B C 1
ATOM 2936 O O . PHE B 1 159 ? 2.686 -14.539 -4.758 1 98.88 159 PHE B O 1
ATOM 2943 N N . LEU B 1 160 ? 3.205 -12.398 -4.914 1 98.19 160 LEU B N 1
ATOM 2944 C CA . LEU B 1 160 ? 1.895 -11.953 -4.453 1 98.19 160 LEU B CA 1
ATOM 2945 C C . LEU B 1 160 ? 0.799 -12.406 -5.414 1 98.19 160 LEU B C 1
ATOM 2947 O O . LEU B 1 160 ? -0.235 -12.922 -4.988 1 98.19 160 LEU B O 1
ATOM 2951 N N . ALA B 1 161 ? 1.045 -12.195 -6.695 1 98.19 161 ALA B N 1
ATOM 2952 C CA . ALA B 1 161 ? 0.067 -12.555 -7.723 1 98.19 161 ALA B CA 1
ATOM 2953 C C . ALA B 1 161 ? -0.185 -14.062 -7.734 1 98.19 161 ALA B C 1
ATOM 2955 O O . ALA B 1 161 ? -1.333 -14.508 -7.828 1 98.19 161 ALA B O 1
ATOM 2956 N N . ALA B 1 162 ? 0.868 -14.805 -7.664 1 97.88 162 ALA B N 1
ATOM 2957 C CA . ALA B 1 162 ? 0.732 -16.25 -7.68 1 97.88 162 ALA B CA 1
ATOM 2958 C C . ALA B 1 162 ? -0.027 -16.75 -6.453 1 97.88 162 ALA B C 1
ATOM 2960 O O . ALA B 1 162 ? -0.855 -17.656 -6.551 1 97.88 162 ALA B O 1
ATOM 2961 N N . GLU B 1 163 ? 0.306 -16.188 -5.312 1 95.88 163 GLU B N 1
ATOM 2962 C CA . GLU B 1 163 ? -0.406 -16.562 -4.098 1 95.88 163 GLU B CA 1
ATOM 2963 C C . GLU B 1 163 ? -1.896 -16.25 -4.211 1 95.88 163 GLU B C 1
ATOM 2965 O O . GLU B 1 163 ? -2.736 -17.047 -3.791 1 95.88 163 GLU B O 1
ATOM 2970 N N . LEU B 1 164 ? -2.225 -15.094 -4.707 1 94.62 164 LEU B N 1
ATOM 2971 C CA . LEU B 1 164 ? -3.627 -14.727 -4.879 1 94.62 164 LEU B CA 1
ATOM 2972 C C . LEU B 1 164 ? -4.324 -15.688 -5.844 1 94.62 164 LEU B C 1
ATOM 2974 O O . LEU B 1 164 ? -5.461 -16.109 -5.598 1 94.62 164 LEU B O 1
ATOM 2978 N N . HIS B 1 165 ? -3.641 -15.977 -6.918 1 95.25 165 HIS B N 1
ATOM 2979 C CA . HIS B 1 165 ? -4.168 -16.953 -7.863 1 95.25 165 HIS B CA 1
ATOM 2980 C C . HIS B 1 165 ? -4.504 -18.266 -7.168 1 95.25 165 HIS B C 1
ATOM 2982 O O . HIS B 1 165 ? -5.598 -18.812 -7.352 1 95.25 165 HIS B O 1
ATOM 2988 N N . ASP B 1 166 ? -3.576 -18.75 -6.371 1 93.31 166 ASP B N 1
ATOM 2989 C CA . ASP B 1 166 ? -3.777 -20.016 -5.672 1 93.31 166 ASP B CA 1
ATOM 2990 C C . ASP B 1 166 ? -4.969 -19.938 -4.719 1 93.31 166 ASP B C 1
ATOM 2992 O O . ASP B 1 166 ? -5.812 -20.844 -4.691 1 93.31 166 ASP B O 1
ATOM 2996 N N . THR B 1 167 ? -5.035 -18.922 -3.961 1 90.94 167 THR B N 1
ATOM 2997 C CA . THR B 1 167 ? -6.055 -18.766 -2.932 1 90.94 167 THR B CA 1
ATOM 2998 C C . THR B 1 167 ? -7.441 -18.625 -3.557 1 90.94 167 THR B C 1
ATOM 3000 O O . THR B 1 167 ? -8.375 -19.328 -3.154 1 90.94 167 THR B O 1
ATOM 3003 N N . LEU B 1 168 ? -7.574 -17.797 -4.559 1 92.31 168 LEU B N 1
ATOM 3004 C CA . LEU B 1 168 ? -8.875 -17.578 -5.188 1 92.31 168 LEU B CA 1
ATOM 3005 C C . LEU B 1 168 ? -9.32 -18.812 -5.953 1 92.31 168 LEU B C 1
ATOM 3007 O O . LEU B 1 168 ? -10.5 -19.172 -5.926 1 92.31 168 LEU B O 1
ATOM 3011 N N . GLY B 1 169 ? -8.383 -19.422 -6.629 1 90.88 169 GLY B N 1
ATOM 3012 C CA . GLY B 1 169 ? -8.695 -20.625 -7.371 1 90.88 169 GLY B CA 1
ATOM 3013 C C . GLY B 1 169 ? -9.172 -21.766 -6.484 1 90.88 169 GLY B C 1
ATOM 3014 O O . GLY B 1 169 ? -9.961 -22.609 -6.914 1 90.88 169 GLY B O 1
ATOM 3015 N N . ASN B 1 170 ? -8.656 -21.797 -5.285 1 86.75 170 ASN B N 1
ATOM 3016 C CA . ASN B 1 170 ? -9.078 -22.812 -4.328 1 86.75 170 ASN B CA 1
ATOM 3017 C C . ASN B 1 170 ? -10.492 -22.562 -3.824 1 86.75 170 ASN B C 1
ATOM 3019 O O . ASN B 1 170 ? -11.227 -23.5 -3.51 1 86.75 170 ASN B O 1
ATOM 3023 N N . VAL B 1 171 ? -10.883 -21.328 -3.697 1 84.44 171 VAL B N 1
ATOM 3024 C CA . VAL B 1 171 ? -12.18 -20.953 -3.148 1 84.44 171 VAL B CA 1
ATOM 3025 C C . VAL B 1 171 ? -13.25 -21.062 -4.234 1 84.44 171 VAL B C 1
ATOM 3027 O O . VAL B 1 171 ? -14.383 -21.469 -3.967 1 84.44 171 VAL B O 1
ATOM 3030 N N . ILE B 1 172 ? -12.891 -20.641 -5.434 1 89.12 172 ILE B N 1
ATOM 3031 C CA . ILE B 1 172 ? -13.828 -20.688 -6.555 1 89.12 172 ILE B CA 1
ATOM 3032 C C . ILE B 1 172 ? -13.258 -21.547 -7.68 1 89.12 172 ILE B C 1
ATOM 3034 O O . ILE B 1 172 ? -12.359 -21.109 -8.406 1 89.12 172 ILE B O 1
ATOM 3038 N N . PRO B 1 173 ? -13.836 -22.641 -7.871 1 88.75 173 PRO B N 1
ATOM 3039 C CA . PRO B 1 173 ? -13.344 -23.516 -8.938 1 88.75 173 PRO B CA 1
ATOM 3040 C C . PRO B 1 173 ? -13.453 -22.891 -10.32 1 88.75 173 PRO B C 1
ATOM 3042 O O . PRO B 1 173 ? -14.422 -22.172 -10.602 1 88.75 173 PRO B O 1
ATOM 3045 N N . ASP B 1 174 ? -12.469 -23.031 -11.156 1 93.25 174 ASP B N 1
ATOM 3046 C CA . ASP B 1 174 ? -12.43 -22.625 -12.562 1 93.25 174 ASP B CA 1
ATOM 3047 C C . ASP B 1 174 ? -12.43 -21.109 -12.695 1 93.25 174 ASP B C 1
ATOM 3049 O O . ASP B 1 174 ? -12.758 -20.578 -13.758 1 93.25 174 ASP B O 1
ATOM 3053 N N . LEU B 1 175 ? -12.195 -20.453 -11.633 1 95.75 175 LEU B N 1
ATOM 3054 C CA . LEU B 1 175 ? -12.219 -19 -11.641 1 95.75 175 LEU B CA 1
ATOM 3055 C C . LEU B 1 175 ? -11.344 -18.438 -12.766 1 95.75 175 LEU B C 1
ATOM 3057 O O . LEU B 1 175 ? -11.688 -17.438 -13.391 1 95.75 175 LEU B O 1
ATOM 3061 N N . TYR B 1 176 ? -10.227 -19.141 -13.07 1 97.62 176 TYR B N 1
ATOM 3062 C CA . TYR B 1 176 ? -9.219 -18.594 -13.977 1 97.62 176 TYR B CA 1
ATOM 3063 C C . TYR B 1 176 ? -9.273 -19.297 -15.336 1 97.62 176 TYR B C 1
ATOM 3065 O O . TYR B 1 176 ? -8.352 -19.172 -16.141 1 97.62 176 TYR B O 1
ATOM 3073 N N . LYS B 1 177 ? -10.281 -20.016 -15.578 1 96.38 177 LYS B N 1
ATOM 3074 C CA . LYS B 1 177 ? -10.375 -20.844 -16.781 1 96.38 177 LYS B CA 1
ATOM 3075 C C . LYS B 1 177 ? -10.195 -20.016 -18.047 1 96.38 177 LYS B C 1
ATOM 3077 O O . LYS B 1 177 ? -9.672 -20.516 -19.047 1 96.38 177 LYS B O 1
ATOM 3082 N N . ASN B 1 178 ? -10.586 -18.75 -18.047 1 96.69 178 ASN B N 1
ATOM 3083 C CA . ASN B 1 178 ? -10.477 -17.891 -19.219 1 96.69 178 ASN B CA 1
ATOM 3084 C C . ASN B 1 178 ? -9.281 -16.938 -19.125 1 96.69 178 ASN B C 1
ATOM 3086 O O . ASN B 1 178 ? -9.141 -16.016 -19.922 1 96.69 178 ASN B O 1
ATOM 3090 N N . HIS B 1 179 ? -8.414 -17.172 -18.156 1 98 179 HIS B N 1
ATOM 3091 C CA . HIS B 1 179 ? -7.246 -16.328 -17.938 1 98 179 HIS B CA 1
ATOM 3092 C C . HIS B 1 179 ? -5.965 -17.156 -17.969 1 98 179 HIS B C 1
ATOM 3094 O O . HIS B 1 179 ? -5.215 -17.188 -16.984 1 98 179 HIS B O 1
ATOM 3100 N N . HIS B 1 180 ? -5.711 -17.641 -19.141 1 97.06 180 HIS B N 1
ATOM 3101 C CA . HIS B 1 180 ? -4.645 -18.625 -19.312 1 97.06 180 HIS B CA 1
ATOM 3102 C C . HIS B 1 180 ? -3.275 -18 -19.062 1 97.06 180 HIS B C 1
ATOM 3104 O O . HIS B 1 180 ? -2.369 -18.672 -18.562 1 97.06 180 HIS B O 1
ATOM 3110 N N . GLU B 1 181 ? -3.133 -16.719 -19.406 1 97.56 181 GLU B N 1
ATOM 3111 C CA . GLU B 1 181 ? -1.845 -16.062 -19.203 1 97.56 181 GLU B CA 1
ATOM 3112 C C . GLU B 1 181 ? -1.513 -15.969 -17.719 1 97.56 181 GLU B C 1
ATOM 3114 O O . GLU B 1 181 ? -0.345 -16.047 -17.328 1 97.56 181 GLU B O 1
ATOM 3119 N N . ILE B 1 182 ? -2.52 -15.781 -16.953 1 98.38 182 ILE B N 1
ATOM 3120 C CA . ILE B 1 182 ? -2.33 -15.68 -15.516 1 98.38 182 ILE B CA 1
ATOM 3121 C C . ILE B 1 182 ? -1.992 -17.062 -14.945 1 98.38 182 ILE B C 1
ATOM 3123 O O . ILE B 1 182 ? -1.149 -17.172 -14.047 1 98.38 182 ILE B O 1
ATOM 3127 N N . VAL B 1 183 ? -2.66 -18.062 -15.445 1 98.12 183 VAL B N 1
ATOM 3128 C CA . VAL B 1 183 ? -2.377 -19.422 -15.031 1 98.12 183 VAL B CA 1
ATOM 3129 C C . VAL B 1 183 ? -0.93 -19.781 -15.359 1 98.12 183 VAL B C 1
ATOM 3131 O O . VAL B 1 183 ? -0.199 -20.297 -14.516 1 98.12 183 VAL B O 1
ATOM 3134 N N . LYS B 1 184 ? -0.513 -19.453 -16.547 1 98.5 184 LYS B N 1
ATOM 3135 C CA . LYS B 1 184 ? 0.859 -19.719 -16.969 1 98.5 184 LYS B CA 1
ATOM 3136 C C . LYS B 1 184 ? 1.859 -18.984 -16.078 1 98.5 184 LYS B C 1
ATOM 3138 O O . LYS B 1 184 ? 2.912 -19.531 -15.734 1 98.5 184 LYS B O 1
ATOM 3143 N N . HIS B 1 185 ? 1.525 -17.766 -15.773 1 98.81 185 HIS B N 1
ATOM 3144 C CA . HIS B 1 185 ? 2.354 -16.969 -14.867 1 98.81 185 HIS B CA 1
ATOM 3145 C C . HIS B 1 185 ? 2.516 -17.672 -13.523 1 98.81 185 HIS B C 1
ATOM 3147 O O . HIS B 1 185 ? 3.631 -17.797 -13.016 1 98.81 185 HIS B O 1
ATOM 3153 N N . SER B 1 186 ? 1.427 -18.094 -12.961 1 98.38 186 SER B N 1
ATOM 3154 C CA . SER B 1 186 ? 1.462 -18.75 -11.656 1 98.38 186 SER B CA 1
ATOM 3155 C C . SER B 1 186 ? 2.268 -20.047 -11.719 1 98.38 186 SER B C 1
ATOM 3157 O O . SER B 1 186 ? 3.045 -20.344 -10.812 1 98.38 186 SER B O 1
ATOM 3159 N N . GLU B 1 187 ? 2.107 -20.781 -12.758 1 98.44 187 GLU B N 1
ATOM 3160 C CA . GLU B 1 187 ? 2.877 -22 -12.953 1 98.44 187 GLU B CA 1
ATOM 3161 C C . GLU B 1 187 ? 4.371 -21.719 -13.031 1 98.44 187 GLU B C 1
ATOM 3163 O O . GLU B 1 187 ? 5.184 -22.453 -12.477 1 98.44 187 GLU B O 1
ATOM 3168 N N . LYS B 1 188 ? 4.723 -20.719 -13.742 1 98.81 188 LYS B N 1
ATOM 3169 C CA . LYS B 1 188 ? 6.125 -20.328 -13.852 1 98.81 188 LYS B CA 1
ATOM 3170 C C . LYS B 1 188 ? 6.711 -19.984 -12.484 1 98.81 188 LYS B C 1
ATOM 3172 O O . LYS B 1 188 ? 7.812 -20.438 -12.148 1 98.81 188 LYS B O 1
ATOM 3177 N N . VAL B 1 189 ? 5.988 -19.219 -11.711 1 98.81 189 VAL B N 1
ATOM 3178 C CA . VAL B 1 189 ? 6.445 -18.859 -10.375 1 98.81 189 VAL B CA 1
ATOM 3179 C C . VAL B 1 189 ? 6.625 -20.109 -9.531 1 98.81 189 VAL B C 1
ATOM 3181 O O . VAL B 1 189 ? 7.645 -20.281 -8.859 1 98.81 189 VAL B O 1
ATOM 3184 N N . HIS B 1 190 ? 5.699 -21.031 -9.648 1 98.38 190 HIS B N 1
ATOM 3185 C CA . HIS B 1 190 ? 5.723 -22.25 -8.844 1 98.38 190 HIS B CA 1
ATOM 3186 C C . HIS B 1 190 ? 6.82 -23.188 -9.312 1 98.38 190 HIS B C 1
ATOM 3188 O O . HIS B 1 190 ? 7.211 -24.109 -8.578 1 98.38 190 HIS B O 1
ATOM 3194 N N . SER B 1 191 ? 7.305 -22.953 -10.438 1 98.56 191 SER B N 1
ATOM 3195 C CA . SER B 1 191 ? 8.32 -23.844 -10.992 1 98.56 191 SER B CA 1
ATOM 3196 C C . SER B 1 191 ? 9.727 -23.375 -10.641 1 98.56 191 SER B C 1
ATOM 3198 O O . SER B 1 191 ? 10.711 -24.047 -10.945 1 98.56 191 SER B O 1
ATOM 3200 N N . LEU B 1 192 ? 9.828 -22.203 -10.062 1 98.81 192 LEU B N 1
ATOM 3201 C CA . LEU B 1 192 ? 11.148 -21.703 -9.695 1 98.81 192 LEU B CA 1
ATOM 3202 C C . LEU B 1 192 ? 11.883 -22.703 -8.812 1 98.81 192 LEU B C 1
ATOM 3204 O O . LEU B 1 192 ? 11.352 -23.125 -7.777 1 98.81 192 LEU B O 1
ATOM 3208 N N . PRO B 1 193 ? 13.055 -23.031 -9.141 1 98.62 193 PRO B N 1
ATOM 3209 C CA . PRO B 1 193 ? 13.773 -24.062 -8.383 1 98.62 193 PRO B CA 1
ATOM 3210 C C . PRO B 1 193 ? 13.961 -23.688 -6.918 1 98.62 193 PRO B C 1
ATOM 3212 O O . PRO B 1 193 ? 13.891 -24.547 -6.039 1 98.62 193 PRO B O 1
ATOM 3215 N N . GLN B 1 194 ? 14.172 -22.469 -6.637 1 98.62 194 GLN B N 1
ATOM 3216 C CA . GLN B 1 194 ? 14.469 -21.984 -5.293 1 98.62 194 GLN B CA 1
ATOM 3217 C C . GLN B 1 194 ? 13.258 -22.141 -4.371 1 98.62 194 GLN B C 1
ATOM 3219 O O . GLN B 1 194 ? 13.391 -22.078 -3.146 1 98.62 194 GLN B O 1
ATOM 3224 N N . LEU B 1 195 ? 12.078 -22.375 -4.98 1 98.69 195 LEU B N 1
ATOM 3225 C CA . LEU B 1 195 ? 10.867 -22.422 -4.172 1 98.69 195 LEU B CA 1
ATOM 3226 C C . LEU B 1 195 ? 10.367 -23.844 -4.012 1 98.69 195 LEU B C 1
ATOM 3228 O O . LEU B 1 195 ? 9.445 -24.109 -3.23 1 98.69 195 LEU B O 1
ATOM 3232 N N . GLN B 1 196 ? 10.891 -24.797 -4.676 1 98.38 196 GLN B N 1
ATOM 3233 C CA . GLN B 1 196 ? 10.32 -26.141 -4.781 1 98.38 196 GLN B CA 1
ATOM 3234 C C . GLN B 1 196 ? 10.242 -26.812 -3.416 1 98.38 196 GLN B C 1
ATOM 3236 O O . GLN B 1 196 ? 9.211 -27.391 -3.061 1 98.38 196 GLN B O 1
ATOM 3241 N N . GLU B 1 197 ? 11.375 -26.766 -2.717 1 97.88 197 GLU B N 1
ATOM 3242 C CA . GLU B 1 197 ? 11.383 -27.406 -1.407 1 97.88 197 GLU B CA 1
ATOM 3243 C C . GLU B 1 197 ? 10.297 -26.828 -0.501 1 97.88 197 GLU B C 1
ATOM 3245 O O . GLU B 1 197 ? 9.586 -27.562 0.181 1 97.88 197 GLU B O 1
ATOM 3250 N N . TYR B 1 198 ? 10.211 -25.547 -0.517 1 98 198 TYR B N 1
ATOM 3251 C CA . TYR B 1 198 ? 9.219 -24.891 0.324 1 98 198 TYR B CA 1
ATOM 3252 C C . TYR B 1 198 ? 7.805 -25.25 -0.104 1 98 198 TYR B C 1
ATOM 3254 O O . TYR B 1 198 ? 6.98 -25.641 0.726 1 98 198 TYR B O 1
ATOM 3262 N N . LEU B 1 199 ? 7.488 -25.172 -1.4 1 97.19 199 LEU B N 1
ATOM 3263 C CA . LEU B 1 199 ? 6.141 -25.375 -1.921 1 97.19 199 LEU B CA 1
ATOM 3264 C C . LEU B 1 199 ? 5.695 -26.828 -1.698 1 97.19 199 LEU B C 1
ATOM 3266 O O . LEU B 1 199 ? 4.516 -27.078 -1.461 1 97.19 199 LEU B O 1
ATOM 3270 N N . GLN B 1 200 ? 6.598 -27.672 -1.693 1 96.25 200 GLN B N 1
ATOM 3271 C CA . GLN B 1 200 ? 6.281 -29.094 -1.517 1 96.25 200 GLN B CA 1
ATOM 3272 C C . GLN B 1 200 ? 6.008 -29.406 -0.051 1 96.25 200 GLN B C 1
ATOM 3274 O O . GLN B 1 200 ? 5.215 -30.297 0.257 1 96.25 200 GLN B O 1
ATOM 3279 N N . ASN B 1 201 ? 6.66 -28.594 0.839 1 95.31 201 ASN B N 1
ATOM 3280 C CA . ASN B 1 201 ? 6.637 -29 2.242 1 95.31 201 ASN B CA 1
ATOM 3281 C C . ASN B 1 201 ? 5.805 -28.031 3.086 1 95.31 201 ASN B C 1
ATOM 3283 O O . ASN B 1 201 ? 5.539 -28.312 4.258 1 95.31 201 ASN B O 1
ATOM 3287 N N . ARG B 1 202 ? 5.434 -26.969 2.488 1 93.62 202 ARG B N 1
ATOM 3288 C CA . ARG B 1 202 ? 4.742 -26 3.332 1 93.62 202 ARG B CA 1
ATOM 3289 C C . ARG B 1 202 ? 3.422 -26.562 3.848 1 93.62 202 ARG B C 1
ATOM 3291 O O . ARG B 1 202 ? 2.785 -27.375 3.176 1 93.62 202 ARG B O 1
ATOM 3298 N N . PRO B 1 203 ? 3.109 -26.156 5.027 1 90.5 203 PRO B N 1
ATOM 3299 C CA . PRO B 1 203 ? 1.872 -26.672 5.617 1 90.5 203 PRO B CA 1
ATOM 3300 C C . PRO B 1 203 ? 0.65 -26.422 4.734 1 90.5 203 PRO B C 1
ATOM 3302 O O . PRO B 1 203 ? 0.546 -25.359 4.105 1 90.5 203 PRO B O 1
ATOM 3305 N N . LYS B 1 204 ? -0.156 -27.422 4.68 1 87.25 204 LYS B N 1
ATOM 3306 C CA . LYS B 1 204 ? -1.438 -27.25 4 1 87.25 204 LYS B CA 1
ATOM 3307 C C . LYS B 1 204 ? -2.447 -26.547 4.902 1 87.25 204 LYS B C 1
ATOM 3309 O O . LYS B 1 204 ? -2.854 -27.094 5.934 1 87.25 204 LYS B O 1
ATOM 3314 N N . THR B 1 205 ? -2.568 -25.328 4.586 1 81.5 205 THR B N 1
ATOM 3315 C CA . THR B 1 205 ? -3.475 -24.531 5.406 1 81.5 205 THR B CA 1
ATOM 3316 C C . THR B 1 205 ? -4.73 -24.156 4.625 1 81.5 205 THR B C 1
ATOM 3318 O O . THR B 1 205 ? -4.746 -24.234 3.395 1 81.5 205 THR B O 1
ATOM 3321 N N . ILE B 1 206 ? -5.863 -24.047 5.465 1 61.09 206 ILE B N 1
ATOM 3322 C CA . ILE B 1 206 ? -7.102 -23.594 4.848 1 61.09 206 ILE B CA 1
ATOM 3323 C C . ILE B 1 206 ? -6.988 -22.109 4.516 1 61.09 206 ILE B C 1
ATOM 3325 O O . ILE B 1 206 ? -6.637 -21.297 5.375 1 61.09 206 ILE B O 1
ATOM 3329 N N . ASN B 1 207 ? -6.539 -21.875 3.275 1 60.06 207 ASN B N 1
ATOM 3330 C CA . ASN B 1 207 ? -6.562 -20.438 3.002 1 60.06 207 ASN B CA 1
ATOM 3331 C C . ASN B 1 207 ? -7.984 -19.938 2.775 1 60.06 207 ASN B C 1
ATOM 3333 O O . ASN B 1 207 ? -8.836 -20.656 2.258 1 60.06 207 ASN B O 1
#

Solvent-accessible surface area (backbone atoms only — not comparable to full-atom values): 22604 Å² total; per-residue (Å²): 130,83,78,72,52,39,33,41,36,34,52,68,44,49,74,71,43,35,35,42,51,49,53,32,46,52,68,67,51,71,62,45,77,44,59,45,47,80,85,48,38,77,72,48,33,77,76,33,93,82,58,57,73,27,36,37,33,52,71,87,39,80,39,47,43,42,66,23,44,32,50,42,52,17,55,75,66,73,22,40,50,91,45,70,65,49,28,27,52,43,40,23,52,49,50,51,50,50,53,49,52,59,71,36,41,66,38,50,32,37,76,69,68,74,46,86,75,62,61,68,64,34,45,52,53,33,52,53,53,47,53,52,50,49,51,55,52,50,50,33,30,64,69,27,67,72,61,27,60,39,70,90,33,81,34,52,58,50,42,44,51,31,50,49,51,53,51,50,41,70,76,37,78,71,69,54,70,90,37,58,68,58,52,50,27,33,50,52,63,64,60,35,72,59,39,41,68,53,70,74,63,52,78,91,45,81,111,130,82,78,73,52,37,34,42,36,32,52,69,44,50,77,71,43,35,37,42,52,49,51,33,45,52,66,67,50,73,60,46,77,45,60,45,47,82,85,49,38,76,72,48,32,78,75,33,95,82,57,57,74,24,36,36,33,52,71,86,41,78,40,48,43,43,65,24,44,32,51,41,51,16,57,75,66,73,20,40,50,90,45,70,64,48,28,26,51,45,40,24,53,48,50,51,50,52,54,49,51,60,69,35,42,64,38,50,32,36,75,69,68,74,47,85,76,62,62,68,64,32,46,54,53,34,50,54,52,46,52,53,50,49,52,55,54,48,51,33,30,64,70,27,69,74,61,27,59,40,73,90,34,81,34,52,59,51,43,44,50,32,50,50,50,52,49,50,41,70,75,36,78,70,69,54,72,88,36,59,69,58,51,52,27,33,50,52,62,64,60,35,74,57,41,40,67,54,70,73,63,50,80,89,47,83,111

Foldseek 3Di:
DDAKAKEKEEALDCPLQVLVVQLCLLLVHDYHYHHAYPVRLVVCQVVAPVSDDTWMDINRDIDHDSVVSNCVSQVVRVQQAPDDVQNVVLVVLVVLVVVLCVQLVQLVCVLVPNDDDDNVVSVVSNLVSVVVNLVVQVVQCVVLVPLASHVVDGHSSLSVLLVVVVLVCVSDPCSCVVPVSSVSSNVVSCPPPSCVVVVVPRDDDND/DDAKAKEKEEALDCPLQVLVVQLCLLLVRDYHYHHAYPVRLVVCLVVAPVSHDTWMDINNDIDHDSVVSNCVSQVVRVQQADDDVQNVVLVVLVVLVVVLCVQLVQLVCVLVPNDDDDNVVSVVSNLVSVVVNLVVQVVQCVVLVPLASHVVDGHSSLSVLLVVVVLVCVSDPCSCVVPVSSVSSNVVSCPNPSCVVVVVPPDDDND

InterPro domains:
  IPR004045 Glutathione S-transferase, N-terminal [PF02798] (7-75)
  IPR004045 Glutathione S-transferase, N-terminal [PS50404] (4-81)
  IPR004046 Glutathione S-transferase, C-terminal [PF14497] (121-202)
  IPR010987 Glutathione S-transferase, C-terminal-like [PS50405] (83-207)
  IPR036249 Thioredoxin-like superfamily [SSF52833] (4-78)
  IPR036282 Glutathione S-transferase, C-terminal domain superfamily [SSF47616] (79-204)
  IPR040079 Glutathione transferase family [SFLDS00019] (4-205)
  IPR050213 Glutathione S-transferase superfamily [PTHR11571] (5-204)